Protein AF-0000000065986126 (afdb_homodimer)

Foldseek 3Di:
DAWFKWWAQFWAWDDDPDIDTLAGGETDTWHFLFAAEEAEDVSSCLVVVLCVSLLVDATPDTWMDGNRRTSVVDDPVSSVLLNLQAEFEAELPLPFDQVAFLQVSLLVSVVVNPDDPVVSSVLLLVLCVLLVNNVRNGPGLVVDDPLSSLSSSVSSRCSSPHQEYEYEASCVVDDPVSSLSSLVSVSCVSNVSRHTYYYYHNDVVSNVPGPWYWYRHPNYIDTD/DAWFKWWAQFWAWDDDPDIDTLAGGETDTWHFLFAAEEAEDVSSCLVVVLCVSLLVDATPDTWMDGNNRTSVVDDPVSSVLLNLQAEFEAELPLPFDQVAFLLVSLLVSVVVNPDDPVVSSVLLLVLCVLLVNNVRNGPGLVVDDPLSSLSSSVSSRCSSPHQEYEYEASCVVDDPVSSLVSLVSVSCVSNVSRHTYYYYHNDVVSNVPGPWYWYRHPNYIDTD

Secondary structure (DSSP, 8-state):
--EEEEEEEEEEEE-SSS-EEEEEEEEEEEETT-EEEEEE-TTSSHHHHHHHHTTSS--SEEEEEETTEEEES--HHHHHHHHHHHEEEEESS----TTSBHHHHHHHHHHHHT--HHHHHHHHHHHHHHTT-GGGTT-BGGGS-HHHHHHHHHHHHHTT--SEEEEESTTTTS-HHHHHHHHHHHHHHHHHHT-EEEEE-S-HHHHTTSSEEEEEETTEEEE-/--EEEEEEEEEEEE-SSS-EEEEEEEEEEEETT-EEEEEE-TTSSHHHHHHHHTTSS--SEEEEEETTEEEES--HHHHHHHHHHHEEEEESS----TTSBHHHHHHHHHHHHT--HHHHHHHHHHHHHHTT-GGGTTSBGGGS-HHHHHHHHHHHHHTT--SEEEEESTTTTS-HHHHHHHHHHHHHHHHHHT-EEEEE-S-HHHHTTSSEEEEEETTEEEE-

Nearest PDB structures (foldseek):
  2pcj-assembly1_B  TM=9.591E-01  e=3.093E-24  Aquifex aeolicus VF5
  5lj9-assembly3_C  TM=9.600E-01  e=4.110E-24  Escherichia coli K-12
  7v8i-assembly1_F  TM=8.962E-01  e=9.108E-24  Escherichia coli K-12
  5lil-assembly1_B  TM=8.749E-01  e=1.519E-23  Aggregatibacter actinomycetemcomitans
  7v8m-assembly1_F  TM=9.054E-01  e=1.960E-22  Escherichia coli K-12

Organism: Anaplasma marginale (strain St. Maries) (NCBI:txid234826)

InterPro domains:
  IPR003439 ABC transporter-like, ATP-binding domain [PF00005] (23-171)
  IPR003439 ABC transporter-like, ATP-binding domain [PS50893] (5-224)
  IPR003593 AAA+ ATPase domain [SM00382] (32-218)
  IPR015854 ABC transporter, lipoprotein release, LolD-like [PTHR24220] (3-222)
  IPR017871 ABC transporter-like, conserved site [PS00211] (144-158)
  IPR017911 MacB-like, ATP-binding domain [cd03255] (5-219)
  IPR027417 P-loop containing nucleoside triphosphate hydrolase [G3DSA:3.40.50.300] (1-224)
  IPR027417 P-loop containing nucleoside triphosphate hydrolase [SSF52540] (4-223)

Solvent-accessible surface area (backbone atoms only — not comparable to full-atom values): 22849 Å² total; per-residue (Å²): 133,58,64,37,39,36,36,43,49,26,23,32,60,44,68,85,90,70,66,46,68,45,33,50,59,31,70,48,75,41,34,54,41,34,39,34,20,39,31,51,58,90,88,28,36,64,68,60,51,49,31,38,74,59,57,73,37,81,63,69,38,51,34,33,28,48,70,84,38,69,45,34,78,53,54,68,66,56,30,50,52,48,32,65,56,34,43,16,54,30,40,44,71,52,57,69,56,69,86,33,29,45,39,54,51,24,20,43,61,35,40,72,76,61,46,53,64,68,59,19,49,54,52,26,48,52,42,29,42,75,68,73,36,57,91,40,35,80,35,50,54,85,75,47,54,71,62,52,44,42,49,47,28,45,36,30,19,46,55,66,61,29,54,30,39,43,27,48,30,56,44,72,83,47,56,70,70,47,24,52,51,52,51,47,51,51,51,49,49,24,53,74,67,49,14,17,34,43,34,36,40,80,50,62,76,63,32,67,72,40,79,37,40,31,36,35,52,91,21,33,72,43,77,107,133,58,63,37,40,36,36,42,50,26,22,32,60,44,67,84,90,70,66,47,67,46,33,49,57,31,70,48,75,42,32,53,42,33,39,33,21,38,32,51,58,89,87,29,35,64,68,59,50,51,30,36,75,60,56,73,38,82,61,71,39,52,34,33,29,48,69,83,38,69,44,35,78,54,54,68,67,54,30,49,51,49,32,66,55,34,42,16,54,29,41,45,69,53,56,70,56,69,86,34,31,43,40,52,51,23,19,44,62,35,39,74,76,60,46,53,65,69,58,20,47,53,51,26,49,52,42,28,42,77,69,72,36,59,91,42,35,78,36,49,53,86,77,47,52,71,59,52,45,43,48,48,28,45,36,30,20,44,55,67,63,29,55,32,38,41,26,48,30,56,43,70,84,46,57,70,70,47,25,53,51,52,50,47,50,52,52,50,49,24,54,74,68,48,14,18,33,43,34,36,40,77,50,62,75,64,34,66,71,38,78,38,41,32,37,36,52,93,19,33,73,43,77,106

Sequence (448 aa):
MTTVLEILDVSKCYGRRNRVCVLSNINLKIQRGEFAALIGSSGSGKSTLLHIASLLEVPTSGTVVLNGTVCAPASDKTRTMMRRKHMGFVYQFHHLLQEFSVLENVMLPQRILGHGASTAESVAAAILEEMGLQDKAECRISELSGGERQRVAVARGIVNSPTIILADEPTGSLDPQMSKAVFSVLHKHVKAKNLAGLVATHDRTLAKQTDRVLSLSGGMLTELMTTVLEILDVSKCYGRRNRVCVLSNINLKIQRGEFAALIGSSGSGKSTLLHIASLLEVPTSGTVVLNGTVCAPASDKTRTMMRRKHMGFVYQFHHLLQEFSVLENVMLPQRILGHGASTAESVAAAILEEMGLQDKAECRISELSGGERQRVAVARGIVNSPTIILADEPTGSLDPQMSKAVFSVLHKHVKAKNLAGLVATHDRTLAKQTDRVLSLSGGMLTEL

Structure (mmCIF, N/CA/C/O backbone):
data_AF-0000000065986126-model_v1
#
loop_
_entity.id
_entity.type
_entity.pdbx_description
1 polymer 'Lipoprotein-releasing system ATP-binding protein LolD'
#
loop_
_atom_site.group_PDB
_atom_site.id
_atom_site.type_symbol
_atom_site.label_atom_id
_atom_site.label_alt_id
_atom_site.label_comp_id
_atom_site.label_asym_id
_atom_site.label_entity_id
_atom_site.label_seq_id
_atom_site.pdbx_PDB_ins_code
_atom_site.Cartn_x
_atom_site.Cartn_y
_atom_site.Cartn_z
_atom_site.occupancy
_atom_site.B_iso_or_equiv
_atom_site.auth_seq_id
_atom_site.auth_comp_id
_atom_site.auth_asym_id
_atom_site.auth_atom_id
_atom_site.pdbx_PDB_model_num
ATOM 1 N N . MET A 1 1 ? 5.656 -34.844 -8.344 1 70.06 1 MET A N 1
ATOM 2 C CA . MET A 1 1 ? 5.613 -33.375 -8.266 1 70.06 1 MET A CA 1
ATOM 3 C C . MET A 1 1 ? 4.426 -32.906 -7.43 1 70.06 1 MET A C 1
ATOM 5 O O . MET A 1 1 ? 3.336 -33.469 -7.523 1 70.06 1 MET A O 1
ATOM 9 N N . THR A 1 2 ? 4.707 -32.156 -6.301 1 91.94 2 THR A N 1
ATOM 10 C CA . THR A 1 2 ? 3.654 -31.766 -5.367 1 91.94 2 THR A CA 1
ATOM 11 C C . THR A 1 2 ? 2.916 -30.531 -5.855 1 91.94 2 THR A C 1
ATOM 13 O O . THR A 1 2 ? 3.541 -29.516 -6.188 1 91.94 2 THR A O 1
ATOM 16 N N . THR A 1 3 ? 1.609 -30.703 -6.055 1 96.44 3 THR A N 1
ATOM 17 C CA . THR A 1 3 ? 0.771 -29.594 -6.504 1 96.44 3 THR A CA 1
ATOM 18 C C . THR A 1 3 ? 0.555 -28.594 -5.379 1 96.44 3 THR A C 1
ATOM 20 O O . THR A 1 3 ? 0.176 -28.969 -4.266 1 96.44 3 THR A O 1
ATOM 23 N N . VAL A 1 4 ? 0.832 -27.375 -5.691 1 97.94 4 VAL A N 1
ATOM 24 C CA . VAL A 1 4 ? 0.679 -26.328 -4.691 1 97.94 4 VAL A CA 1
ATOM 25 C C . VAL A 1 4 ? -0.671 -25.641 -4.867 1 97.94 4 VAL A C 1
ATOM 27 O O . VAL A 1 4 ? -1.416 -25.453 -3.902 1 97.94 4 VAL A O 1
ATOM 30 N N . LEU A 1 5 ? -1.005 -25.266 -6.086 1 98.19 5 LEU A N 1
ATOM 31 C CA . LEU A 1 5 ? -2.264 -24.609 -6.426 1 98.19 5 LEU A CA 1
ATOM 32 C C . LEU A 1 5 ? -3.037 -25.422 -7.457 1 98.19 5 LEU A C 1
ATOM 34 O O . LEU A 1 5 ? -2.473 -25.859 -8.461 1 98.19 5 LEU A O 1
ATOM 38 N N . GLU A 1 6 ? -4.27 -25.625 -7.141 1 98.19 6 GLU A N 1
ATOM 39 C CA . GLU A 1 6 ? -5.148 -26.344 -8.062 1 98.19 6 GLU A CA 1
ATOM 40 C C . GLU A 1 6 ? -6.469 -25.609 -8.258 1 98.19 6 GLU A C 1
ATOM 42 O O . GLU A 1 6 ? -7.164 -25.297 -7.285 1 98.19 6 GLU A O 1
ATOM 47 N N . ILE A 1 7 ? -6.73 -25.281 -9.461 1 97.94 7 ILE A N 1
ATOM 48 C CA . ILE A 1 7 ? -8 -24.703 -9.867 1 97.94 7 ILE A CA 1
ATOM 49 C C . ILE A 1 7 ? -8.812 -25.734 -10.656 1 97.94 7 ILE A C 1
ATOM 51 O O . ILE A 1 7 ? -8.359 -26.234 -11.68 1 97.94 7 ILE A O 1
ATOM 55 N N . LEU A 1 8 ? -9.961 -26 -10.109 1 97.94 8 LEU A N 1
ATOM 56 C CA . LEU A 1 8 ? -10.773 -27.078 -10.68 1 97.94 8 LEU A CA 1
ATOM 57 C C . LEU A 1 8 ? -12.117 -26.531 -11.156 1 97.94 8 LEU A C 1
ATOM 59 O O . LEU A 1 8 ? -12.969 -26.172 -10.344 1 97.94 8 LEU A O 1
ATOM 63 N N . ASP A 1 9 ? -12.305 -26.531 -12.461 1 97.81 9 ASP A N 1
ATOM 64 C CA . ASP A 1 9 ? -13.57 -26.203 -13.117 1 97.81 9 ASP A CA 1
ATOM 65 C C . ASP A 1 9 ? -14.086 -24.844 -12.641 1 97.81 9 ASP A C 1
ATOM 67 O O . ASP A 1 9 ? -15.266 -24.703 -12.305 1 97.81 9 ASP A O 1
ATOM 71 N N . VAL A 1 10 ? -13.25 -23.906 -12.656 1 97.56 10 VAL A N 1
ATOM 72 C CA . VAL A 1 10 ? -13.602 -22.609 -12.109 1 97.56 10 VAL A CA 1
ATOM 73 C C . VAL A 1 10 ? -14.234 -21.75 -13.203 1 97.56 10 VAL A C 1
ATOM 75 O O . VAL A 1 10 ? -13.719 -21.672 -14.32 1 97.56 10 VAL A O 1
ATOM 78 N N . SER A 1 11 ? -15.336 -21.188 -12.844 1 97.44 11 SER A N 1
ATOM 79 C CA . SER A 1 11 ? -16 -20.203 -13.68 1 97.44 11 SER A CA 1
ATOM 80 C C . SER A 1 11 ? -16.312 -18.938 -12.891 1 97.44 11 SER A C 1
ATOM 82 O O . SER A 1 11 ? -16.5 -18.984 -11.672 1 97.44 11 SER A O 1
ATOM 84 N N . LYS A 1 12 ? -16.219 -17.828 -13.57 1 96.38 12 LYS A N 1
ATOM 85 C CA . LYS A 1 12 ? -16.578 -16.547 -12.969 1 96.38 12 LYS A CA 1
ATOM 86 C C . LYS A 1 12 ? -17.484 -15.75 -13.898 1 96.38 12 LYS A C 1
ATOM 88 O O . LYS A 1 12 ? -17.109 -15.422 -15.023 1 96.38 12 LYS A O 1
ATOM 93 N N . CYS A 1 13 ? -18.625 -15.484 -13.406 1 94 13 CYS A N 1
ATOM 94 C CA . CYS A 1 13 ? -19.609 -14.703 -14.148 1 94 13 CYS A CA 1
ATOM 95 C C . CYS A 1 13 ? -20.094 -13.516 -13.328 1 94 13 CYS A C 1
ATOM 97 O O . CYS A 1 13 ? -20.109 -13.57 -12.094 1 94 13 CYS A O 1
ATOM 99 N N . TYR A 1 14 ? -20.312 -12.461 -14.062 1 89.12 14 TYR A N 1
ATOM 100 C CA . TYR A 1 14 ? -20.844 -11.266 -13.414 1 89.12 14 TYR A CA 1
ATOM 101 C C . TYR A 1 14 ? -22.234 -10.93 -13.938 1 89.12 14 TYR A C 1
ATOM 103 O O . TYR A 1 14 ? -22.531 -11.188 -15.102 1 89.12 14 TYR A O 1
ATOM 111 N N . GLY A 1 15 ? -23.016 -10.219 -13.078 1 82.5 15 GLY A N 1
ATOM 112 C CA . GLY A 1 15 ? -24.344 -9.766 -13.484 1 82.5 15 GLY A CA 1
ATOM 113 C C . GLY A 1 15 ? -25.453 -10.695 -13.039 1 82.5 15 GLY A C 1
ATOM 114 O O . GLY A 1 15 ? -25.219 -11.883 -12.828 1 82.5 15 GLY A O 1
ATOM 115 N N . ARG A 1 16 ? -26.656 -10.164 -12.719 1 76.31 16 ARG A N 1
ATOM 116 C CA . ARG A 1 16 ? -27.828 -10.93 -12.328 1 76.31 16 ARG A CA 1
ATOM 117 C C . ARG A 1 16 ? -28.672 -11.297 -13.547 1 76.31 16 ARG A C 1
ATOM 119 O O . ARG A 1 16 ? -28.828 -12.469 -13.875 1 76.31 16 ARG A O 1
ATOM 126 N N . ARG A 1 17 ? -29.219 -10.32 -14.344 1 73 17 ARG A N 1
ATOM 127 C CA . ARG A 1 17 ? -30.109 -10.547 -15.477 1 73 17 ARG A CA 1
ATOM 128 C C . ARG A 1 17 ? -29.328 -10.766 -16.766 1 73 17 ARG A C 1
ATOM 130 O O . ARG A 1 17 ? -29.609 -11.688 -17.516 1 73 17 ARG A O 1
ATOM 137 N N . ASN A 1 18 ? -28.281 -10.055 -17.016 1 80.31 18 ASN A N 1
ATOM 138 C CA . ASN A 1 18 ? -27.359 -10.211 -18.141 1 80.31 18 ASN A CA 1
ATOM 139 C C . ASN A 1 18 ? -25.984 -10.719 -17.672 1 80.31 18 ASN A C 1
ATOM 141 O O . ASN A 1 18 ? -25.062 -9.93 -17.5 1 80.31 18 ASN A O 1
ATOM 145 N N . ARG A 1 19 ? -25.984 -12.07 -17.672 1 87.31 19 ARG A N 1
ATOM 146 C CA . ARG A 1 19 ? -24.812 -12.719 -17.094 1 87.31 19 ARG A CA 1
ATOM 147 C C . ARG A 1 19 ? -23.672 -12.789 -18.109 1 87.31 19 ARG A C 1
ATOM 149 O O . ARG A 1 19 ? -23.859 -13.258 -19.234 1 87.31 19 ARG A O 1
ATOM 156 N N . VAL A 1 20 ? -22.531 -12.188 -17.844 1 89.69 20 VAL A N 1
ATOM 157 C CA . VAL A 1 20 ? -21.328 -12.242 -18.656 1 89.69 20 VAL A CA 1
ATOM 158 C C . VAL A 1 20 ? -20.266 -13.086 -17.953 1 89.69 20 VAL A C 1
ATOM 160 O O . VAL A 1 20 ? -19.844 -12.758 -16.844 1 89.69 20 VAL A O 1
ATOM 163 N N . CYS A 1 21 ? -19.891 -14.133 -18.625 1 92.25 21 CYS A N 1
ATOM 164 C CA . CYS A 1 21 ? -18.875 -15.016 -18.047 1 92.25 21 CYS A CA 1
ATOM 165 C C . CYS A 1 21 ? -17.484 -14.617 -18.5 1 92.25 21 CYS A C 1
ATOM 167 O O . CYS A 1 21 ? -17.172 -14.688 -19.703 1 92.25 21 CYS A O 1
ATOM 169 N N . VAL A 1 22 ? -16.656 -14.312 -17.547 1 94.31 22 VAL A N 1
ATOM 170 C CA . VAL A 1 22 ? -15.289 -13.867 -17.844 1 94.31 22 VAL A CA 1
ATOM 171 C C . VAL A 1 22 ? -14.359 -15.078 -17.891 1 94.31 22 VAL A C 1
ATOM 173 O O . VAL A 1 22 ? -13.398 -15.094 -18.656 1 94.31 22 VAL A O 1
ATOM 176 N N . LEU A 1 23 ? -14.617 -16.031 -17.062 1 96.94 23 LEU A N 1
ATOM 177 C CA . LEU A 1 23 ? -13.891 -17.297 -17.016 1 96.94 23 LEU A CA 1
ATOM 178 C C . LEU A 1 23 ? -14.852 -18.469 -17.125 1 96.94 23 LEU A C 1
ATOM 180 O O . LEU A 1 23 ? -15.93 -18.469 -16.516 1 96.94 23 LEU A O 1
ATOM 184 N N . SER A 1 24 ? -14.453 -19.453 -17.906 1 96.56 24 SER A N 1
ATOM 185 C CA . SER A 1 24 ? -15.32 -20.609 -18.125 1 96.56 24 SER A CA 1
ATOM 186 C C . SER A 1 24 ? -14.547 -21.906 -17.938 1 96.56 24 SER A C 1
ATOM 188 O O . SER A 1 24 ? -13.742 -22.281 -18.797 1 96.56 24 SER A O 1
ATOM 190 N N . ASN A 1 25 ? -14.875 -22.547 -16.891 1 96.75 25 ASN A N 1
ATOM 191 C CA . ASN A 1 25 ? -14.398 -23.906 -16.625 1 96.75 25 ASN A CA 1
ATOM 192 C C . ASN A 1 25 ? -12.875 -23.984 -16.703 1 96.75 25 ASN A C 1
ATOM 194 O O . ASN A 1 25 ? -12.336 -24.828 -17.422 1 96.75 25 ASN A O 1
ATOM 198 N N . ILE A 1 26 ? -12.266 -23.156 -15.992 1 97.69 26 ILE A N 1
ATOM 199 C CA . ILE A 1 26 ? -10.805 -23.062 -15.977 1 97.69 26 ILE A CA 1
ATOM 200 C C . ILE A 1 26 ? -10.227 -24.188 -15.125 1 97.69 26 ILE A C 1
ATOM 202 O O . ILE A 1 26 ? -10.688 -24.422 -14 1 97.69 26 ILE A O 1
ATOM 206 N N . ASN A 1 27 ? -9.281 -24.938 -15.688 1 98 27 ASN A N 1
ATOM 207 C CA . ASN A 1 27 ? -8.484 -25.938 -14.977 1 98 27 ASN A CA 1
ATOM 208 C C . ASN A 1 27 ? -7 -25.594 -15.023 1 98 27 ASN A C 1
ATOM 210 O O . ASN A 1 27 ? -6.445 -25.359 -16.094 1 98 27 ASN A O 1
ATOM 214 N N . LEU A 1 28 ? -6.418 -25.547 -13.852 1 97.62 28 LEU A N 1
ATOM 215 C CA . LEU A 1 28 ? -5.016 -25.156 -13.766 1 97.62 28 LEU A CA 1
ATOM 216 C C . LEU A 1 28 ? -4.348 -25.781 -12.555 1 97.62 28 LEU A C 1
ATOM 218 O O . LEU A 1 28 ? -4.934 -25.844 -11.469 1 97.62 28 LEU A O 1
ATOM 222 N N . LYS A 1 29 ? -3.154 -26.312 -12.758 1 97.81 29 LYS A N 1
ATOM 223 C CA . LYS A 1 29 ? -2.311 -26.812 -11.672 1 97.81 29 LYS A CA 1
ATOM 224 C C . LYS A 1 29 ? -0.925 -26.172 -11.719 1 97.81 29 LYS A C 1
ATOM 226 O O . LYS A 1 29 ? -0.318 -26.062 -12.781 1 97.81 29 LYS A O 1
ATOM 231 N N . ILE A 1 30 ? -0.519 -25.703 -10.633 1 97.94 30 ILE A N 1
ATOM 232 C CA . ILE A 1 30 ? 0.85 -25.219 -10.5 1 97.94 30 ILE A CA 1
ATOM 233 C C . ILE A 1 30 ? 1.604 -26.078 -9.492 1 97.94 30 ILE A C 1
ATOM 235 O O . ILE A 1 30 ? 1.151 -26.266 -8.359 1 97.94 30 ILE A O 1
ATOM 239 N N . GLN A 1 31 ? 2.768 -26.547 -9.891 1 97.44 31 GLN A N 1
ATOM 240 C CA . GLN A 1 31 ? 3.557 -27.453 -9.062 1 97.44 31 GLN A CA 1
ATOM 241 C C . GLN A 1 31 ? 4.605 -26.688 -8.258 1 97.44 31 GLN A C 1
ATOM 243 O O . GLN A 1 31 ? 4.953 -25.562 -8.586 1 97.44 31 GLN A O 1
ATOM 248 N N . ARG A 1 32 ? 4.992 -27.406 -7.188 1 96.88 32 ARG A N 1
ATOM 249 C CA . ARG A 1 32 ? 6.109 -26.875 -6.418 1 96.88 32 ARG A CA 1
ATOM 250 C C . ARG A 1 32 ? 7.352 -26.719 -7.293 1 96.88 32 ARG A C 1
ATOM 252 O O . ARG A 1 32 ? 7.68 -27.594 -8.078 1 96.88 32 ARG A O 1
ATOM 259 N N . GLY A 1 33 ? 7.953 -25.531 -7.184 1 95.88 33 GLY A N 1
ATOM 260 C CA . GLY A 1 33 ? 9.156 -25.266 -7.953 1 95.88 33 GLY A CA 1
ATOM 261 C C . GLY A 1 33 ? 8.867 -24.828 -9.375 1 95.88 33 GLY A C 1
ATOM 262 O O . GLY A 1 33 ? 9.781 -24.516 -10.133 1 95.88 33 GLY A O 1
ATOM 263 N N . GLU A 1 34 ? 7.617 -24.781 -9.719 1 97.12 34 GLU A N 1
ATOM 264 C CA . GLU A 1 34 ? 7.23 -24.375 -11.062 1 97.12 34 GLU A CA 1
ATOM 265 C C . GLU A 1 34 ? 6.941 -22.875 -11.133 1 97.12 34 GLU A C 1
ATOM 267 O O . GLU A 1 34 ? 6.246 -22.328 -10.273 1 97.12 34 GLU A O 1
ATOM 272 N N . PHE A 1 35 ? 7.543 -22.234 -12.086 1 97.5 35 PHE A N 1
ATOM 273 C CA . PHE A 1 35 ? 7.234 -20.844 -12.406 1 97.5 35 PHE A CA 1
ATOM 274 C C . PHE A 1 35 ? 6.484 -20.75 -13.727 1 97.5 35 PHE A C 1
ATOM 276 O O . PHE A 1 35 ? 7.059 -20.969 -14.797 1 97.5 35 PHE A O 1
ATOM 283 N N . ALA A 1 36 ? 5.168 -20.422 -13.672 1 97.94 36 ALA A N 1
ATOM 284 C CA . ALA A 1 36 ? 4.324 -20.375 -14.867 1 97.94 36 ALA A CA 1
ATOM 285 C C . ALA A 1 36 ? 3.934 -18.938 -15.203 1 97.94 36 ALA A C 1
ATOM 287 O O . ALA A 1 36 ? 3.803 -18.094 -14.305 1 97.94 36 ALA A O 1
ATOM 288 N N . ALA A 1 37 ? 3.736 -18.656 -16.453 1 97.5 37 ALA A N 1
ATOM 289 C CA . ALA A 1 37 ? 3.289 -17.344 -16.922 1 97.5 37 ALA A CA 1
ATOM 290 C C . ALA A 1 37 ? 1.883 -17.422 -17.516 1 97.5 37 ALA A C 1
ATOM 292 O O . ALA A 1 37 ? 1.546 -18.391 -18.203 1 97.5 37 ALA A O 1
ATOM 293 N N . LEU A 1 38 ? 1.122 -16.484 -17.203 1 97.31 38 LEU A N 1
ATOM 294 C CA . LEU A 1 38 ? -0.215 -16.297 -17.75 1 97.31 38 LEU A CA 1
ATOM 295 C C . LEU A 1 38 ? -0.251 -15.094 -18.688 1 97.31 38 LEU A C 1
ATOM 297 O O . LEU A 1 38 ? -0.025 -13.961 -18.266 1 97.31 38 LEU A O 1
ATOM 301 N N . ILE A 1 39 ? -0.532 -15.312 -19.953 1 96.06 39 ILE A N 1
ATOM 302 C CA . ILE A 1 39 ? -0.589 -14.227 -20.922 1 96.06 39 ILE A CA 1
ATOM 303 C C . ILE A 1 39 ? -1.993 -14.141 -21.516 1 96.06 39 ILE A C 1
ATOM 305 O O . ILE A 1 39 ? -2.777 -15.086 -21.422 1 96.06 39 ILE A O 1
ATOM 309 N N . GLY A 1 40 ? -2.281 -13 -22.078 1 91.81 40 GLY A N 1
ATOM 310 C CA . GLY A 1 40 ? -3.578 -12.719 -22.672 1 91.81 40 GLY A CA 1
ATOM 311 C C . GLY A 1 40 ? -3.785 -11.25 -22.984 1 91.81 40 GLY A C 1
ATOM 312 O O . GLY A 1 40 ? -3.053 -10.398 -22.469 1 91.81 40 GLY A O 1
ATOM 313 N N . SER A 1 41 ? -4.793 -11 -23.766 1 88.62 41 SER A N 1
ATOM 314 C CA . SER A 1 41 ? -5.102 -9.625 -24.125 1 88.62 41 SER A CA 1
ATOM 315 C C . SER A 1 41 ? -5.719 -8.867 -22.953 1 88.62 41 SER A C 1
ATOM 317 O O . SER A 1 41 ? -6.113 -9.477 -21.969 1 88.62 41 SER A O 1
ATOM 319 N N . SER A 1 42 ? -5.66 -7.547 -23.031 1 84.56 42 SER A N 1
ATOM 320 C CA . SER A 1 42 ? -6.359 -6.746 -22.031 1 84.56 42 SER A CA 1
ATOM 321 C C . SER A 1 42 ? -7.832 -7.125 -21.953 1 84.56 42 SER A C 1
ATOM 323 O O . SER A 1 42 ? -8.492 -7.285 -22.984 1 84.56 42 SER A O 1
ATOM 325 N N . GLY A 1 43 ? -8.305 -7.316 -20.812 1 83.81 43 GLY A N 1
ATOM 326 C CA . GLY A 1 43 ? -9.711 -7.648 -20.625 1 83.81 43 GLY A CA 1
ATOM 327 C C . GLY A 1 43 ? -10.008 -9.125 -20.812 1 83.81 43 GLY A C 1
ATOM 328 O O . GLY A 1 43 ? -11.164 -9.547 -20.75 1 83.81 43 GLY A O 1
ATOM 329 N N . SER A 1 44 ? -9 -9.914 -20.922 1 89.12 44 SER A N 1
ATOM 330 C CA . SER A 1 44 ? -9.219 -11.328 -21.219 1 89.12 44 SER A CA 1
ATOM 331 C C . SER A 1 44 ? -9.617 -12.094 -19.969 1 89.12 44 SER A C 1
ATOM 333 O O . SER A 1 44 ? -10.086 -13.234 -20.047 1 89.12 44 SER A O 1
ATOM 335 N N . GLY A 1 45 ? -9.383 -11.5 -18.797 1 90.69 45 GLY A N 1
ATOM 336 C CA . GLY A 1 45 ? -9.711 -12.164 -17.547 1 90.69 45 GLY A CA 1
ATOM 337 C C . GLY A 1 45 ? -8.492 -12.578 -16.75 1 90.69 45 GLY A C 1
ATOM 338 O O . GLY A 1 45 ? -8.617 -13.266 -15.727 1 90.69 45 GLY A O 1
ATOM 339 N N . LYS A 1 46 ? -7.309 -12.203 -17.141 1 92.12 46 LYS A N 1
ATOM 340 C CA . LYS A 1 46 ? -6.07 -12.562 -16.453 1 92.12 46 LYS A CA 1
ATOM 341 C C . LYS A 1 46 ? -6.117 -12.141 -14.984 1 92.12 46 LYS A C 1
ATOM 343 O O . LYS A 1 46 ? -5.828 -12.945 -14.094 1 92.12 46 LYS A O 1
ATOM 348 N N . SER A 1 47 ? -6.488 -10.852 -14.812 1 89.88 47 SER A N 1
ATOM 349 C CA . SER A 1 47 ? -6.543 -10.336 -13.445 1 89.88 47 SER A CA 1
ATOM 350 C C . SER A 1 47 ? -7.594 -11.062 -12.617 1 89.88 47 SER A C 1
ATOM 352 O O . SER A 1 47 ? -7.371 -11.359 -11.445 1 89.88 47 SER A O 1
ATOM 354 N N . THR A 1 48 ? -8.719 -11.359 -13.203 1 91.94 48 THR A N 1
ATOM 355 C CA . THR A 1 48 ? -9.766 -12.102 -12.516 1 91.94 48 THR A CA 1
ATOM 356 C C . THR A 1 48 ? -9.258 -13.484 -12.102 1 91.94 48 THR A C 1
ATOM 358 O O . THR A 1 48 ? -9.43 -13.898 -10.953 1 91.94 48 THR A O 1
ATOM 361 N N . LEU A 1 49 ? -8.641 -14.164 -13.07 1 95.62 49 LEU A N 1
ATOM 362 C CA . LEU A 1 49 ? -8.094 -15.477 -12.758 1 95.62 49 LEU A CA 1
ATOM 363 C C . LEU A 1 49 ? -7.035 -15.391 -11.664 1 95.62 49 LEU A C 1
ATOM 365 O O . LEU A 1 49 ? -7.031 -16.188 -10.727 1 95.62 49 LEU A O 1
ATOM 369 N N . LEU A 1 50 ? -6.168 -14.43 -11.766 1 94.56 50 LEU A N 1
ATOM 370 C CA . LEU A 1 50 ? -5.125 -14.25 -10.758 1 94.56 50 LEU A CA 1
ATOM 371 C C . LEU A 1 50 ? -5.734 -13.945 -9.391 1 94.56 50 LEU A C 1
ATOM 373 O O . LEU A 1 50 ? -5.25 -14.43 -8.367 1 94.56 50 LEU A O 1
ATOM 377 N N . HIS A 1 51 ? -6.758 -13.195 -9.375 1 93.12 51 HIS A N 1
ATOM 378 C CA . HIS A 1 51 ? -7.41 -12.859 -8.109 1 93.12 51 HIS A CA 1
ATOM 379 C C . HIS A 1 51 ? -8.078 -14.086 -7.496 1 93.12 51 HIS A C 1
ATOM 381 O O . HIS A 1 51 ? -8.07 -14.242 -6.273 1 93.12 51 HIS A O 1
ATOM 387 N N . ILE A 1 52 ? -8.641 -14.859 -8.312 1 95.44 52 ILE A N 1
ATOM 388 C CA . ILE A 1 52 ? -9.234 -16.094 -7.82 1 95.44 52 ILE A CA 1
ATOM 389 C C . ILE A 1 52 ? -8.141 -17.031 -7.312 1 95.44 52 ILE A C 1
ATOM 391 O O . ILE A 1 52 ? -8.25 -17.594 -6.219 1 95.44 52 ILE A O 1
ATOM 395 N N . ALA A 1 53 ? -7.098 -17.109 -8.109 1 96.44 53 ALA A N 1
ATOM 396 C CA . ALA A 1 53 ? -5.961 -17.938 -7.707 1 96.44 53 ALA A CA 1
ATOM 397 C C . ALA A 1 53 ? -5.359 -17.438 -6.395 1 96.44 53 ALA A C 1
ATOM 399 O O . ALA A 1 53 ? -4.852 -18.234 -5.598 1 96.44 53 ALA A O 1
ATOM 400 N N . SER A 1 54 ? -5.453 -16.203 -6.148 1 94.56 54 SER A N 1
ATOM 401 C CA . SER A 1 54 ? -4.871 -15.562 -4.973 1 94.56 54 SER A CA 1
ATOM 402 C C . SER A 1 54 ? -5.844 -15.57 -3.797 1 94.56 54 SER A C 1
ATOM 404 O O . SER A 1 54 ? -5.535 -15.039 -2.727 1 94.56 54 SER A O 1
ATOM 406 N N . LEU A 1 55 ? -6.996 -16.031 -4.039 1 93.94 55 LEU A N 1
ATOM 407 C CA . LEU A 1 55 ? -8.047 -16.141 -3.031 1 93.94 55 LEU A CA 1
ATOM 408 C C . LEU A 1 55 ? -8.57 -14.75 -2.652 1 93.94 55 LEU A C 1
ATOM 410 O O . LEU A 1 55 ? -9.094 -14.562 -1.554 1 93.94 55 LEU A O 1
ATOM 414 N N . LEU A 1 56 ? -8.352 -13.867 -3.514 1 89.81 56 LEU A N 1
ATOM 415 C CA . LEU A 1 56 ? -8.844 -12.508 -3.301 1 89.81 56 LEU A CA 1
ATOM 416 C C . LEU A 1 56 ? -10.25 -12.352 -3.883 1 89.81 56 LEU A C 1
ATOM 418 O O . LEU A 1 56 ? -10.945 -11.383 -3.57 1 89.81 56 LEU A O 1
ATOM 422 N N . GLU A 1 57 ? -10.594 -13.219 -4.742 1 90.38 57 GLU A N 1
ATOM 423 C CA . GLU A 1 57 ? -11.922 -13.25 -5.355 1 90.38 57 GLU A CA 1
ATOM 424 C C . GLU A 1 57 ? -12.5 -14.656 -5.34 1 90.38 57 GLU A C 1
ATOM 426 O O . GLU A 1 57 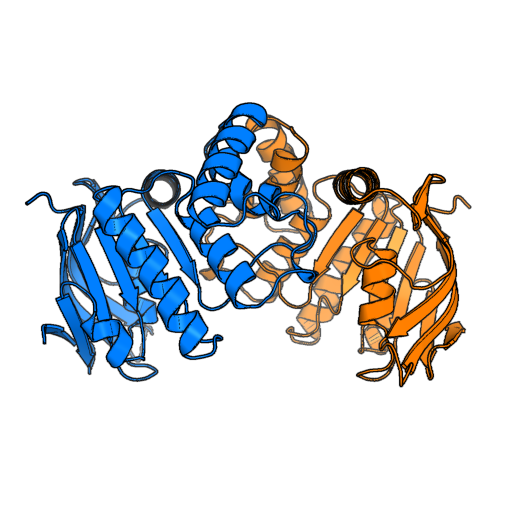? -11.789 -15.633 -5.582 1 90.38 57 GLU A O 1
ATOM 431 N N . VAL A 1 58 ? -13.773 -14.695 -5.059 1 92.38 58 VAL A N 1
ATOM 432 C CA . VAL A 1 58 ? -14.453 -15.984 -5.035 1 92.38 58 VAL A CA 1
ATOM 433 C C . VAL A 1 58 ? -15.031 -16.297 -6.418 1 92.38 58 VAL A C 1
ATOM 435 O O . VAL A 1 58 ? -15.68 -15.445 -7.027 1 92.38 58 VAL A O 1
ATOM 438 N N . PRO A 1 59 ? -14.758 -17.469 -6.883 1 95.94 59 PRO A N 1
ATOM 439 C CA . PRO A 1 59 ? -15.359 -17.844 -8.164 1 95.94 59 PRO A CA 1
ATOM 440 C C . PRO A 1 59 ? -16.859 -18.078 -8.062 1 95.94 59 PRO A C 1
ATOM 442 O O . PRO A 1 59 ? -17.391 -18.281 -6.961 1 95.94 59 PRO A O 1
ATOM 445 N N . THR A 1 60 ? -17.516 -17.953 -9.219 1 95 60 THR A N 1
ATOM 446 C CA . THR A 1 60 ? -18.953 -18.266 -9.266 1 95 60 THR A CA 1
ATOM 447 C C . THR A 1 60 ? -19.188 -19.75 -9.047 1 95 60 THR A C 1
ATOM 449 O O . THR A 1 60 ? -20.109 -20.141 -8.336 1 95 60 THR A O 1
ATOM 452 N N . SER A 1 61 ? -18.344 -20.5 -9.68 1 96.38 61 SER A N 1
ATOM 453 C CA . SER A 1 61 ? -18.375 -21.953 -9.492 1 96.38 61 SER A CA 1
ATOM 454 C C . SER A 1 61 ? -16.984 -22.547 -9.633 1 96.38 61 SER A C 1
ATOM 456 O O . SER A 1 61 ? -16.062 -21.906 -10.141 1 96.38 61 SER A O 1
ATOM 458 N N . GLY A 1 62 ? -16.859 -23.766 -9.047 1 97.31 62 GLY A N 1
ATOM 459 C CA . GLY A 1 62 ? -15.57 -24.453 -9.078 1 97.31 62 GLY A CA 1
ATOM 460 C C . GLY A 1 62 ? -14.852 -24.422 -7.742 1 97.31 62 GLY A C 1
ATOM 461 O O . GLY A 1 62 ? -15.414 -24 -6.734 1 97.31 62 GLY A O 1
ATOM 462 N N . THR A 1 63 ? -13.625 -25 -7.883 1 97.56 63 THR A N 1
ATOM 463 C CA . THR A 1 63 ? -12.891 -25.172 -6.637 1 97.56 63 THR A CA 1
ATOM 464 C C . THR A 1 63 ? -11.453 -24.688 -6.781 1 97.56 63 THR A C 1
ATOM 466 O O . THR A 1 63 ? -10.836 -24.875 -7.828 1 97.56 63 THR A O 1
ATOM 469 N N . VAL A 1 64 ? -11.016 -24.062 -5.73 1 97.88 64 VAL A N 1
ATOM 470 C CA . VAL A 1 64 ? -9.609 -23.688 -5.629 1 97.88 64 VAL A CA 1
ATOM 471 C C . VAL A 1 64 ? -8.969 -24.391 -4.43 1 97.88 64 VAL A C 1
ATOM 473 O O . VAL A 1 64 ? -9.484 -24.312 -3.311 1 97.88 64 VAL A O 1
ATOM 476 N N . VAL A 1 65 ? -7.898 -25.062 -4.719 1 97.69 65 VAL A N 1
ATOM 477 C CA . VAL A 1 65 ? -7.199 -25.812 -3.676 1 97.69 65 VAL A CA 1
ATOM 478 C C . VAL A 1 65 ? -5.762 -25.297 -3.553 1 97.69 65 VAL A C 1
ATOM 480 O O . VAL A 1 65 ? -5.055 -25.172 -4.555 1 97.69 65 VAL A O 1
ATOM 483 N N . LEU A 1 66 ? -5.371 -25 -2.32 1 97.44 66 LEU A N 1
ATOM 484 C CA . LEU A 1 66 ? -4.012 -24.562 -2.016 1 97.44 66 LEU A CA 1
ATOM 485 C C . LEU A 1 66 ? -3.363 -25.484 -0.986 1 97.44 66 LEU A C 1
ATOM 487 O O . LEU A 1 66 ? -3.885 -25.641 0.119 1 97.44 66 LEU A O 1
ATOM 491 N N . ASN A 1 67 ? -2.254 -26.047 -1.332 1 96 67 ASN A N 1
ATOM 492 C CA . ASN A 1 67 ? -1.557 -26.984 -0.454 1 96 67 ASN A CA 1
ATOM 493 C C . ASN A 1 67 ? -2.5 -28.047 0.085 1 96 67 ASN A C 1
ATOM 495 O O . ASN A 1 67 ? -2.49 -28.344 1.28 1 96 67 ASN A O 1
ATOM 499 N N . GLY A 1 68 ? -3.377 -28.453 -0.696 1 95 68 GLY A N 1
ATOM 500 C CA . GLY A 1 68 ? -4.273 -29.547 -0.322 1 95 68 GLY A CA 1
ATOM 501 C C . GLY A 1 68 ? -5.496 -29.062 0.443 1 95 68 GLY A C 1
ATOM 502 O O . GLY A 1 68 ? -6.375 -29.859 0.774 1 95 68 GLY A O 1
ATOM 503 N N . THR A 1 69 ? -5.594 -27.844 0.727 1 95.81 69 THR A N 1
ATOM 504 C CA . THR A 1 69 ? -6.727 -27.281 1.451 1 95.81 69 THR A CA 1
ATOM 505 C C . THR A 1 69 ? -7.691 -26.594 0.49 1 95.81 69 THR A C 1
ATOM 507 O O . THR A 1 69 ? -7.285 -25.75 -0.32 1 95.81 69 THR A O 1
ATOM 510 N N . VAL A 1 70 ? -8.953 -26.938 0.631 1 96.25 70 VAL A N 1
ATOM 511 C CA . VAL A 1 70 ? -9.969 -26.281 -0.192 1 96.25 70 VAL A CA 1
ATOM 512 C C . VAL A 1 70 ? -10.188 -24.859 0.286 1 96.25 70 VAL A C 1
ATOM 514 O O . VAL A 1 70 ? -10.594 -24.625 1.429 1 96.25 70 VAL A O 1
ATOM 517 N N . CYS A 1 71 ? -9.938 -23.906 -0.62 1 95.69 71 CYS A N 1
ATOM 518 C CA . CYS A 1 71 ? -10 -22.5 -0.243 1 95.69 71 CYS A CA 1
ATOM 519 C C . CYS A 1 71 ? -11.18 -21.812 -0.913 1 95.69 71 CYS A C 1
ATOM 521 O O . CYS A 1 71 ? -11.57 -20.719 -0.51 1 95.69 71 CYS A O 1
ATOM 523 N N . ALA A 1 72 ? -11.664 -22.328 -1.948 1 89.06 72 ALA A N 1
ATOM 524 C CA . ALA A 1 72 ? -12.938 -21.891 -2.529 1 89.06 72 ALA A CA 1
ATOM 525 C C . ALA A 1 72 ? -13.797 -23.094 -2.904 1 89.06 72 ALA A C 1
ATOM 527 O O . ALA A 1 72 ? -13.367 -23.969 -3.67 1 89.06 72 ALA A O 1
ATOM 528 N N . PRO A 1 73 ? -14.93 -23.281 -2.473 1 87.5 73 PRO A N 1
ATOM 529 C CA . PRO A 1 73 ? -15.562 -22.438 -1.454 1 87.5 73 PRO A CA 1
ATOM 530 C C . PRO A 1 73 ? -14.906 -22.578 -0.082 1 87.5 73 PRO A C 1
ATOM 532 O O . PRO A 1 73 ? -14.469 -23.672 0.286 1 87.5 73 PRO A O 1
ATOM 535 N N . ALA A 1 74 ? -14.703 -21.484 0.609 1 88.31 74 ALA A N 1
ATOM 536 C CA . ALA A 1 74 ? -14.258 -21.469 2 1 88.31 74 ALA A CA 1
ATOM 537 C C . ALA A 1 74 ? -14.688 -20.172 2.689 1 88.31 74 ALA A C 1
ATOM 539 O O . ALA A 1 74 ? -15.117 -19.219 2.029 1 88.31 74 ALA A O 1
ATOM 540 N N . SER A 1 75 ? -14.641 -20.234 4 1 85.75 75 SER A N 1
ATOM 541 C CA . SER A 1 75 ? -14.945 -19.031 4.758 1 85.75 75 SER A CA 1
ATOM 542 C C . SER A 1 75 ? -13.891 -17.953 4.52 1 85.75 75 SER A C 1
ATOM 544 O O . SER A 1 75 ? -12.766 -18.25 4.129 1 85.75 75 SER A O 1
ATOM 546 N N . ASP A 1 76 ? -14.25 -16.734 4.723 1 83 76 ASP A N 1
ATOM 547 C CA . ASP A 1 76 ? -13.328 -15.609 4.598 1 83 76 ASP A CA 1
ATOM 548 C C . ASP A 1 76 ? -12.148 -15.758 5.555 1 83 76 ASP A C 1
ATOM 550 O O . ASP A 1 76 ? -11.016 -15.414 5.207 1 83 76 ASP A O 1
ATOM 554 N N . LYS A 1 77 ? -12.469 -16.266 6.664 1 82.62 77 LYS A N 1
ATOM 555 C CA . LYS A 1 77 ? -11.422 -16.469 7.66 1 82.62 77 LYS A CA 1
ATOM 556 C C . LYS A 1 77 ? -10.383 -17.469 7.16 1 82.62 77 LYS A C 1
ATOM 558 O O . LYS A 1 77 ? -9.172 -17.234 7.285 1 82.62 77 LYS A O 1
ATOM 563 N N . THR A 1 78 ? -10.891 -18.516 6.578 1 87.81 78 THR A N 1
ATOM 564 C CA . THR A 1 78 ? -9.984 -19.516 6.031 1 87.81 78 THR A CA 1
ATOM 565 C C . THR A 1 78 ? -9.148 -18.938 4.895 1 87.81 78 THR A C 1
ATOM 567 O O . THR A 1 78 ? -7.934 -19.109 4.859 1 87.81 78 THR A O 1
ATOM 570 N N . ARG A 1 79 ? -9.742 -18.25 4.008 1 90.62 79 ARG A N 1
ATOM 571 C CA . ARG A 1 79 ? -9.047 -17.672 2.869 1 90.62 79 ARG A CA 1
ATOM 572 C C . ARG A 1 79 ? -7.996 -16.656 3.334 1 90.62 79 ARG A C 1
ATOM 574 O O . ARG A 1 79 ? -6.879 -16.641 2.816 1 90.62 79 ARG A O 1
ATOM 581 N N . THR A 1 80 ? -8.375 -15.938 4.324 1 85.38 80 THR A N 1
ATOM 582 C CA . THR A 1 80 ? -7.453 -14.945 4.867 1 85.38 80 THR A CA 1
ATOM 583 C C . THR A 1 80 ? -6.223 -15.609 5.469 1 85.38 80 THR A C 1
ATOM 585 O O . THR A 1 80 ? -5.094 -15.203 5.199 1 85.38 80 THR A O 1
ATOM 588 N N . MET A 1 81 ? -6.484 -16.562 6.207 1 87.38 81 MET A N 1
ATOM 589 C CA . MET A 1 81 ? -5.379 -17.281 6.848 1 87.38 81 MET A CA 1
ATOM 590 C C . MET A 1 81 ? -4.473 -17.922 5.809 1 87.38 81 MET A C 1
ATOM 592 O O . MET A 1 81 ? -3.246 -17.844 5.914 1 87.38 81 MET A O 1
ATOM 596 N N . MET A 1 82 ? -5.094 -18.516 4.82 1 92 82 MET A N 1
ATOM 597 C CA . MET A 1 82 ? -4.324 -19.172 3.77 1 92 82 MET A CA 1
ATOM 598 C C . MET A 1 82 ? -3.5 -18.172 2.979 1 92 82 MET A C 1
ATOM 600 O O . MET A 1 82 ? -2.346 -18.438 2.643 1 92 82 MET A O 1
ATOM 604 N N . ARG A 1 83 ? -4.051 -17.047 2.732 1 91.5 83 ARG A N 1
ATOM 605 C CA . ARG A 1 83 ? -3.342 -15.992 2.023 1 91.5 83 ARG A CA 1
ATOM 606 C C . ARG A 1 83 ? -2.141 -15.508 2.826 1 91.5 83 ARG A C 1
ATOM 608 O O . ARG A 1 83 ? -1.03 -15.406 2.297 1 91.5 83 ARG A O 1
ATOM 615 N N . ARG A 1 84 ? -2.314 -15.297 4.023 1 87.12 84 ARG A N 1
ATOM 616 C CA . ARG A 1 84 ? -1.294 -14.734 4.902 1 87.12 84 ARG A CA 1
ATOM 617 C C . ARG A 1 84 ? -0.11 -15.688 5.047 1 87.12 84 ARG A C 1
ATOM 619 O O . ARG A 1 84 ? 1.045 -15.25 5.035 1 87.12 84 ARG A O 1
ATOM 626 N N . LYS A 1 85 ? -0.467 -16.844 5.082 1 90.25 85 LYS A N 1
ATOM 627 C CA . LYS A 1 85 ? 0.549 -17.828 5.457 1 90.25 85 LYS A CA 1
ATOM 628 C C . LYS A 1 85 ? 1.261 -18.375 4.23 1 90.25 85 LYS A C 1
ATOM 630 O O . LYS A 1 85 ? 2.461 -18.656 4.27 1 90.25 85 LYS A O 1
ATOM 635 N N . HIS A 1 86 ? 0.532 -18.516 3.139 1 94.81 86 HIS A N 1
ATOM 636 C CA . HIS A 1 86 ? 1.072 -19.375 2.09 1 94.81 86 HIS A CA 1
ATOM 637 C C . HIS A 1 86 ? 1.273 -18.594 0.793 1 94.81 86 HIS A C 1
ATOM 639 O O . HIS A 1 86 ? 1.862 -19.109 -0.16 1 94.81 86 HIS A O 1
ATOM 645 N N . MET A 1 87 ? 0.856 -17.375 0.782 1 95.88 87 MET A N 1
ATOM 646 C CA . MET A 1 87 ? 0.893 -16.688 -0.502 1 95.88 87 MET A CA 1
ATOM 647 C C . MET A 1 87 ? 1.691 -15.391 -0.4 1 95.88 87 MET A C 1
ATOM 649 O O . MET A 1 87 ? 1.63 -14.695 0.617 1 95.88 87 MET A O 1
ATOM 653 N N . GLY A 1 88 ? 2.416 -15.172 -1.393 1 95.19 88 GLY A N 1
ATOM 654 C CA . GLY A 1 88 ? 3.039 -13.883 -1.629 1 95.19 88 GLY A CA 1
ATOM 655 C C . GLY A 1 88 ? 2.496 -13.172 -2.855 1 95.19 88 GLY A C 1
ATOM 656 O O . GLY A 1 88 ? 2.139 -13.82 -3.844 1 95.19 88 GLY A O 1
ATOM 657 N N . PHE A 1 89 ? 2.516 -11.852 -2.766 1 94.12 89 PHE A N 1
ATOM 658 C CA . PHE A 1 89 ? 1.902 -11.086 -3.844 1 94.12 89 PHE A CA 1
ATOM 659 C C . PHE A 1 89 ? 2.828 -9.961 -4.305 1 94.12 89 PHE A C 1
ATOM 661 O O . PHE A 1 89 ? 3.475 -9.305 -3.486 1 94.12 89 PHE A O 1
ATOM 668 N N . VAL A 1 90 ? 2.859 -9.836 -5.617 1 93 90 VAL A N 1
ATOM 669 C CA . VAL A 1 90 ? 3.588 -8.734 -6.238 1 93 90 VAL A CA 1
ATOM 670 C C . VAL A 1 90 ? 2.721 -8.078 -7.309 1 93 90 VAL A C 1
ATOM 672 O O . VAL A 1 90 ? 2.174 -8.766 -8.18 1 93 90 VAL A O 1
ATOM 675 N N . TYR A 1 91 ? 2.609 -6.727 -7.234 1 89.5 91 TYR A N 1
ATOM 676 C CA . TYR A 1 91 ? 1.748 -5.992 -8.156 1 89.5 91 TYR A CA 1
ATOM 677 C C . TYR A 1 91 ? 2.564 -5.043 -9.023 1 89.5 91 TYR A C 1
ATOM 679 O O . TYR A 1 91 ? 3.723 -4.75 -8.719 1 89.5 91 TYR A O 1
ATOM 687 N N . GLN A 1 92 ? 1.838 -4.742 -10.086 1 83 92 GLN A N 1
ATOM 688 C CA . GLN A 1 92 ? 2.436 -3.738 -10.953 1 83 92 GLN A CA 1
ATOM 689 C C . GLN A 1 92 ? 2.725 -2.449 -10.195 1 83 92 GLN A C 1
ATOM 691 O O . GLN A 1 92 ? 3.842 -1.93 -10.242 1 83 92 GLN A O 1
ATOM 696 N N . PHE A 1 93 ? 1.609 -2.037 -9.477 1 81.81 93 PHE A N 1
ATOM 697 C CA . PHE A 1 93 ? 1.835 -0.947 -8.539 1 81.81 93 PHE A CA 1
ATOM 698 C C . PHE A 1 93 ? 2.336 -1.483 -7.203 1 81.81 93 PHE A C 1
ATOM 700 O O . PHE A 1 93 ? 1.663 -2.291 -6.559 1 81.81 93 PHE A O 1
ATOM 707 N N . HIS A 1 94 ? 3.527 -1.024 -6.793 1 85.69 94 HIS A N 1
ATOM 708 C CA . HIS A 1 94 ? 4.23 -1.667 -5.688 1 85.69 94 HIS A CA 1
ATOM 709 C C . HIS A 1 94 ? 3.48 -1.474 -4.371 1 85.69 94 HIS A C 1
ATOM 711 O O . HIS A 1 94 ? 3.627 -2.275 -3.447 1 85.69 94 HIS A O 1
ATOM 717 N N . HIS A 1 95 ? 2.664 -0.484 -4.262 1 87.44 95 HIS A N 1
ATOM 718 C CA . HIS A 1 95 ? 1.857 -0.217 -3.076 1 87.44 95 HIS A CA 1
ATOM 719 C C . HIS A 1 95 ? 2.729 -0.11 -1.829 1 87.44 95 HIS A C 1
ATOM 721 O O . HIS A 1 95 ? 2.355 -0.601 -0.762 1 87.44 95 HIS A O 1
ATOM 727 N N . LEU A 1 96 ? 3.861 0.353 -2.031 1 92.69 96 LEU A N 1
ATOM 728 C CA . LEU A 1 96 ? 4.715 0.598 -0.873 1 92.69 96 LEU A CA 1
ATOM 729 C C . LEU A 1 96 ? 4.207 1.789 -0.066 1 92.69 96 LEU A C 1
ATOM 731 O O . LEU A 1 96 ? 3.775 2.793 -0.638 1 92.69 96 LEU A O 1
ATOM 735 N N . LEU A 1 97 ? 4.254 1.622 1.175 1 90.69 97 LEU A N 1
ATOM 736 C CA . LEU A 1 97 ? 3.807 2.691 2.062 1 90.69 97 LEU A CA 1
ATOM 737 C C . LEU A 1 97 ? 4.906 3.73 2.258 1 90.69 97 LEU A C 1
ATOM 739 O O . LEU A 1 97 ? 5.945 3.436 2.852 1 90.69 97 LEU A O 1
ATOM 743 N N . GLN A 1 98 ? 4.656 4.914 1.957 1 87.69 98 GLN A N 1
ATOM 744 C CA . GLN A 1 98 ? 5.66 5.969 1.855 1 87.69 98 GLN A CA 1
ATOM 745 C C . GLN A 1 98 ? 6.109 6.434 3.236 1 87.69 98 GLN A C 1
ATOM 747 O O . GLN A 1 98 ? 7.199 6.992 3.387 1 87.69 98 GLN A O 1
ATOM 752 N N . GLU A 1 99 ? 5.312 6.285 4.184 1 87 99 GLU A N 1
ATOM 753 C CA . GLU A 1 99 ? 5.621 6.742 5.535 1 87 99 GLU A CA 1
ATOM 754 C C . GLU A 1 99 ? 6.555 5.77 6.25 1 87 99 GLU A C 1
ATOM 756 O O . GLU A 1 99 ? 7.09 6.082 7.316 1 87 99 GLU A O 1
ATOM 761 N N . PHE A 1 100 ? 6.758 4.625 5.629 1 90.44 100 PHE A N 1
ATOM 762 C CA . PHE A 1 100 ? 7.625 3.609 6.211 1 90.44 100 PHE A CA 1
ATOM 763 C C . PHE A 1 100 ? 8.914 3.469 5.406 1 90.44 100 PHE A C 1
ATOM 765 O O . PHE A 1 100 ? 8.938 3.762 4.207 1 90.44 100 PHE A O 1
ATOM 772 N N . SER A 1 101 ? 9.93 2.988 6.121 1 92.56 101 SER A N 1
ATOM 773 C CA . SER A 1 101 ? 11.188 2.695 5.438 1 92.56 101 SER A CA 1
ATOM 774 C C . SER A 1 101 ? 11.07 1.438 4.582 1 92.56 101 SER A C 1
ATOM 776 O O . SER A 1 101 ? 10.078 0.718 4.66 1 92.56 101 SER A O 1
ATOM 778 N N . VAL A 1 102 ? 12.109 1.281 3.836 1 95.81 102 VAL A N 1
ATOM 779 C CA . VAL A 1 102 ? 12.203 0.066 3.031 1 95.81 102 VAL A CA 1
ATOM 780 C C . VAL A 1 102 ? 12.07 -1.16 3.932 1 95.81 102 VAL A C 1
ATOM 782 O O . VAL A 1 102 ? 11.242 -2.037 3.682 1 95.81 102 VAL A O 1
ATOM 785 N N . LEU A 1 103 ? 12.844 -1.163 4.957 1 96.25 103 LEU A N 1
ATOM 786 C CA . LEU A 1 103 ? 12.844 -2.287 5.887 1 96.25 103 LEU A CA 1
ATOM 787 C C . LEU A 1 103 ? 11.469 -2.484 6.512 1 96.25 103 LEU A C 1
ATOM 789 O O . LEU A 1 103 ? 10.961 -3.605 6.562 1 96.25 103 LEU A O 1
ATOM 793 N N . GLU A 1 104 ? 10.867 -1.464 6.906 1 94.44 104 GLU A N 1
ATOM 794 C CA . GLU A 1 104 ? 9.555 -1.536 7.551 1 94.44 104 GLU A CA 1
ATOM 795 C C . GLU A 1 104 ? 8.492 -2.049 6.582 1 94.44 104 GLU A C 1
ATOM 797 O O . GLU A 1 104 ? 7.598 -2.799 6.977 1 94.44 104 GLU A O 1
ATOM 802 N N . ASN A 1 105 ? 8.531 -1.621 5.402 1 96.19 105 ASN A N 1
ATOM 803 C CA . ASN A 1 105 ? 7.609 -2.131 4.398 1 96.19 105 ASN A CA 1
ATOM 804 C C . ASN A 1 105 ? 7.703 -3.648 4.266 1 96.19 105 ASN A C 1
ATOM 806 O O . ASN A 1 105 ? 6.684 -4.332 4.188 1 96.19 105 ASN A O 1
ATOM 810 N N . VAL A 1 106 ? 8.883 -4.137 4.297 1 97.31 106 VAL A N 1
ATOM 811 C CA . VAL A 1 106 ? 9.117 -5.562 4.094 1 97.31 106 VAL A CA 1
ATOM 812 C C . VAL A 1 106 ? 8.742 -6.336 5.355 1 97.31 106 VAL A C 1
ATOM 814 O O . VAL A 1 106 ? 8.344 -7.5 5.285 1 97.31 106 VAL A O 1
ATOM 817 N N . MET A 1 107 ? 8.742 -5.676 6.461 1 96.81 107 MET A N 1
ATOM 818 C CA . MET A 1 107 ? 8.43 -6.309 7.738 1 96.81 107 MET A CA 1
ATOM 819 C C . MET A 1 107 ? 6.926 -6.531 7.879 1 96.81 107 MET A C 1
ATOM 821 O O . MET A 1 107 ? 6.488 -7.316 8.719 1 96.81 107 MET A O 1
ATOM 825 N N . LEU A 1 108 ? 6.168 -5.906 7.125 1 95.75 108 LEU A N 1
ATOM 826 C CA . LEU A 1 108 ? 4.734 -5.801 7.371 1 95.75 108 LEU A CA 1
ATOM 827 C C . LEU A 1 108 ? 4.082 -7.176 7.379 1 95.75 108 LEU A C 1
ATOM 829 O O . LEU A 1 108 ? 3.365 -7.523 8.32 1 95.75 108 LEU A O 1
ATOM 833 N N . PRO A 1 109 ? 4.324 -8 6.371 1 94.88 109 PRO A N 1
ATOM 834 C CA . PRO A 1 109 ? 3.674 -9.312 6.387 1 94.88 109 PRO A CA 1
ATOM 835 C C . PRO A 1 109 ? 4.07 -10.148 7.598 1 94.88 109 PRO A C 1
ATOM 837 O O . PRO A 1 109 ? 3.24 -10.875 8.148 1 94.88 109 PRO A O 1
ATOM 840 N N . GLN A 1 110 ? 5.336 -10.031 8.047 1 94.81 110 GLN A N 1
ATOM 841 C CA . GLN A 1 110 ? 5.797 -10.742 9.234 1 94.81 110 GLN A CA 1
ATOM 842 C C . GLN A 1 110 ? 5.043 -10.281 10.477 1 94.81 110 GLN A C 1
ATOM 844 O O . GLN A 1 110 ? 4.609 -11.102 11.289 1 94.81 110 GLN A O 1
ATOM 849 N N . ARG A 1 111 ? 4.852 -9.016 10.531 1 93.75 111 ARG A N 1
ATOM 850 C CA . ARG A 1 111 ? 4.199 -8.438 11.703 1 93.75 111 ARG A CA 1
ATOM 851 C C . ARG A 1 111 ? 2.725 -8.828 11.758 1 93.75 111 ARG A C 1
ATOM 853 O O . ARG A 1 111 ? 2.195 -9.133 12.828 1 93.75 111 ARG A O 1
ATOM 860 N N . ILE A 1 112 ? 2.121 -8.852 10.656 1 90.94 112 ILE A N 1
ATOM 861 C CA . ILE A 1 112 ? 0.7 -9.18 10.586 1 90.94 112 ILE A CA 1
ATOM 862 C C . ILE A 1 112 ? 0.494 -10.656 10.891 1 90.94 112 ILE A C 1
ATOM 864 O O . ILE A 1 112 ? -0.521 -11.039 11.477 1 90.94 112 ILE A O 1
ATOM 868 N N . LEU A 1 113 ? 1.431 -11.461 10.516 1 89.12 113 LEU A N 1
ATOM 869 C CA . LEU A 1 113 ? 1.359 -12.891 10.797 1 89.12 113 LEU A CA 1
ATOM 870 C C . LEU A 1 113 ? 1.549 -13.164 12.289 1 89.12 113 LEU A C 1
ATOM 872 O O . LEU A 1 113 ? 1.243 -14.258 12.766 1 89.12 113 LEU A O 1
ATOM 876 N N . GLY A 1 114 ? 2.158 -12.172 13.039 1 89.69 114 GLY A N 1
ATOM 877 C CA . GLY A 1 114 ? 2.217 -12.297 14.484 1 89.69 114 GLY A CA 1
ATOM 878 C C . GLY A 1 114 ? 3.635 -12.328 15.023 1 89.69 114 GLY A C 1
ATOM 879 O O . GLY A 1 114 ? 3.842 -12.406 16.234 1 89.69 114 GLY A O 1
ATOM 880 N N . HIS A 1 115 ? 4.598 -12.227 14.188 1 92.31 115 HIS A N 1
ATOM 881 C CA . HIS A 1 115 ? 5.984 -12.25 14.633 1 92.31 115 HIS A CA 1
ATOM 882 C C . HIS A 1 115 ? 6.359 -10.953 15.336 1 92.31 115 HIS A C 1
ATOM 884 O O . HIS A 1 115 ? 5.84 -9.883 15 1 92.31 115 HIS A O 1
ATOM 890 N N . GLY A 1 116 ? 7.215 -11.055 16.312 1 92.38 116 GLY A N 1
ATOM 891 C CA . GLY A 1 116 ? 7.715 -9.875 17 1 92.38 116 GLY A CA 1
ATOM 892 C C . GLY A 1 116 ? 8.578 -8.992 16.125 1 92.38 116 GLY A C 1
ATOM 893 O O . GLY A 1 116 ? 9.008 -9.406 15.047 1 92.38 116 GLY A O 1
ATOM 894 N N . ALA A 1 117 ? 8.805 -7.797 16.578 1 92.38 117 ALA A N 1
ATOM 895 C CA . ALA A 1 117 ? 9.531 -6.793 15.797 1 92.38 117 ALA A CA 1
ATOM 896 C C . ALA A 1 117 ? 10.953 -7.262 15.492 1 92.38 117 ALA A C 1
ATOM 898 O O . ALA A 1 117 ? 11.43 -7.117 14.359 1 92.38 117 ALA A O 1
ATOM 899 N N . SER A 1 118 ? 11.594 -7.785 16.469 1 95.31 118 SER A N 1
ATOM 900 C CA . SER A 1 118 ? 12.977 -8.219 16.297 1 95.31 118 SER A CA 1
ATOM 901 C C . SER A 1 118 ? 13.078 -9.32 15.242 1 95.31 118 SER A C 1
ATOM 903 O O . SER A 1 118 ? 13.938 -9.266 14.367 1 95.31 118 SER A O 1
ATOM 905 N N . THR A 1 119 ? 12.227 -10.32 15.344 1 96.19 119 THR A N 1
ATOM 906 C CA . THR A 1 119 ? 12.195 -11.398 14.359 1 96.19 119 THR A CA 1
ATOM 907 C C . THR A 1 119 ? 11.875 -10.859 12.969 1 96.19 119 THR A C 1
ATOM 909 O O . THR A 1 119 ? 12.562 -11.188 12 1 96.19 119 THR A O 1
ATOM 912 N N . ALA A 1 120 ? 10.867 -10.031 12.891 1 96.56 120 ALA A N 1
ATOM 913 C CA . ALA A 1 120 ? 10.461 -9.453 11.617 1 96.56 120 ALA A CA 1
ATOM 914 C C . ALA A 1 120 ? 11.602 -8.656 10.984 1 96.56 120 ALA A C 1
ATOM 916 O O . ALA A 1 120 ? 11.82 -8.734 9.773 1 96.56 120 ALA A O 1
ATOM 917 N N . GLU A 1 121 ? 12.297 -7.941 11.82 1 96.38 121 GLU A N 1
ATOM 918 C CA . GLU A 1 121 ? 13.422 -7.141 11.344 1 96.38 121 GLU A CA 1
ATOM 919 C C . GLU A 1 121 ? 14.523 -8.031 10.781 1 96.38 121 GLU A C 1
ATOM 921 O O . GLU A 1 121 ? 15.055 -7.758 9.695 1 96.38 121 GLU A O 1
ATOM 926 N N . SER A 1 122 ? 14.844 -9.039 11.5 1 97.69 122 SER A N 1
ATOM 927 C CA . SER A 1 122 ? 15.906 -9.938 11.078 1 97.69 122 SER A CA 1
ATOM 928 C C . SER A 1 122 ? 15.562 -10.625 9.766 1 97.69 122 SER A C 1
ATOM 930 O O . SER A 1 122 ? 16.391 -10.656 8.844 1 97.69 122 SER A O 1
ATOM 932 N N . VAL A 1 123 ? 14.398 -11.125 9.656 1 96.88 123 VAL A N 1
ATOM 933 C CA . VAL A 1 123 ? 13.969 -11.836 8.461 1 96.88 123 VAL A CA 1
ATOM 934 C C . VAL A 1 123 ? 13.898 -10.875 7.281 1 96.88 123 VAL A C 1
ATOM 936 O O . VAL A 1 123 ? 14.375 -11.188 6.188 1 96.88 123 VAL A O 1
ATOM 939 N N . ALA A 1 124 ? 13.328 -9.711 7.508 1 97.69 124 ALA A N 1
ATOM 940 C CA . ALA A 1 124 ? 13.211 -8.703 6.457 1 97.69 124 ALA A CA 1
ATOM 941 C C . ALA A 1 124 ? 14.586 -8.258 5.961 1 97.69 124 ALA A C 1
ATOM 943 O O . ALA A 1 124 ? 14.797 -8.102 4.758 1 97.69 124 ALA A O 1
ATOM 944 N N . ALA A 1 125 ? 15.453 -8.078 6.906 1 97.69 125 ALA A N 1
ATOM 945 C CA . ALA A 1 125 ? 16.812 -7.676 6.543 1 97.69 125 ALA A CA 1
ATOM 946 C C . ALA A 1 125 ? 17.484 -8.734 5.68 1 97.69 125 ALA A C 1
ATOM 948 O O . ALA A 1 125 ? 18.172 -8.406 4.703 1 97.69 125 ALA A O 1
ATOM 949 N N . ALA A 1 126 ? 17.312 -9.961 6 1 96.44 126 ALA A N 1
ATOM 950 C CA . ALA A 1 126 ? 17.906 -11.055 5.238 1 96.44 126 ALA A CA 1
ATOM 951 C C . ALA A 1 126 ? 17.344 -11.094 3.814 1 96.44 126 ALA A C 1
ATOM 953 O O . ALA A 1 126 ? 18.109 -11.281 2.855 1 96.44 126 ALA A O 1
ATOM 954 N N . ILE A 1 127 ? 16.094 -10.898 3.682 1 94.94 127 ILE A N 1
ATOM 955 C CA . ILE A 1 127 ? 15.461 -10.93 2.365 1 94.94 127 ILE A CA 1
ATOM 956 C C . ILE A 1 127 ? 15.938 -9.742 1.532 1 94.94 127 ILE A C 1
ATOM 958 O O . ILE A 1 127 ? 16.188 -9.875 0.331 1 94.94 127 ILE A O 1
ATOM 962 N N . LEU A 1 128 ? 16.047 -8.602 2.15 1 96.94 128 LEU A N 1
ATOM 963 C CA . LEU A 1 128 ? 16.547 -7.43 1.446 1 96.94 128 LEU A CA 1
ATOM 964 C C . LEU A 1 128 ? 17.969 -7.668 0.945 1 96.94 128 LEU A C 1
ATOM 966 O O . LEU A 1 128 ? 18.328 -7.23 -0.152 1 96.94 128 LEU A O 1
ATOM 970 N N . GLU A 1 129 ? 18.734 -8.328 1.753 1 95.88 129 GLU A N 1
ATOM 971 C CA . GLU A 1 129 ? 20.094 -8.68 1.331 1 95.88 129 GLU A CA 1
ATOM 972 C C . GLU A 1 129 ? 20.062 -9.578 0.101 1 95.88 129 GLU A C 1
ATOM 974 O O . GLU A 1 129 ? 20.828 -9.375 -0.843 1 95.88 129 GLU A O 1
ATOM 979 N N . GLU A 1 130 ? 19.219 -10.508 0.06 1 91.88 130 GLU A N 1
ATOM 980 C CA . GLU A 1 130 ? 19.062 -11.391 -1.092 1 91.88 130 GLU A CA 1
ATOM 981 C C . GLU A 1 130 ? 18.688 -10.609 -2.342 1 91.88 130 GLU A C 1
ATOM 983 O O . GLU A 1 130 ? 19.031 -10.992 -3.459 1 91.88 130 GLU A O 1
ATOM 988 N N . MET A 1 131 ? 17.969 -9.531 -2.146 1 92.56 131 MET A N 1
ATOM 989 C CA . MET A 1 131 ? 17.5 -8.711 -3.266 1 92.56 131 MET A CA 1
ATOM 990 C C . MET A 1 131 ? 18.562 -7.676 -3.65 1 92.56 131 MET A C 1
ATOM 992 O O . MET A 1 131 ? 18.328 -6.859 -4.547 1 92.56 131 MET A O 1
ATOM 996 N N . GLY A 1 132 ? 19.656 -7.648 -2.98 1 92.94 132 GLY A N 1
ATOM 997 C CA . GLY A 1 132 ? 20.703 -6.668 -3.238 1 92.94 132 GLY A CA 1
ATOM 998 C C . GLY A 1 132 ? 20.344 -5.281 -2.732 1 92.94 132 GLY A C 1
ATOM 999 O O . GLY A 1 132 ? 20.719 -4.277 -3.34 1 92.94 132 GLY A O 1
ATOM 1000 N N . LEU A 1 133 ? 19.547 -5.242 -1.641 1 95.56 133 LEU A N 1
ATOM 1001 C CA . LEU A 1 133 ? 19.062 -3.963 -1.137 1 95.56 133 LEU A CA 1
ATOM 1002 C C . LEU A 1 133 ? 19.484 -3.752 0.313 1 95.56 133 LEU A C 1
ATOM 1004 O O . LEU A 1 133 ? 18.812 -3.035 1.062 1 95.56 133 LEU A O 1
ATOM 1008 N N . GLN A 1 134 ? 20.484 -4.434 0.779 1 94.56 134 GLN A N 1
ATOM 1009 C CA . GLN A 1 134 ? 20.922 -4.355 2.168 1 94.56 134 GLN A CA 1
ATOM 1010 C C . GLN A 1 134 ? 21.266 -2.92 2.557 1 94.56 134 GLN A C 1
ATOM 1012 O O . GLN A 1 134 ? 21.016 -2.504 3.689 1 94.56 134 GLN A O 1
ATOM 1017 N N . ASP A 1 135 ? 21.781 -2.16 1.637 1 94.44 135 ASP A N 1
ATOM 1018 C CA . ASP A 1 135 ? 22.203 -0.795 1.925 1 94.44 135 ASP A CA 1
ATOM 1019 C C . ASP A 1 135 ? 21.031 0.176 1.864 1 94.44 135 ASP A C 1
ATOM 1021 O O . ASP A 1 135 ? 21.188 1.37 2.127 1 94.44 135 ASP A O 1
ATOM 1025 N N . LYS A 1 136 ? 19.859 -0.311 1.565 1 94.38 136 LYS A N 1
ATOM 1026 C CA . LYS 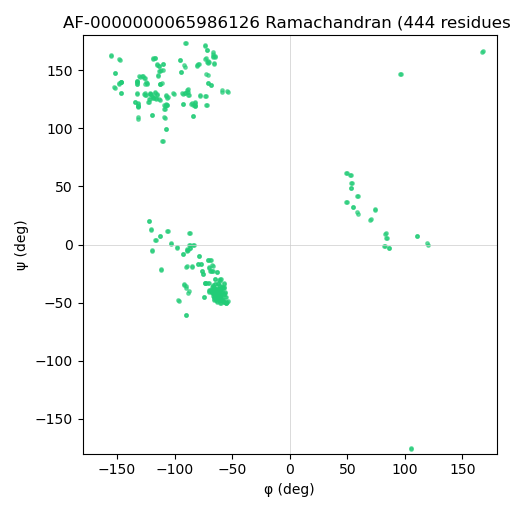A 1 136 ? 18.703 0.555 1.383 1 94.38 136 LYS A CA 1
ATOM 1027 C C . LYS A 1 136 ? 17.672 0.338 2.492 1 94.38 136 LYS A C 1
ATOM 1029 O O . LYS A 1 136 ? 16.594 0.947 2.48 1 94.38 136 LYS A O 1
ATOM 1034 N N . ALA A 1 137 ? 17.969 -0.399 3.455 1 94.12 137 ALA A N 1
ATOM 1035 C CA . ALA A 1 137 ? 17.016 -0.831 4.465 1 94.12 137 ALA A CA 1
ATOM 1036 C C . ALA A 1 137 ? 16.375 0.367 5.164 1 94.12 137 ALA A C 1
ATOM 1038 O O . ALA A 1 137 ? 15.164 0.388 5.395 1 94.12 137 ALA A O 1
ATOM 1039 N N . GLU A 1 138 ? 17.094 1.353 5.391 1 90.12 138 GLU A N 1
ATOM 1040 C CA . GLU A 1 138 ? 16.609 2.484 6.168 1 90.12 138 GLU A CA 1
ATOM 1041 C C . GLU A 1 138 ? 16.141 3.615 5.262 1 90.12 138 GLU A C 1
ATOM 1043 O O . GLU A 1 138 ? 15.586 4.613 5.734 1 90.12 138 GLU A O 1
ATOM 1048 N N . CYS A 1 139 ? 16.281 3.443 4 1 90.81 139 CYS A N 1
ATOM 1049 C CA . CYS A 1 139 ? 15.93 4.484 3.043 1 90.81 139 CYS A CA 1
ATOM 1050 C C . CYS A 1 139 ? 14.414 4.656 2.965 1 90.81 139 CYS A C 1
ATOM 1052 O O . CYS A 1 139 ? 13.664 3.74 3.299 1 90.81 139 CYS A O 1
ATOM 1054 N N . ARG A 1 140 ? 14.086 5.832 2.541 1 89.75 140 ARG A N 1
ATOM 1055 C CA . ARG A 1 140 ? 12.695 6.105 2.184 1 89.75 140 ARG A CA 1
ATOM 1056 C C . ARG A 1 140 ? 12.375 5.59 0.784 1 89.75 140 ARG A C 1
ATOM 1058 O O . ARG A 1 140 ? 13.266 5.492 -0.064 1 89.75 140 ARG A O 1
ATOM 1065 N N . ILE A 1 141 ? 11.094 5.305 0.599 1 91.62 141 ILE A N 1
ATOM 1066 C CA . ILE A 1 141 ? 10.664 4.762 -0.685 1 91.62 141 ILE A CA 1
ATOM 1067 C C . ILE A 1 141 ? 10.938 5.773 -1.793 1 91.62 141 ILE A C 1
ATOM 1069 O O . ILE A 1 141 ? 11.32 5.402 -2.904 1 91.62 141 ILE A O 1
ATOM 1073 N N . SER A 1 142 ? 10.828 7.023 -1.504 1 86.19 142 SER A N 1
ATOM 1074 C CA . SER A 1 142 ? 11 8.094 -2.484 1 86.19 142 SER A CA 1
ATOM 1075 C C . SER A 1 142 ? 12.438 8.172 -2.973 1 86.19 142 SER A C 1
ATOM 1077 O O . SER A 1 142 ? 12.719 8.773 -4.012 1 86.19 142 SER A O 1
ATOM 1079 N N . GLU A 1 143 ? 13.312 7.625 -2.291 1 89.25 143 GLU A N 1
ATOM 1080 C CA . GLU A 1 143 ? 14.734 7.688 -2.631 1 89.25 143 GLU A CA 1
ATOM 1081 C C . GLU A 1 143 ? 15.125 6.551 -3.57 1 89.25 143 GLU A C 1
ATOM 1083 O O . GLU A 1 143 ? 16.25 6.512 -4.062 1 89.25 143 GLU A O 1
ATOM 1088 N N . LEU A 1 144 ? 14.258 5.691 -3.846 1 91.88 144 LEU A N 1
ATOM 1089 C CA . LEU A 1 144 ? 14.555 4.488 -4.613 1 91.88 144 LEU A CA 1
ATOM 1090 C C . LEU A 1 144 ? 14.25 4.699 -6.094 1 91.88 144 LEU A C 1
ATOM 1092 O O . LEU A 1 144 ? 13.336 5.461 -6.441 1 91.88 144 LEU A O 1
ATOM 1096 N N . SER A 1 145 ? 15.07 3.996 -6.891 1 88.12 145 SER A N 1
ATOM 1097 C CA . SER A 1 145 ? 14.711 3.912 -8.305 1 88.12 145 SER A CA 1
ATOM 1098 C C . SER A 1 145 ? 13.508 3.004 -8.516 1 88.12 145 SER A C 1
ATOM 1100 O O . SER A 1 145 ? 13.07 2.314 -7.594 1 88.12 145 SER A O 1
ATOM 1102 N N . GLY A 1 146 ? 12.93 3.051 -9.688 1 85.69 146 GLY A N 1
ATOM 1103 C CA . GLY A 1 146 ? 11.812 2.182 -10.016 1 85.69 146 GLY A CA 1
ATOM 1104 C C . GLY A 1 146 ? 12.109 0.712 -9.789 1 85.69 146 GLY A C 1
ATOM 1105 O O . GLY A 1 146 ? 11.312 -0.002 -9.18 1 85.69 146 GLY A O 1
ATOM 1106 N N . GLY A 1 147 ? 13.242 0.314 -10.305 1 87.31 147 GLY A N 1
ATOM 1107 C CA . GLY A 1 147 ? 13.656 -1.069 -10.133 1 87.31 147 GLY A CA 1
ATOM 1108 C C . GLY A 1 147 ? 13.852 -1.458 -8.68 1 87.31 147 GLY A C 1
ATOM 1109 O O . GLY A 1 147 ? 13.516 -2.574 -8.281 1 87.31 147 GLY A O 1
ATOM 1110 N N . GLU A 1 148 ? 14.391 -0.508 -7.926 1 92.5 148 GLU A N 1
ATOM 1111 C CA . GLU A 1 148 ? 14.586 -0.753 -6.496 1 92.5 148 GLU A CA 1
ATOM 1112 C C . GLU A 1 148 ? 13.242 -0.887 -5.777 1 92.5 148 GLU A C 1
ATOM 1114 O O . GLU A 1 148 ? 13.07 -1.776 -4.941 1 92.5 148 GLU A O 1
ATOM 1119 N N . ARG A 1 149 ? 12.32 -0.054 -6.145 1 93.75 149 ARG A N 1
ATOM 1120 C CA . ARG A 1 149 ? 10.992 -0.128 -5.539 1 93.75 149 ARG A CA 1
ATOM 1121 C C . ARG A 1 149 ? 10.336 -1.474 -5.824 1 93.75 149 ARG A C 1
ATOM 1123 O O . ARG A 1 149 ? 9.742 -2.08 -4.934 1 93.75 149 ARG A O 1
ATOM 1130 N N . GLN A 1 150 ? 10.477 -1.883 -6.98 1 92.25 150 GLN A N 1
ATOM 1131 C CA . GLN A 1 150 ? 9.875 -3.16 -7.352 1 92.25 150 GLN A CA 1
ATOM 1132 C C . GLN A 1 150 ? 10.539 -4.316 -6.605 1 92.25 150 GLN A C 1
ATOM 1134 O O . GLN A 1 150 ? 9.859 -5.254 -6.18 1 92.25 150 GLN A O 1
ATOM 1139 N N . ARG A 1 151 ? 11.812 -4.254 -6.48 1 93.25 151 ARG A N 1
ATOM 1140 C CA . ARG A 1 151 ? 12.5 -5.309 -5.742 1 93.25 151 ARG A CA 1
ATOM 1141 C C . ARG A 1 151 ? 12.086 -5.309 -4.273 1 93.25 151 ARG A C 1
ATOM 1143 O O . ARG A 1 151 ? 12 -6.367 -3.648 1 93.25 151 ARG A O 1
ATOM 1150 N N . VAL A 1 152 ? 11.82 -4.121 -3.74 1 96.38 152 VAL A N 1
ATOM 1151 C CA . VAL A 1 152 ? 11.297 -4.035 -2.381 1 96.38 152 VAL A CA 1
ATOM 1152 C C . VAL A 1 152 ? 9.922 -4.699 -2.312 1 96.38 152 VAL A C 1
ATOM 1154 O O . VAL A 1 152 ? 9.625 -5.438 -1.369 1 96.38 152 VAL A O 1
ATOM 1157 N N . ALA A 1 153 ? 9.141 -4.445 -3.307 1 95 153 ALA A N 1
ATOM 1158 C CA . ALA A 1 153 ? 7.816 -5.055 -3.363 1 95 153 ALA A CA 1
ATOM 1159 C C . ALA A 1 153 ? 7.918 -6.578 -3.445 1 95 153 ALA A C 1
ATOM 1161 O O . ALA A 1 153 ? 7.141 -7.293 -2.811 1 95 153 ALA A O 1
ATOM 1162 N N . VAL A 1 154 ? 8.828 -7.047 -4.207 1 93.56 154 VAL A N 1
ATOM 1163 C CA . VAL A 1 154 ? 9.062 -8.484 -4.305 1 93.56 154 VAL A CA 1
ATOM 1164 C C . VAL A 1 154 ? 9.5 -9.031 -2.949 1 93.56 154 VAL A C 1
ATOM 1166 O O . VAL A 1 154 ? 8.984 -10.055 -2.49 1 93.56 154 VAL A O 1
ATOM 1169 N N . ALA A 1 155 ? 10.438 -8.32 -2.322 1 95.75 155 ALA A N 1
ATOM 1170 C CA . ALA A 1 155 ? 10.906 -8.727 -0.998 1 95.75 155 ALA A CA 1
ATOM 1171 C C . ALA A 1 155 ? 9.742 -8.844 -0.018 1 95.75 155 ALA A C 1
ATOM 1173 O O . ALA A 1 155 ? 9.633 -9.828 0.717 1 95.75 155 ALA A O 1
ATOM 1174 N N . ARG A 1 156 ? 8.898 -7.879 -0.057 1 96.31 156 ARG A N 1
ATOM 1175 C CA . ARG A 1 156 ? 7.73 -7.891 0.821 1 96.31 156 ARG A CA 1
ATOM 1176 C C . ARG A 1 156 ? 6.832 -9.086 0.521 1 96.31 156 ARG A C 1
ATOM 1178 O O . ARG A 1 156 ? 6.289 -9.703 1.438 1 96.31 156 ARG A O 1
ATOM 1185 N N . GLY A 1 157 ? 6.715 -9.383 -0.662 1 94.69 157 GLY A N 1
ATOM 1186 C CA . GLY A 1 157 ? 5.852 -10.477 -1.081 1 94.69 157 GLY A CA 1
ATOM 1187 C C . GLY A 1 157 ? 6.379 -11.836 -0.679 1 94.69 157 GLY A C 1
ATOM 1188 O O . GLY A 1 157 ? 5.602 -12.781 -0.503 1 94.69 157 GLY A O 1
ATOM 1189 N N . ILE A 1 158 ? 7.684 -11.961 -0.447 1 93.94 158 ILE A N 1
ATOM 1190 C CA . ILE A 1 158 ? 8.227 -13.305 -0.249 1 93.94 158 ILE A CA 1
ATOM 1191 C C . ILE A 1 158 ? 8.773 -13.43 1.169 1 93.94 158 ILE A C 1
ATOM 1193 O O . ILE A 1 158 ? 9.32 -14.477 1.54 1 93.94 158 ILE A O 1
ATOM 1197 N N . VAL A 1 159 ? 8.625 -12.438 1.958 1 95.06 159 VAL A N 1
ATOM 1198 C CA . VAL A 1 159 ? 9.297 -12.344 3.254 1 95.06 159 VAL A CA 1
ATOM 1199 C C . VAL A 1 159 ? 8.797 -13.453 4.172 1 95.06 159 VAL A C 1
ATOM 1201 O O . VAL A 1 159 ? 9.539 -13.945 5.023 1 95.06 159 VAL A O 1
ATOM 1204 N N . ASN A 1 160 ? 7.562 -13.898 4.02 1 93.56 160 ASN A N 1
ATOM 1205 C CA . ASN A 1 160 ? 6.992 -14.953 4.855 1 93.56 160 ASN A CA 1
ATOM 1206 C C . ASN A 1 160 ? 7.301 -16.344 4.297 1 93.56 160 ASN A C 1
ATOM 1208 O O . ASN A 1 160 ? 6.715 -17.328 4.734 1 93.56 160 ASN A O 1
ATOM 1212 N N . SER A 1 161 ? 8.133 -16.391 3.35 1 92.12 161 SER A N 1
ATOM 1213 C CA . SER A 1 161 ? 8.469 -17.656 2.703 1 92.12 161 SER A CA 1
ATOM 1214 C C . SER A 1 161 ? 7.223 -18.391 2.223 1 92.12 161 SER A C 1
ATOM 1216 O O . SER A 1 161 ? 6.977 -19.531 2.615 1 92.12 161 SER A O 1
ATOM 1218 N N . PRO A 1 162 ? 6.484 -17.797 1.382 1 95.81 162 PRO A N 1
ATOM 1219 C CA . PRO A 1 162 ? 5.242 -18.391 0.888 1 95.81 162 PRO A CA 1
ATOM 1220 C C . PRO A 1 162 ? 5.484 -19.656 0.074 1 95.81 162 PRO A C 1
ATOM 1222 O O . PRO A 1 162 ? 6.621 -19.938 -0.317 1 95.81 162 PRO A O 1
ATOM 1225 N N . THR A 1 163 ? 4.379 -20.453 -0.069 1 96.81 163 THR A N 1
ATOM 1226 C CA . THR A 1 163 ? 4.492 -21.656 -0.903 1 96.81 163 THR A CA 1
ATOM 1227 C C . THR A 1 163 ? 4.262 -21.312 -2.371 1 96.81 163 THR A C 1
ATOM 1229 O O . THR A 1 163 ? 4.633 -22.078 -3.26 1 96.81 163 THR A O 1
ATOM 1232 N N . ILE A 1 164 ? 3.629 -20.141 -2.588 1 97.56 164 ILE A N 1
ATOM 1233 C CA . ILE A 1 164 ? 3.396 -19.719 -3.963 1 97.56 164 ILE A CA 1
ATOM 1234 C C . ILE A 1 164 ? 3.465 -18.188 -4.047 1 97.56 164 ILE A C 1
ATOM 1236 O O . ILE A 1 164 ? 2.986 -17.484 -3.152 1 97.56 164 ILE A O 1
ATOM 1240 N N . ILE A 1 165 ? 4.062 -17.719 -5.105 1 96.75 165 ILE A N 1
ATOM 1241 C CA . ILE A 1 165 ? 4.086 -16.297 -5.406 1 96.75 165 ILE A CA 1
ATOM 1242 C C . ILE A 1 165 ? 3.166 -16 -6.59 1 96.75 165 ILE A C 1
ATOM 1244 O O . ILE A 1 165 ? 3.217 -16.688 -7.609 1 96.75 165 ILE A O 1
ATOM 1248 N N . LEU A 1 166 ? 2.291 -15.031 -6.398 1 96.69 166 LEU A N 1
ATOM 1249 C CA . LEU A 1 166 ? 1.417 -14.555 -7.461 1 96.69 166 LEU A CA 1
ATOM 1250 C C . LEU A 1 166 ? 1.763 -13.117 -7.836 1 96.69 166 LEU A C 1
ATOM 1252 O O . LEU A 1 166 ? 1.781 -12.227 -6.977 1 96.69 166 LEU A O 1
ATOM 1256 N N . ALA A 1 167 ? 2.021 -12.914 -9.062 1 95.12 167 ALA A N 1
ATOM 1257 C CA . ALA A 1 167 ? 2.434 -11.586 -9.516 1 95.12 167 ALA A CA 1
ATOM 1258 C C . ALA A 1 167 ? 1.539 -11.086 -10.648 1 95.12 167 ALA A C 1
ATOM 1260 O O . ALA A 1 167 ? 1.291 -11.812 -11.617 1 95.12 167 ALA A O 1
ATOM 1261 N N . ASP A 1 168 ? 1.024 -9.891 -10.508 1 93.19 168 ASP A N 1
ATOM 1262 C CA . ASP A 1 168 ? 0.202 -9.25 -11.523 1 93.19 168 ASP A CA 1
ATOM 1263 C C . ASP A 1 168 ? 0.961 -8.117 -12.211 1 93.19 168 ASP A C 1
ATOM 1265 O O . ASP A 1 168 ? 1.033 -7.004 -11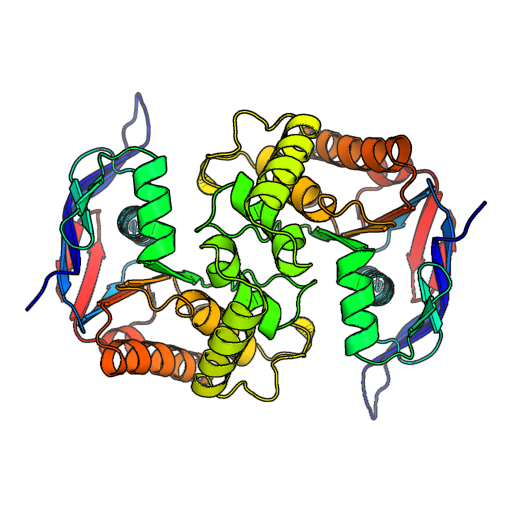.688 1 93.19 168 ASP A O 1
ATOM 1269 N N . GLU A 1 169 ? 1.453 -8.406 -13.312 1 91.56 169 GLU A N 1
ATOM 1270 C CA . GLU A 1 169 ? 2.238 -7.469 -14.109 1 91.56 169 GLU A CA 1
ATOM 1271 C C . GLU A 1 169 ? 3.318 -6.801 -13.266 1 91.56 169 GLU A C 1
ATOM 1273 O O . GLU A 1 169 ? 3.424 -5.57 -13.242 1 91.56 169 GLU A O 1
ATOM 1278 N N . PRO A 1 170 ? 4.23 -7.582 -12.734 1 91.5 170 PRO A N 1
ATOM 1279 C CA . PRO A 1 170 ? 5.184 -7.023 -11.773 1 91.5 170 PRO A CA 1
ATOM 1280 C C . PRO A 1 170 ? 6.207 -6.098 -12.43 1 91.5 170 PRO A C 1
ATOM 1282 O O . PRO A 1 170 ? 6.902 -5.352 -11.742 1 91.5 170 PRO A O 1
ATOM 1285 N N . THR A 1 171 ? 6.277 -6.129 -13.695 1 88.5 171 THR A N 1
ATOM 1286 C CA . THR A 1 171 ? 7.293 -5.324 -14.367 1 88.5 171 THR A CA 1
ATOM 1287 C C . THR A 1 171 ? 6.645 -4.328 -15.328 1 88.5 171 THR A C 1
ATOM 1289 O O . THR A 1 171 ? 7.316 -3.764 -16.188 1 88.5 171 THR A O 1
ATOM 1292 N N . GLY A 1 172 ? 5.398 -4.117 -15.25 1 81.75 172 GLY A N 1
ATOM 1293 C CA . GLY A 1 172 ? 4.645 -3.32 -16.203 1 81.75 172 GLY A CA 1
ATOM 1294 C C . GLY A 1 172 ? 5.07 -1.863 -16.234 1 81.75 172 GLY A C 1
ATOM 1295 O O . GLY A 1 172 ? 4.895 -1.177 -17.234 1 81.75 172 GLY A O 1
ATOM 1296 N N . SER A 1 173 ? 5.617 -1.373 -15.25 1 80.25 173 SER A N 1
ATOM 1297 C CA . SER A 1 173 ? 5.949 0.045 -15.156 1 80.25 173 SER A CA 1
ATOM 1298 C C . SER A 1 173 ? 7.449 0.273 -15.312 1 80.25 173 SER A C 1
ATOM 1300 O O . SER A 1 173 ? 7.941 1.381 -15.094 1 80.25 173 SER A O 1
ATOM 1302 N N . LEU A 1 174 ? 8.156 -0.762 -15.727 1 84.62 174 LEU A N 1
ATOM 1303 C CA . LEU A 1 174 ? 9.609 -0.684 -15.742 1 84.62 174 LEU A CA 1
ATOM 1304 C C . LEU A 1 174 ? 10.148 -0.729 -17.172 1 84.62 174 LEU A C 1
ATOM 1306 O O . LEU A 1 174 ? 9.469 -1.213 -18.078 1 84.62 174 LEU A O 1
ATOM 1310 N N . ASP A 1 175 ? 11.305 -0.136 -17.297 1 85.25 175 ASP A N 1
ATOM 1311 C CA . ASP A 1 175 ? 11.984 -0.303 -18.578 1 85.25 175 ASP A CA 1
ATOM 1312 C C . ASP A 1 175 ? 12.406 -1.754 -18.781 1 85.25 175 ASP A C 1
ATOM 1314 O O . ASP A 1 175 ? 12.445 -2.541 -17.844 1 85.25 175 ASP A O 1
ATOM 1318 N N . PRO A 1 176 ? 12.688 -2.105 -20.031 1 85.62 176 PRO A N 1
ATOM 1319 C CA . PRO A 1 176 ? 12.953 -3.504 -20.375 1 85.62 176 PRO A CA 1
ATOM 1320 C C . PRO A 1 176 ? 14.109 -4.098 -19.562 1 85.62 176 PRO A C 1
ATOM 1322 O O . PRO A 1 176 ? 14.039 -5.25 -19.125 1 85.62 176 PRO A O 1
ATOM 1325 N N . GLN A 1 177 ? 15.133 -3.334 -19.422 1 86.56 177 GLN A N 1
ATOM 1326 C CA . GLN A 1 177 ? 16.281 -3.85 -18.688 1 86.56 177 GLN A CA 1
ATOM 1327 C C . GLN A 1 177 ? 15.93 -4.137 -17.234 1 86.56 177 GLN A C 1
ATOM 1329 O O . GLN A 1 177 ? 16.25 -5.211 -16.719 1 86.56 177 GLN A O 1
ATOM 1334 N N . MET A 1 178 ? 15.281 -3.248 -16.625 1 86.81 178 MET A N 1
ATOM 1335 C CA . MET A 1 178 ? 14.852 -3.426 -15.234 1 86.81 178 MET A CA 1
ATOM 1336 C C . MET A 1 178 ? 13.812 -4.531 -15.125 1 86.81 178 MET A C 1
ATOM 1338 O O . MET A 1 178 ? 13.797 -5.285 -14.148 1 86.81 178 MET A O 1
ATOM 1342 N N . SER A 1 179 ? 13.016 -4.555 -16.109 1 90 179 SER A N 1
ATOM 1343 C CA . SER A 1 179 ? 12.008 -5.609 -16.125 1 90 179 SER A CA 1
ATOM 1344 C C . SER A 1 179 ? 12.648 -6.992 -16.109 1 90 179 SER A C 1
ATOM 1346 O O . SER A 1 179 ? 12.25 -7.855 -15.32 1 90 179 SER A O 1
ATOM 1348 N N . LYS A 1 180 ? 13.586 -7.148 -16.922 1 90.44 180 LYS A N 1
ATOM 1349 C CA . LYS A 1 180 ? 14.289 -8.43 -16.984 1 90.44 180 LYS A CA 1
ATOM 1350 C C . LYS A 1 180 ? 14.961 -8.75 -15.648 1 90.44 180 LYS A C 1
ATOM 1352 O O . LYS A 1 180 ? 14.93 -9.898 -15.195 1 90.44 180 LYS A O 1
ATOM 1357 N N . ALA A 1 181 ? 15.484 -7.746 -15.047 1 88.94 181 ALA A N 1
ATOM 1358 C CA . ALA A 1 181 ? 16.172 -7.938 -13.781 1 88.94 181 ALA A CA 1
ATOM 1359 C C . ALA A 1 181 ? 15.203 -8.383 -12.688 1 88.94 181 ALA A C 1
ATOM 1361 O O . ALA A 1 181 ? 15.469 -9.344 -11.961 1 88.94 181 ALA A O 1
ATOM 1362 N N . VAL A 1 182 ? 14.141 -7.719 -12.625 1 88.69 182 VAL A N 1
ATOM 1363 C CA . VAL A 1 182 ? 13.148 -8.031 -11.602 1 88.69 182 VAL A CA 1
ATOM 1364 C C . VAL A 1 182 ? 12.562 -9.414 -11.852 1 88.69 182 VAL A C 1
ATOM 1366 O O . VAL A 1 182 ? 12.398 -10.211 -10.922 1 88.69 182 VAL A O 1
ATOM 1369 N N . PHE A 1 183 ? 12.281 -9.703 -13.062 1 90.62 183 PHE A N 1
ATOM 1370 C CA . PHE A 1 183 ? 11.742 -11.016 -13.43 1 90.62 183 PHE A CA 1
ATOM 1371 C C . PHE A 1 183 ? 12.727 -12.117 -13.062 1 90.62 183 PHE A C 1
ATOM 1373 O O . PHE A 1 183 ? 12.328 -13.164 -12.547 1 90.62 183 PHE A O 1
ATOM 1380 N N . SER A 1 184 ? 13.906 -11.844 -13.297 1 91.31 184 SER A N 1
ATOM 1381 C CA . SER A 1 184 ? 14.961 -12.812 -12.984 1 91.31 184 SER A CA 1
ATOM 1382 C C . SER A 1 184 ? 15.039 -13.062 -11.477 1 91.31 184 SER A C 1
ATOM 1384 O O . SER A 1 184 ? 15.258 -14.195 -11.047 1 91.31 184 SER A O 1
ATOM 1386 N N . VAL A 1 185 ? 14.867 -12.047 -10.758 1 89.06 185 VAL A N 1
ATOM 1387 C CA . VAL A 1 185 ? 14.891 -12.172 -9.305 1 89.06 185 VAL A CA 1
ATOM 1388 C C . VAL A 1 185 ? 13.742 -13.07 -8.852 1 89.06 185 VAL A C 1
ATOM 1390 O O . VAL A 1 185 ? 13.93 -13.961 -8.023 1 89.06 185 VAL A O 1
ATOM 1393 N N . LEU A 1 186 ? 12.641 -12.883 -9.406 1 91.38 186 LEU A N 1
ATOM 1394 C CA . LEU A 1 186 ? 11.477 -13.703 -9.078 1 91.38 186 LEU A CA 1
ATOM 1395 C C . LEU A 1 186 ? 11.719 -15.156 -9.453 1 91.38 186 LEU A C 1
ATOM 1397 O O . LEU A 1 186 ? 11.484 -16.062 -8.648 1 91.38 186 LEU A O 1
ATOM 1401 N N . HIS A 1 187 ? 12.156 -15.297 -10.633 1 92.88 187 HIS A N 1
ATOM 1402 C CA . HIS A 1 187 ? 12.422 -16.641 -11.133 1 92.88 187 HIS A CA 1
ATOM 1403 C C . HIS A 1 187 ? 13.438 -17.359 -10.258 1 92.88 187 HIS A C 1
ATOM 1405 O O . HIS A 1 187 ? 13.203 -18.5 -9.836 1 92.88 187 HIS A O 1
ATOM 1411 N N . LYS A 1 188 ? 14.508 -16.719 -9.953 1 91.06 188 LYS A N 1
ATOM 1412 C CA . LYS A 1 188 ? 15.57 -17.312 -9.141 1 91.06 188 LYS A CA 1
ATOM 1413 C C . LYS A 1 188 ? 15.055 -17.672 -7.75 1 91.06 188 LYS A C 1
ATOM 1415 O O . LYS A 1 188 ? 15.406 -18.719 -7.211 1 91.06 188 LYS A O 1
ATOM 1420 N N . HIS A 1 189 ? 14.266 -16.797 -7.27 1 89.88 189 HIS A N 1
ATOM 1421 C CA . HIS A 1 189 ? 13.734 -17.047 -5.934 1 89.88 189 HIS A CA 1
ATOM 1422 C C . HIS A 1 189 ? 12.812 -18.25 -5.93 1 89.88 189 HIS A C 1
ATOM 1424 O O . HIS A 1 189 ? 12.852 -19.078 -5.008 1 89.88 189 HIS A O 1
ATOM 1430 N N . VAL A 1 190 ? 12.023 -18.406 -6.914 1 92.69 190 VAL A N 1
ATOM 1431 C CA . VAL A 1 190 ? 11.109 -19.547 -7.051 1 92.69 190 VAL A CA 1
ATOM 1432 C C . VAL A 1 190 ? 11.906 -20.844 -7.125 1 92.69 190 VAL A C 1
ATOM 1434 O O . VAL A 1 190 ? 11.602 -21.797 -6.418 1 92.69 190 VAL A O 1
ATOM 1437 N N . LYS A 1 191 ? 12.914 -20.797 -7.863 1 93.81 191 LYS A N 1
ATOM 1438 C CA . LYS A 1 191 ? 13.719 -22 -8.07 1 93.81 191 LYS A CA 1
ATOM 1439 C C . LYS A 1 191 ? 14.562 -22.312 -6.844 1 93.81 191 LYS A C 1
ATOM 1441 O O . LYS A 1 191 ? 14.594 -23.469 -6.387 1 93.81 191 LYS A O 1
ATOM 1446 N N . ALA A 1 192 ? 15.172 -21.359 -6.297 1 91.75 192 ALA A N 1
ATOM 1447 C CA . ALA A 1 192 ? 16.094 -21.547 -5.184 1 91.75 192 ALA A CA 1
ATOM 1448 C C . ALA A 1 192 ? 15.359 -22.016 -3.93 1 91.75 192 ALA A C 1
ATOM 1450 O O . ALA A 1 192 ? 15.867 -22.828 -3.168 1 91.75 192 ALA A O 1
ATOM 1451 N N . LYS A 1 193 ? 14.18 -21.531 -3.752 1 92 193 LYS A N 1
ATOM 1452 C CA . LYS A 1 193 ? 13.438 -21.844 -2.533 1 92 193 LYS A CA 1
ATOM 1453 C C . LYS A 1 193 ? 12.367 -22.891 -2.797 1 92 193 LYS A C 1
ATOM 1455 O O . LYS A 1 193 ? 11.586 -23.234 -1.904 1 92 193 LYS A O 1
ATOM 1460 N N . ASN A 1 194 ? 12.258 -23.375 -3.971 1 94.06 194 ASN A N 1
ATOM 1461 C CA . ASN A 1 194 ? 11.32 -24.406 -4.395 1 94.06 194 ASN A CA 1
ATOM 1462 C C . ASN A 1 194 ? 9.875 -24 -4.148 1 94.06 194 ASN A C 1
ATOM 1464 O O . ASN A 1 194 ? 9.078 -24.781 -3.639 1 94.06 194 ASN A O 1
ATOM 1468 N N . LEU A 1 195 ? 9.586 -22.734 -4.449 1 95.06 195 LEU A N 1
ATOM 1469 C CA . LEU A 1 195 ? 8.227 -22.203 -4.379 1 95.06 195 LEU A CA 1
ATOM 1470 C C . LEU A 1 195 ? 7.516 -22.344 -5.719 1 95.06 195 LEU A C 1
ATOM 1472 O O . LEU A 1 195 ? 8.164 -22.469 -6.758 1 95.06 195 LEU A O 1
ATOM 1476 N N . ALA A 1 196 ? 6.23 -22.406 -5.664 1 97.62 196 ALA A N 1
ATOM 1477 C CA . ALA A 1 196 ? 5.461 -22.234 -6.895 1 97.62 196 ALA A CA 1
ATOM 1478 C C . ALA A 1 196 ? 5.336 -20.75 -7.258 1 97.62 196 ALA A C 1
ATOM 1480 O O . ALA A 1 196 ? 5.496 -19.891 -6.402 1 97.62 196 ALA A O 1
ATOM 1481 N N . GLY A 1 197 ? 5.129 -20.5 -8.531 1 97.5 197 GLY A N 1
ATOM 1482 C CA . GLY A 1 197 ? 4.953 -19.125 -8.984 1 97.5 197 GLY A CA 1
ATOM 1483 C C . GLY A 1 197 ? 4.016 -19.016 -10.172 1 97.5 197 GLY A C 1
ATOM 1484 O O . GLY A 1 197 ? 4.035 -19.859 -11.07 1 97.5 197 GLY A O 1
ATOM 1485 N N . LEU A 1 198 ? 3.18 -18.047 -10.172 1 97.69 198 LEU A N 1
ATOM 1486 C CA . LEU A 1 198 ? 2.307 -17.688 -11.281 1 97.69 198 LEU A CA 1
ATOM 1487 C C . LEU A 1 198 ? 2.371 -16.188 -11.562 1 97.69 198 LEU A C 1
ATOM 1489 O O . LEU A 1 198 ? 2.059 -15.375 -10.688 1 97.69 198 LEU A O 1
ATOM 1493 N N . VAL A 1 199 ? 2.801 -15.836 -12.758 1 96.38 199 VAL A N 1
ATOM 1494 C CA . VAL A 1 199 ? 2.939 -14.43 -13.094 1 96.38 199 VAL A CA 1
ATOM 1495 C C . VAL A 1 199 ? 2.08 -14.102 -14.32 1 96.38 199 VAL A C 1
ATOM 1497 O O . VAL A 1 199 ? 2.109 -14.828 -15.312 1 96.38 199 VAL A O 1
ATOM 1500 N N . ALA A 1 200 ? 1.227 -13.109 -14.133 1 95.19 200 ALA A N 1
ATOM 1501 C CA . ALA A 1 200 ? 0.524 -12.555 -15.289 1 95.19 200 ALA A CA 1
ATOM 1502 C C . ALA A 1 200 ? 1.341 -11.453 -15.953 1 95.19 200 ALA A C 1
ATOM 1504 O O . ALA A 1 200 ? 1.823 -10.539 -15.281 1 95.19 200 ALA A O 1
ATOM 1505 N N . THR A 1 201 ? 1.534 -11.555 -17.266 1 92.81 201 THR A N 1
ATOM 1506 C CA . THR A 1 201 ? 2.301 -10.531 -17.984 1 92.81 201 THR A CA 1
ATOM 1507 C C . THR A 1 201 ? 1.848 -10.43 -19.438 1 92.81 201 THR A C 1
ATOM 1509 O O . THR A 1 201 ? 1.402 -11.422 -20.016 1 92.81 201 THR A O 1
ATOM 1512 N N . HIS A 1 202 ? 1.961 -9.273 -19.859 1 87.94 202 HIS A N 1
ATOM 1513 C CA . HIS A 1 202 ? 1.711 -9.078 -21.281 1 87.94 202 HIS A CA 1
ATOM 1514 C C . HIS A 1 202 ? 3.002 -9.18 -22.094 1 87.94 202 HIS A C 1
ATOM 1516 O O . HIS A 1 202 ? 2.971 -9.172 -23.328 1 87.94 202 HIS A O 1
ATOM 1522 N N . ASP A 1 203 ? 4.07 -9.25 -21.469 1 89.38 203 ASP A N 1
ATOM 1523 C CA . ASP A 1 203 ? 5.375 -9.359 -22.125 1 89.38 203 ASP A CA 1
ATOM 1524 C C . ASP A 1 203 ? 5.688 -10.805 -22.484 1 89.38 203 ASP A C 1
ATOM 1526 O O . ASP A 1 203 ? 6.117 -11.586 -21.641 1 89.38 203 ASP A O 1
ATOM 1530 N N . ARG A 1 204 ? 5.688 -11.078 -23.719 1 91.38 204 ARG A N 1
ATOM 1531 C CA . ARG A 1 204 ? 5.871 -12.445 -24.188 1 91.38 204 ARG A CA 1
ATOM 1532 C C . ARG A 1 204 ? 7.32 -12.891 -24.031 1 91.38 204 ARG A C 1
ATOM 1534 O O . ARG A 1 204 ? 7.598 -14.07 -23.828 1 91.38 204 ARG A O 1
ATOM 1541 N N . THR A 1 205 ? 8.164 -11.953 -24.188 1 92.56 205 THR A N 1
ATOM 1542 C CA . THR A 1 205 ? 9.586 -12.273 -24.047 1 92.56 205 THR A CA 1
ATOM 1543 C C . THR A 1 205 ? 9.898 -12.727 -22.625 1 92.56 205 THR A C 1
ATOM 1545 O O . THR A 1 205 ? 10.617 -13.711 -22.422 1 92.56 205 THR A O 1
ATOM 1548 N N . LEU A 1 206 ? 9.336 -12.07 -21.719 1 93.75 206 LEU A N 1
ATOM 1549 C CA . LEU A 1 206 ? 9.523 -12.461 -20.328 1 93.75 206 LEU A CA 1
ATOM 1550 C C . LEU A 1 206 ? 8.797 -13.773 -20.031 1 93.75 206 LEU A C 1
ATOM 1552 O O . LEU A 1 206 ? 9.328 -14.625 -19.312 1 93.75 206 LEU A O 1
ATOM 1556 N N . ALA A 1 207 ? 7.648 -13.93 -20.562 1 94.88 207 ALA A N 1
ATOM 1557 C CA . ALA A 1 207 ? 6.852 -15.141 -20.359 1 94.88 207 ALA A CA 1
ATOM 1558 C C . ALA A 1 207 ? 7.621 -16.375 -20.797 1 94.88 207 ALA A C 1
ATOM 1560 O O . ALA A 1 207 ? 7.57 -17.422 -20.141 1 94.88 207 ALA A O 1
ATOM 1561 N N . LYS A 1 208 ? 8.328 -16.25 -21.812 1 94.19 208 LYS A N 1
ATOM 1562 C CA . LYS A 1 208 ? 9.039 -17.375 -22.406 1 94.19 208 LYS A CA 1
ATOM 1563 C C . LYS A 1 208 ? 10.172 -17.859 -21.5 1 94.19 208 LYS A C 1
ATOM 1565 O O . LYS A 1 208 ? 10.719 -18.938 -21.688 1 94.19 208 LYS A O 1
ATOM 1570 N N . GLN A 1 209 ? 10.477 -17.078 -20.562 1 92.56 209 GLN A N 1
ATOM 1571 C CA . GLN A 1 209 ? 11.547 -17.438 -19.641 1 92.56 209 GLN A CA 1
ATOM 1572 C C . GLN A 1 209 ? 11.023 -18.281 -18.484 1 92.56 209 GLN A C 1
ATOM 1574 O O . GLN A 1 209 ? 11.797 -18.75 -17.641 1 92.56 209 GLN A O 1
ATOM 1579 N N . THR A 1 210 ? 9.797 -18.516 -18.422 1 96.25 210 THR A N 1
ATOM 1580 C CA . THR A 1 210 ? 9.203 -19.328 -17.375 1 96.25 210 THR A CA 1
ATOM 1581 C C . THR A 1 210 ? 9.148 -20.797 -17.781 1 96.25 210 THR A C 1
ATOM 1583 O O . THR A 1 210 ? 9.508 -21.141 -18.906 1 96.25 210 THR A O 1
ATOM 1586 N N . ASP A 1 211 ? 8.734 -21.625 -16.812 1 96.5 211 ASP A N 1
ATOM 1587 C CA . ASP A 1 211 ? 8.688 -23.062 -17.078 1 96.5 211 ASP A CA 1
ATOM 1588 C C . ASP A 1 211 ? 7.527 -23.422 -18 1 96.5 211 ASP A C 1
ATOM 1590 O O . ASP A 1 211 ? 7.59 -24.422 -18.719 1 96.5 211 ASP A O 1
ATOM 1594 N N . ARG A 1 212 ? 6.516 -22.719 -17.875 1 96.12 212 ARG A N 1
ATOM 1595 C CA . ARG A 1 212 ? 5.281 -22.969 -18.609 1 96.12 212 ARG A CA 1
ATOM 1596 C C . ARG A 1 212 ? 4.559 -21.672 -18.938 1 96.12 212 ARG A C 1
ATOM 1598 O O . ARG A 1 212 ? 4.508 -20.75 -18.109 1 96.12 212 ARG A O 1
ATOM 1605 N N . VAL A 1 213 ? 4.008 -21.625 -20.172 1 97.44 213 VAL A N 1
ATOM 1606 C CA . VAL A 1 213 ? 3.25 -20.438 -20.578 1 97.44 213 VAL A CA 1
ATOM 1607 C C . VAL A 1 213 ? 1.793 -20.828 -20.828 1 97.44 213 VAL A C 1
ATOM 1609 O O . VAL A 1 213 ? 1.509 -21.75 -21.594 1 97.44 213 VAL A O 1
ATOM 1612 N N . LEU A 1 214 ? 0.929 -20.109 -20.141 1 97.69 214 LEU A N 1
ATOM 1613 C CA . LEU A 1 214 ? -0.514 -20.281 -20.25 1 97.69 214 LEU A CA 1
ATOM 1614 C C . LEU A 1 214 ? -1.162 -19.078 -20.922 1 97.69 214 LEU A C 1
ATOM 1616 O O . LEU A 1 214 ? -0.781 -17.938 -20.641 1 97.69 214 LEU A O 1
ATOM 1620 N N . SER A 1 215 ? -2.117 -19.344 -21.797 1 96.94 215 SER A N 1
ATOM 1621 C CA . SER A 1 215 ? -2.822 -18.266 -22.484 1 96.94 215 SER A CA 1
ATOM 1622 C C . SER A 1 215 ? -4.309 -18.266 -22.125 1 96.94 215 SER A C 1
ATOM 1624 O O . SER A 1 215 ? -4.949 -19.312 -22.141 1 96.94 215 SER A O 1
ATOM 1626 N N . LEU A 1 216 ? -4.723 -17.109 -21.797 1 96.12 216 LEU A N 1
ATOM 1627 C CA . LEU A 1 216 ? -6.145 -16.922 -21.531 1 96.12 216 LEU A CA 1
ATOM 1628 C C . LEU A 1 216 ? -6.812 -16.156 -22.656 1 96.12 216 LEU A C 1
ATOM 1630 O O . LEU A 1 216 ? -6.441 -15.008 -22.938 1 96.12 216 LEU A O 1
ATOM 1634 N N . SER A 1 217 ? -7.816 -16.781 -23.297 1 93.56 217 SER A N 1
ATOM 1635 C CA . SER A 1 217 ? -8.57 -16.188 -24.391 1 93.56 217 SER A CA 1
ATOM 1636 C C . SER A 1 217 ? -10.023 -16.656 -24.391 1 93.56 217 SER A C 1
ATOM 1638 O O . SER A 1 217 ? -10.289 -17.859 -24.312 1 93.56 217 SER A O 1
ATOM 1640 N N . GLY A 1 218 ? -10.93 -15.664 -24.484 1 90.81 218 GLY A N 1
ATOM 1641 C CA . GLY A 1 218 ? -12.344 -16 -24.484 1 90.81 218 GLY A CA 1
ATOM 1642 C C . GLY A 1 218 ? -12.789 -16.766 -23.25 1 90.81 218 GLY A C 1
ATOM 1643 O O . GLY A 1 218 ? -13.641 -17.641 -23.328 1 90.81 218 GLY A O 1
ATOM 1644 N N . GLY A 1 219 ? -12.117 -16.547 -22.188 1 93.56 219 GLY A N 1
ATOM 1645 C CA . GLY A 1 219 ? -12.484 -17.172 -20.922 1 93.56 219 GLY A CA 1
ATOM 1646 C C . GLY A 1 219 ? -11.945 -18.578 -20.766 1 93.56 219 GLY A C 1
ATOM 1647 O O . GLY A 1 219 ? -12.266 -19.281 -19.797 1 93.56 219 GLY A O 1
ATOM 1648 N N . MET A 1 220 ? -11.148 -18.953 -21.719 1 94.5 220 MET A N 1
ATOM 1649 C CA . MET A 1 220 ? -10.578 -20.297 -21.703 1 94.5 220 MET A CA 1
ATOM 1650 C C . MET A 1 220 ? -9.062 -20.25 -21.531 1 94.5 220 MET A C 1
ATOM 1652 O O . MET A 1 220 ? -8.406 -19.344 -22.047 1 94.5 220 MET A O 1
ATOM 1656 N N . LEU A 1 221 ? -8.57 -21.25 -20.812 1 96.38 221 LEU A N 1
ATOM 1657 C CA . LEU A 1 221 ? -7.141 -21.344 -20.531 1 96.38 221 LEU A CA 1
ATOM 1658 C C . LEU A 1 221 ? -6.492 -22.438 -21.359 1 96.38 221 LEU A C 1
ATOM 1660 O O . LEU A 1 221 ? -6.973 -23.578 -21.391 1 96.38 221 LEU A O 1
ATOM 1664 N N . THR A 1 222 ? -5.441 -22.062 -22.062 1 95.5 222 THR A N 1
ATOM 1665 C CA . THR A 1 222 ? -4.723 -23.031 -22.891 1 95.5 222 THR A CA 1
ATOM 1666 C C . THR A 1 222 ? -3.221 -22.953 -22.625 1 95.5 222 THR A C 1
ATOM 1668 O O . THR A 1 222 ? -2.68 -21.859 -22.406 1 95.5 222 THR A O 1
ATOM 1671 N N . GLU A 1 223 ? -2.602 -24.047 -22.688 1 94.19 223 GLU A N 1
ATOM 1672 C CA . GLU A 1 223 ? -1.146 -24.078 -22.562 1 94.19 223 GLU A CA 1
ATOM 1673 C C . GLU A 1 223 ? -0.481 -23.922 -23.922 1 94.19 223 GLU A C 1
ATOM 1675 O O . GLU A 1 223 ? -0.902 -24.547 -24.906 1 94.19 223 GLU A O 1
ATOM 1680 N N . LEU A 1 224 ? 0.452 -23.078 -23.906 1 89.75 224 LEU A N 1
ATOM 1681 C CA . LEU A 1 224 ? 1.164 -22.875 -25.156 1 89.75 224 LEU A CA 1
ATOM 1682 C C . LEU A 1 224 ? 2.412 -23.75 -25.219 1 89.75 224 LEU A C 1
ATOM 1684 O O . LEU A 1 224 ? 3.031 -24.031 -24.203 1 89.75 224 LEU A O 1
ATOM 1688 N N . MET B 1 1 ? -1.812 28.75 22.25 1 70.25 1 MET B N 1
ATOM 1689 C CA . MET B 1 1 ? -1.98 27.734 21.219 1 70.25 1 MET B CA 1
ATOM 1690 C C . MET B 1 1 ? -0.667 27 20.953 1 70.25 1 MET B C 1
ATOM 1692 O O . MET B 1 1 ? 0.398 27.625 20.922 1 70.25 1 MET B O 1
ATOM 1696 N N . THR B 1 2 ? -0.664 25.625 21.156 1 91.94 2 THR B N 1
ATOM 1697 C CA . THR B 1 2 ? 0.573 24.859 21.047 1 91.94 2 THR B CA 1
ATOM 1698 C C . THR B 1 2 ? 0.868 24.5 19.594 1 91.94 2 THR B C 1
ATOM 1700 O O . THR B 1 2 ? 0.005 23.969 18.891 1 91.94 2 THR B O 1
ATOM 1703 N N . THR B 1 3 ? 2.023 24.969 19.141 1 96.38 3 THR B N 1
ATOM 1704 C CA . THR B 1 3 ? 2.447 24.688 17.766 1 96.38 3 THR B CA 1
ATOM 1705 C C . THR B 1 3 ? 2.885 23.234 17.625 1 96.38 3 THR B C 1
ATOM 1707 O O . THR B 1 3 ? 3.703 22.75 18.406 1 96.38 3 THR B O 1
ATOM 1710 N N . VAL B 1 4 ? 2.311 22.609 16.672 1 97.94 4 VAL B N 1
ATOM 1711 C CA . VAL B 1 4 ? 2.639 21.203 16.438 1 97.94 4 VAL B CA 1
ATOM 1712 C C . VAL B 1 4 ? 3.695 21.094 15.344 1 97.94 4 VAL B C 1
ATOM 1714 O O . VAL B 1 4 ? 4.699 20.391 15.516 1 97.94 4 VAL B O 1
ATOM 1717 N N . LEU B 1 5 ? 3.496 21.781 14.234 1 98.19 5 LEU B N 1
ATOM 1718 C CA . LEU B 1 5 ? 4.414 21.797 13.102 1 98.19 5 LEU B CA 1
ATOM 1719 C C . LEU B 1 5 ? 4.887 23.203 12.797 1 98.19 5 LEU B C 1
ATOM 1721 O O . LEU B 1 5 ? 4.074 24.141 12.734 1 98.19 5 LEU B O 1
ATOM 1725 N N . GLU B 1 6 ? 6.164 23.312 12.688 1 98.19 6 GLU B N 1
ATOM 1726 C CA . GLU B 1 6 ? 6.75 24.609 12.344 1 98.19 6 GLU B CA 1
ATOM 1727 C C . GLU B 1 6 ? 7.77 24.469 11.219 1 98.19 6 GLU B C 1
ATOM 1729 O O . GLU B 1 6 ? 8.711 23.688 11.312 1 98.19 6 GLU B O 1
ATOM 1734 N N . ILE B 1 7 ? 7.52 25.172 10.18 1 97.94 7 ILE B N 1
ATOM 1735 C CA . ILE B 1 7 ? 8.438 25.281 9.047 1 97.94 7 ILE B CA 1
ATOM 1736 C C . ILE B 1 7 ? 9.07 26.672 9.039 1 97.94 7 ILE B C 1
ATOM 1738 O O . ILE B 1 7 ? 8.359 27.688 8.969 1 97.94 7 ILE B O 1
ATOM 1742 N N . LEU B 1 8 ? 10.367 26.656 9.133 1 97.94 8 LEU B N 1
ATOM 1743 C CA . LEU B 1 8 ? 11.086 27.906 9.273 1 97.94 8 LEU B CA 1
ATOM 1744 C C . LEU B 1 8 ? 12.055 28.109 8.109 1 97.94 8 LEU B C 1
ATOM 1746 O O . LEU B 1 8 ? 13.07 27.422 8.016 1 97.94 8 LEU B O 1
ATOM 1750 N N . ASP B 1 9 ? 11.75 29.094 7.27 1 97.81 9 ASP B N 1
ATOM 1751 C CA . ASP B 1 9 ? 12.617 29.547 6.18 1 97.81 9 ASP B CA 1
ATOM 1752 C C . ASP B 1 9 ? 13.039 28.391 5.293 1 97.81 9 ASP B C 1
ATOM 1754 O O . ASP B 1 9 ? 14.219 28.234 4.965 1 97.81 9 ASP B O 1
ATOM 1758 N N . VAL B 1 10 ? 12.102 27.625 4.918 1 97.56 10 VAL B N 1
ATOM 1759 C CA . VAL B 1 10 ? 12.414 26.406 4.172 1 97.56 10 VAL B CA 1
ATOM 1760 C C . VAL B 1 10 ? 12.453 26.719 2.676 1 97.56 10 VAL B C 1
ATOM 1762 O O . VAL B 1 10 ? 11.562 27.391 2.15 1 97.56 10 VAL B O 1
ATOM 1765 N N . SER B 1 11 ? 13.508 26.266 2.104 1 97.44 11 SER B N 1
ATOM 1766 C CA . SER B 1 11 ? 13.648 26.312 0.651 1 97.44 11 SER B CA 1
ATOM 1767 C C . SER B 1 11 ? 14.008 24.938 0.086 1 97.44 11 SER B C 1
ATOM 1769 O O . SER B 1 11 ? 14.625 24.125 0.77 1 97.44 11 SER B O 1
ATOM 1771 N N . LYS B 1 12 ? 13.492 24.672 -1.076 1 96.31 12 LYS B N 1
ATOM 1772 C CA . LYS B 1 12 ? 13.828 23.438 -1.783 1 96.31 12 LYS B CA 1
ATOM 1773 C C . LYS B 1 12 ? 14.188 23.719 -3.238 1 96.31 12 LYS B C 1
ATOM 1775 O O . LYS B 1 12 ? 13.375 24.25 -3.996 1 96.31 12 LYS B O 1
ATOM 1780 N N . CYS B 1 13 ? 15.367 23.375 -3.547 1 94 13 CYS B N 1
ATOM 1781 C CA . CYS B 1 13 ? 15.883 23.547 -4.902 1 94 13 CYS B CA 1
ATOM 1782 C C . CYS B 1 13 ? 16.422 22.234 -5.453 1 94 13 CYS B C 1
ATOM 1784 O O . CYS B 1 13 ? 16.891 21.375 -4.695 1 94 13 CYS B O 1
ATOM 1786 N N . TYR B 1 14 ? 16.172 22.094 -6.727 1 89.06 14 TYR B N 1
ATOM 1787 C CA . TYR B 1 14 ? 16.703 20.906 -7.402 1 89.06 14 TYR B CA 1
ATOM 1788 C C . TYR B 1 14 ? 17.734 21.297 -8.453 1 89.06 14 TYR B C 1
ATOM 1790 O O . TYR B 1 14 ? 17.641 22.359 -9.07 1 89.06 14 TYR B O 1
ATOM 1798 N N . GLY B 1 15 ? 18.656 20.312 -8.766 1 82.56 15 GLY B N 1
ATOM 1799 C CA . GLY B 1 15 ? 19.641 20.516 -9.805 1 82.56 15 GLY B CA 1
ATOM 1800 C C . GLY B 1 15 ? 20.984 21 -9.273 1 82.56 15 GLY B C 1
ATOM 1801 O O . GLY B 1 15 ? 21.047 21.625 -8.211 1 82.56 15 GLY B O 1
ATOM 1802 N N . ARG B 1 16 ? 22.109 20.625 -9.875 1 75.94 16 ARG B N 1
ATOM 1803 C CA . ARG B 1 16 ? 23.469 21.047 -9.516 1 75.94 16 ARG B CA 1
ATOM 1804 C C . ARG B 1 16 ? 23.859 22.297 -10.281 1 75.94 16 ARG B C 1
ATOM 1806 O O . ARG B 1 16 ? 24.094 23.359 -9.672 1 75.94 16 ARG B O 1
ATOM 1813 N N . ARG B 1 17 ? 23.906 22.312 -11.648 1 72.38 17 ARG B N 1
ATOM 1814 C CA . ARG B 1 17 ? 24.359 23.438 -12.477 1 72.38 17 ARG B CA 1
ATOM 1815 C C . ARG B 1 17 ? 23.203 24.375 -12.789 1 72.38 17 ARG B C 1
ATOM 1817 O O . ARG B 1 17 ? 23.344 25.594 -12.68 1 72.38 17 ARG B O 1
ATOM 1824 N N . ASN B 1 18 ? 22.031 23.906 -13.094 1 79.88 18 ASN B N 1
ATOM 1825 C CA . ASN B 1 18 ? 20.812 24.672 -13.305 1 79.88 18 ASN B CA 1
ATOM 1826 C C . ASN B 1 18 ? 19.812 24.453 -12.18 1 79.88 18 ASN B C 1
ATOM 1828 O O . ASN B 1 18 ? 18.875 23.672 -12.32 1 79.88 18 ASN B O 1
ATOM 1832 N N . ARG B 1 19 ? 20.031 25.359 -11.195 1 87.06 19 ARG B N 1
ATOM 1833 C CA . ARG B 1 19 ? 19.266 25.188 -9.961 1 87.06 19 ARG B CA 1
ATOM 1834 C C . ARG B 1 19 ? 17.875 25.781 -10.094 1 87.06 19 ARG B C 1
ATOM 1836 O O . ARG B 1 19 ? 17.719 26.938 -10.484 1 87.06 19 ARG B O 1
ATOM 1843 N N . VAL B 1 20 ? 16.812 25 -9.953 1 89.56 20 VAL B N 1
ATOM 1844 C CA . VAL B 1 20 ? 15.414 25.438 -9.961 1 89.56 20 VAL B CA 1
ATOM 1845 C C . VAL B 1 20 ? 14.836 25.312 -8.547 1 89.56 20 VAL B C 1
ATOM 1847 O O . VAL B 1 20 ? 14.797 24.219 -7.977 1 89.56 20 VAL B O 1
ATOM 1850 N N . CYS B 1 21 ? 14.422 26.422 -8.047 1 92.19 21 CYS B N 1
ATOM 1851 C CA . CYS B 1 21 ? 13.844 26.438 -6.707 1 92.19 21 CYS B CA 1
ATOM 1852 C C . CYS B 1 21 ? 12.336 26.281 -6.762 1 92.19 21 CYS B C 1
ATOM 1854 O O . CYS B 1 21 ? 11.633 27.125 -7.316 1 92.19 21 CYS B O 1
ATOM 1856 N N . VAL B 1 22 ? 11.875 25.25 -6.121 1 94.25 22 VAL B N 1
ATOM 1857 C CA . VAL B 1 22 ? 10.445 24.938 -6.113 1 94.25 22 VAL B CA 1
ATOM 1858 C C . VAL B 1 22 ? 9.773 25.641 -4.93 1 94.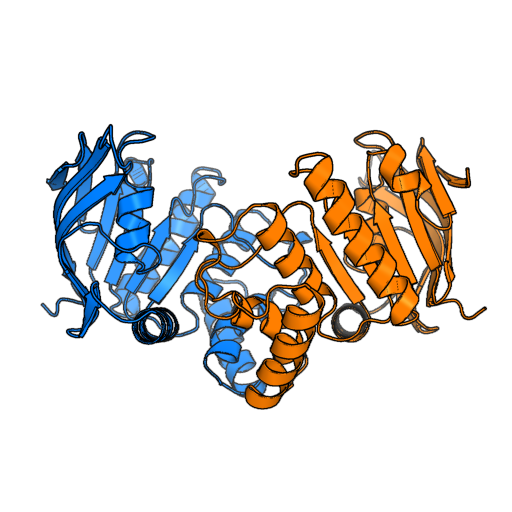25 22 VAL B C 1
ATOM 1860 O O . VAL B 1 22 ? 8.617 26.047 -5.027 1 94.25 22 VAL B O 1
ATOM 1863 N N . LEU B 1 23 ? 10.453 25.703 -3.85 1 96.88 23 LEU B N 1
ATOM 1864 C CA . LEU B 1 23 ? 10.016 26.406 -2.65 1 96.88 23 LEU B CA 1
ATOM 1865 C C . LEU B 1 23 ? 11.055 27.438 -2.213 1 96.88 23 LEU B C 1
ATOM 1867 O O . LEU B 1 23 ? 12.258 27.172 -2.256 1 96.88 23 LEU B O 1
ATOM 1871 N N . SER B 1 24 ? 10.57 28.594 -1.817 1 96.5 24 SER B N 1
ATOM 1872 C CA . SER B 1 24 ? 11.469 29.688 -1.43 1 96.5 24 SER B CA 1
ATOM 1873 C C . SER B 1 24 ? 11.055 30.297 -0.101 1 96.5 24 SER B C 1
ATOM 1875 O O . SER B 1 24 ? 10.062 31.031 -0.039 1 96.5 24 SER B O 1
ATOM 1877 N N . ASN B 1 25 ? 11.836 30.016 0.866 1 96.69 25 ASN B N 1
ATOM 1878 C CA . ASN B 1 25 ? 11.719 30.656 2.176 1 96.69 25 ASN B CA 1
ATOM 1879 C C . ASN B 1 25 ? 10.312 30.516 2.742 1 96.69 25 ASN B C 1
ATOM 1881 O O . ASN B 1 25 ? 9.695 31.516 3.123 1 96.69 25 ASN B O 1
ATOM 1885 N N . ILE B 1 26 ? 9.875 29.344 2.779 1 97.69 26 ILE B N 1
ATOM 1886 C CA . ILE B 1 26 ? 8.523 29.047 3.254 1 97.69 26 ILE B CA 1
ATOM 1887 C C . ILE B 1 26 ? 8.492 29.094 4.781 1 97.69 26 ILE B C 1
ATOM 1889 O O . ILE B 1 26 ? 9.359 28.516 5.441 1 97.69 26 ILE B O 1
ATOM 1893 N N . ASN B 1 27 ? 7.539 29.844 5.328 1 97.94 27 ASN B N 1
ATOM 1894 C CA . ASN B 1 27 ? 7.234 29.859 6.754 1 97.94 27 ASN B CA 1
ATOM 1895 C C . ASN B 1 27 ? 5.797 29.422 7.023 1 97.94 27 ASN B C 1
ATOM 1897 O O . ASN B 1 27 ? 4.859 29.953 6.418 1 97.94 27 ASN B O 1
ATOM 1901 N N . LEU B 1 28 ? 5.684 28.469 7.891 1 97.62 28 LEU B N 1
ATOM 1902 C CA . LEU B 1 28 ? 4.363 27.906 8.172 1 97.62 28 LEU B CA 1
ATOM 1903 C C . LEU B 1 28 ? 4.297 27.344 9.586 1 97.62 28 LEU B C 1
ATOM 1905 O O . LEU B 1 28 ? 5.238 26.703 10.047 1 97.62 28 LEU B O 1
ATOM 1909 N N . LYS B 1 29 ? 3.217 27.641 10.281 1 97.81 29 LYS B N 1
ATOM 1910 C CA . LYS B 1 29 ? 2.92 27.062 11.586 1 97.81 29 LYS B CA 1
ATOM 1911 C C . LYS B 1 29 ? 1.527 26.438 11.609 1 97.81 29 LYS B C 1
ATOM 1913 O O . LYS B 1 29 ? 0.565 27.031 11.125 1 97.81 29 LYS B O 1
ATOM 1918 N N . ILE B 1 30 ? 1.469 25.266 12.047 1 97.94 30 ILE B N 1
ATOM 1919 C CA . ILE B 1 30 ? 0.184 24.625 12.281 1 97.94 30 ILE B CA 1
ATOM 1920 C C . ILE B 1 30 ? 0.004 24.344 13.773 1 97.94 30 ILE B C 1
ATOM 1922 O O . ILE B 1 30 ? 0.863 23.734 14.406 1 97.94 30 ILE B O 1
ATOM 1926 N N . GLN B 1 31 ? -1.118 24.766 14.297 1 97.5 31 GLN B N 1
ATOM 1927 C CA . GLN B 1 31 ? -1.39 24.656 15.727 1 97.5 31 GLN B CA 1
ATOM 1928 C C . GLN B 1 31 ? -2.186 23.391 16.031 1 97.5 31 GLN B C 1
ATOM 1930 O O . GLN B 1 31 ? -2.816 22.812 15.148 1 97.5 31 GLN B O 1
ATOM 1935 N N . ARG B 1 32 ? -2.047 23.031 17.328 1 96.88 32 ARG B N 1
ATOM 1936 C CA . ARG B 1 32 ? -2.883 21.938 17.797 1 96.88 32 ARG B CA 1
ATOM 1937 C C . ARG B 1 32 ? -4.363 22.266 17.625 1 96.88 32 ARG B C 1
ATOM 1939 O O . ARG B 1 32 ? -4.801 23.375 17.906 1 96.88 32 ARG B O 1
ATOM 1946 N N . GLY B 1 33 ? -5.078 21.281 17.062 1 95.88 33 GLY B N 1
ATOM 1947 C CA . GLY B 1 33 ? -6.504 21.469 16.844 1 95.88 33 GLY B CA 1
ATOM 1948 C C . GLY B 1 33 ? -6.828 22.25 15.586 1 95.88 33 GLY B C 1
ATOM 1949 O O . GLY B 1 33 ? -8 22.438 15.25 1 95.88 33 GLY B O 1
ATOM 1950 N N . GLU B 1 34 ? -5.82 22.656 14.891 1 97.12 34 GLU B N 1
ATOM 1951 C CA . GLU B 1 34 ? -6.02 23.422 13.672 1 97.12 34 GLU B CA 1
ATOM 1952 C C . GLU B 1 34 ? -6.031 22.516 12.445 1 97.12 34 GLU B C 1
ATOM 1954 O O . GLU B 1 34 ? -5.18 21.641 12.312 1 97.12 34 GLU B O 1
ATOM 1959 N N . PHE B 1 35 ? -7.02 22.688 11.633 1 97.5 35 PHE B N 1
ATOM 1960 C CA . PHE B 1 35 ? -7.086 22.031 10.336 1 97.5 35 PHE B CA 1
ATOM 1961 C C . PHE B 1 35 ? -6.887 23.047 9.211 1 97.5 35 PHE B C 1
ATOM 1963 O O . PHE B 1 35 ? -7.762 23.875 8.953 1 97.5 35 PHE B O 1
ATOM 1970 N N . ALA B 1 36 ? -5.734 22.984 8.516 1 97.94 36 ALA B N 1
ATOM 1971 C CA . ALA B 1 36 ? -5.402 23.953 7.473 1 97.94 36 ALA B CA 1
ATOM 1972 C C . ALA B 1 36 ? -5.406 23.297 6.098 1 97.94 36 ALA B C 1
ATOM 1974 O O . ALA B 1 36 ? -5.102 22.109 5.973 1 97.94 36 ALA B O 1
ATOM 1975 N N . ALA B 1 37 ? -5.723 24.047 5.078 1 97.5 37 ALA B N 1
ATOM 1976 C CA . ALA B 1 37 ? -5.699 23.578 3.695 1 97.5 37 ALA B CA 1
ATOM 1977 C C . ALA B 1 37 ? -4.609 24.281 2.895 1 97.5 37 ALA B C 1
ATOM 1979 O O . ALA B 1 37 ? -4.387 25.484 3.061 1 97.5 37 ALA B O 1
ATOM 1980 N N . LEU B 1 38 ? -3.953 23.547 2.121 1 97.31 38 LEU B N 1
ATOM 1981 C CA . LEU B 1 38 ? -2.959 24.031 1.172 1 97.31 38 LEU B CA 1
ATOM 1982 C C . LEU B 1 38 ? -3.469 23.922 -0.26 1 97.31 38 LEU B C 1
ATOM 1984 O O . LEU B 1 38 ? -3.717 22.812 -0.746 1 97.31 38 LEU B O 1
ATOM 1988 N N . ILE B 1 39 ? -3.627 25.016 -0.94 1 96.06 39 ILE B N 1
ATOM 1989 C CA . ILE B 1 39 ? -4.109 25 -2.316 1 96.06 39 ILE B CA 1
ATOM 1990 C C . ILE B 1 39 ? -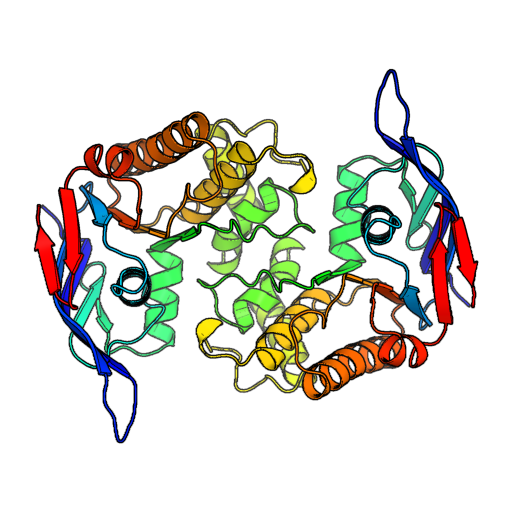3.053 25.609 -3.24 1 96.06 39 ILE B C 1
ATOM 1992 O O . ILE B 1 39 ? -2.135 26.281 -2.781 1 96.06 39 ILE B O 1
ATOM 1996 N N . GLY B 1 40 ? -3.186 25.281 -4.496 1 91.75 40 GLY B N 1
ATOM 1997 C CA . GLY B 1 40 ? -2.262 25.75 -5.523 1 91.75 40 GLY B CA 1
ATOM 1998 C C . GLY B 1 40 ? -2.426 25.016 -6.844 1 91.75 40 GLY B C 1
ATOM 1999 O O . GLY B 1 40 ? -3.055 23.953 -6.895 1 91.75 40 GLY B O 1
ATOM 2000 N N . SER B 1 41 ? -1.83 25.578 -7.855 1 88.56 41 SER B N 1
ATOM 2001 C CA . SER B 1 41 ? -1.906 24.969 -9.18 1 88.56 41 SER B CA 1
ATOM 2002 C C . SER B 1 41 ? -1.037 23.719 -9.258 1 88.56 41 SER B C 1
ATOM 2004 O O . SER B 1 41 ? -0.213 23.469 -8.375 1 88.56 41 SER B O 1
ATOM 2006 N N . SER B 1 42 ? -1.347 22.859 -10.234 1 84.5 42 SER B N 1
ATOM 2007 C CA . SER B 1 42 ? -0.474 21.719 -10.477 1 84.5 42 SER B CA 1
ATOM 2008 C C . SER B 1 42 ? 0.969 22.156 -10.695 1 84.5 42 SER B C 1
ATOM 2010 O O . SER B 1 42 ? 1.225 23.125 -11.422 1 84.5 42 SER B O 1
ATOM 2012 N N . GLY B 1 43 ? 1.857 21.547 -10.047 1 83.81 43 GLY B N 1
ATOM 2013 C CA . GLY B 1 43 ? 3.266 21.859 -10.211 1 83.81 43 GLY B CA 1
ATOM 2014 C C . GLY B 1 43 ? 3.715 23.047 -9.359 1 83.81 43 GLY B C 1
ATOM 2015 O O . GLY B 1 43 ? 4.867 23.469 -9.438 1 83.81 43 GLY B O 1
ATOM 2016 N N . SER B 1 44 ? 2.887 23.484 -8.492 1 89.12 44 SER B N 1
ATOM 2017 C CA . SER B 1 44 ? 3.213 24.672 -7.723 1 89.12 44 SER B CA 1
ATOM 2018 C C . SER B 1 44 ? 4.156 24.359 -6.574 1 89.12 44 SER B C 1
ATOM 2020 O O . SER B 1 44 ? 4.746 25.25 -5.973 1 89.12 44 SER B O 1
ATOM 2022 N N . GLY B 1 45 ? 4.266 23.078 -6.227 1 90.69 45 GLY B N 1
ATOM 2023 C CA . GLY B 1 45 ? 5.133 22.672 -5.137 1 90.69 45 GLY B CA 1
ATOM 2024 C C . GLY B 1 45 ? 4.375 22.172 -3.922 1 90.69 45 GLY B C 1
ATOM 2025 O O . GLY B 1 45 ? 4.969 21.922 -2.869 1 90.69 45 GLY B O 1
ATOM 2026 N N . LYS B 1 46 ? 3.08 22.016 -3.992 1 92.06 46 LYS B N 1
ATOM 2027 C CA . LYS B 1 46 ? 2.254 21.562 -2.877 1 92.06 46 LYS B CA 1
ATOM 2028 C C . LYS B 1 46 ? 2.758 20.219 -2.334 1 92.06 46 LYS B C 1
ATOM 2030 O O . LYS B 1 46 ? 2.947 20.062 -1.125 1 92.06 46 LYS B O 1
ATOM 2035 N N . SER B 1 47 ? 2.949 19.297 -3.303 1 89.88 47 SER B N 1
ATOM 2036 C CA . SER B 1 47 ? 3.404 17.969 -2.891 1 89.88 47 SER B CA 1
ATOM 2037 C C . SER B 1 47 ? 4.789 18.031 -2.26 1 89.88 47 SER B C 1
ATOM 2039 O O . SER B 1 47 ? 5.062 17.344 -1.274 1 89.88 47 SER B O 1
ATOM 2041 N N . THR B 1 48 ? 5.656 18.828 -2.805 1 91.88 48 THR B N 1
ATOM 2042 C CA . THR B 1 48 ? 6.992 19 -2.238 1 91.88 48 THR B CA 1
ATOM 2043 C C . THR B 1 48 ? 6.906 19.547 -0.816 1 91.88 48 THR B C 1
ATOM 2045 O O . THR B 1 48 ? 7.551 19.031 0.095 1 91.88 48 THR B O 1
ATOM 2048 N N . LEU B 1 49 ? 6.098 20.594 -0.667 1 95.56 49 LEU B N 1
ATOM 2049 C CA . LEU B 1 49 ? 5.934 21.172 0.666 1 95.56 49 LEU B CA 1
ATOM 2050 C C . LEU B 1 49 ? 5.344 20.141 1.629 1 95.56 49 LEU B C 1
ATOM 2052 O O . LEU B 1 49 ? 5.816 20.016 2.76 1 95.56 49 LEU B O 1
ATOM 2056 N N . LEU B 1 50 ? 4.359 19.453 1.198 1 94.56 50 LEU B N 1
ATOM 2057 C CA . LEU B 1 50 ? 3.736 18.422 2.039 1 94.56 50 LEU B CA 1
ATOM 2058 C C . LEU B 1 50 ? 4.734 17.344 2.4 1 94.56 50 LEU B C 1
ATOM 2060 O O . LEU B 1 50 ? 4.742 16.844 3.533 1 94.56 50 LEU B O 1
ATOM 2064 N N . HIS B 1 51 ? 5.555 16.969 1.492 1 93.12 51 HIS B N 1
ATOM 2065 C CA . HIS B 1 51 ? 6.555 15.945 1.755 1 93.12 51 HIS B CA 1
ATOM 2066 C C . HIS B 1 51 ? 7.594 16.438 2.762 1 93.12 51 HIS B C 1
ATOM 2068 O O . HIS B 1 51 ? 8.062 15.656 3.598 1 93.12 51 HIS B O 1
ATOM 2074 N N . ILE B 1 52 ? 7.945 17.625 2.625 1 95.44 52 ILE B N 1
ATOM 2075 C CA . ILE B 1 52 ? 8.875 18.203 3.59 1 95.44 52 ILE B CA 1
ATOM 2076 C C . ILE B 1 52 ? 8.219 18.281 4.961 1 95.44 52 ILE B C 1
ATOM 2078 O O . ILE B 1 52 ? 8.805 17.891 5.969 1 95.44 52 ILE B O 1
ATOM 2082 N N . ALA B 1 53 ? 6.984 18.75 4.941 1 96.38 53 ALA B N 1
ATOM 2083 C CA . ALA B 1 53 ? 6.227 18.828 6.191 1 96.38 53 ALA B CA 1
ATOM 2084 C C . ALA B 1 53 ? 6.07 17.453 6.824 1 96.38 53 ALA B C 1
ATOM 2086 O O . ALA B 1 53 ? 6.027 17.328 8.055 1 96.38 53 ALA B O 1
ATOM 2087 N N . SER B 1 54 ? 6.039 16.453 6.039 1 94.56 54 SER B N 1
ATOM 2088 C CA . SER B 1 54 ? 5.824 15.086 6.488 1 94.56 54 SER B CA 1
ATOM 2089 C C . SER B 1 54 ? 7.145 14.398 6.828 1 94.56 54 SER B C 1
ATOM 2091 O O . SER B 1 54 ? 7.16 13.219 7.188 1 94.56 54 SER B O 1
ATOM 2093 N N . LEU B 1 55 ? 8.188 15.07 6.605 1 93.88 55 LEU B N 1
ATOM 2094 C CA . LEU B 1 55 ? 9.539 14.578 6.883 1 93.88 55 LEU B CA 1
ATOM 2095 C C . LEU B 1 55 ? 9.922 13.461 5.918 1 93.88 55 LEU B C 1
ATOM 2097 O O . LEU B 1 55 ? 10.773 12.633 6.238 1 93.88 55 LEU B O 1
ATOM 2101 N N . LEU B 1 56 ? 9.25 13.453 4.852 1 89.81 56 LEU B N 1
ATOM 2102 C CA . LEU B 1 56 ? 9.562 12.477 3.818 1 89.81 56 LEU B CA 1
ATOM 2103 C C . LEU B 1 56 ? 10.609 13.016 2.848 1 89.81 56 LEU B C 1
ATOM 2105 O O . LEU B 1 56 ? 11.195 12.25 2.08 1 89.81 56 LEU B O 1
ATOM 2109 N N . GLU B 1 57 ? 10.758 14.273 2.844 1 90.5 57 GLU B N 1
ATOM 2110 C CA . GLU B 1 57 ? 11.758 14.953 2.02 1 90.5 57 GLU B CA 1
ATOM 2111 C C . GLU B 1 57 ? 12.539 15.984 2.832 1 90.5 57 GLU B C 1
ATOM 2113 O O . GLU B 1 57 ? 11.961 16.703 3.656 1 90.5 57 GLU B O 1
ATOM 2118 N N . VAL B 1 58 ? 13.812 16.016 2.562 1 92.44 58 VAL B N 1
ATOM 2119 C CA . VAL B 1 58 ? 14.656 16.969 3.26 1 92.44 58 VAL B CA 1
ATOM 2120 C C . VAL B 1 58 ? 14.734 18.266 2.461 1 92.44 58 VAL B C 1
ATOM 2122 O O . VAL B 1 58 ? 14.969 18.25 1.251 1 92.44 58 VAL B O 1
ATOM 2125 N N . PRO B 1 59 ? 14.508 19.359 3.137 1 95.94 59 PRO B N 1
ATOM 2126 C CA . PRO B 1 59 ? 14.656 20.625 2.426 1 95.94 59 PRO B CA 1
ATOM 2127 C C . PRO B 1 59 ? 16.109 20.969 2.121 1 95.94 59 PRO B C 1
ATOM 2129 O O . PRO B 1 59 ? 17.031 20.391 2.723 1 95.94 59 PRO B O 1
ATOM 2132 N N . THR B 1 60 ? 16.281 21.812 1.095 1 94.94 60 THR B N 1
ATOM 2133 C CA . THR B 1 60 ? 17.625 22.297 0.771 1 94.94 60 THR B CA 1
ATOM 2134 C C . THR B 1 60 ? 18.172 23.172 1.894 1 94.94 60 THR B C 1
ATOM 2136 O O . THR B 1 60 ? 19.344 23.078 2.25 1 94.94 60 THR B O 1
ATOM 2139 N N . SER B 1 61 ? 17.297 24 2.371 1 96.25 61 SER B N 1
ATOM 2140 C CA . SER B 1 61 ? 17.625 24.844 3.514 1 96.25 61 SER B CA 1
ATOM 2141 C C . SER B 1 61 ? 16.406 25.109 4.375 1 96.25 61 SER B C 1
ATOM 2143 O O . SER B 1 61 ? 15.266 24.891 3.939 1 96.25 61 SER B O 1
ATOM 2145 N N . GLY B 1 62 ? 16.688 25.484 5.637 1 97.25 62 GLY B N 1
ATOM 2146 C CA . GLY B 1 62 ? 15.625 25.766 6.578 1 97.25 62 GLY B CA 1
ATOM 2147 C C . GLY B 1 62 ? 15.438 24.672 7.609 1 97.25 62 GLY B C 1
ATOM 2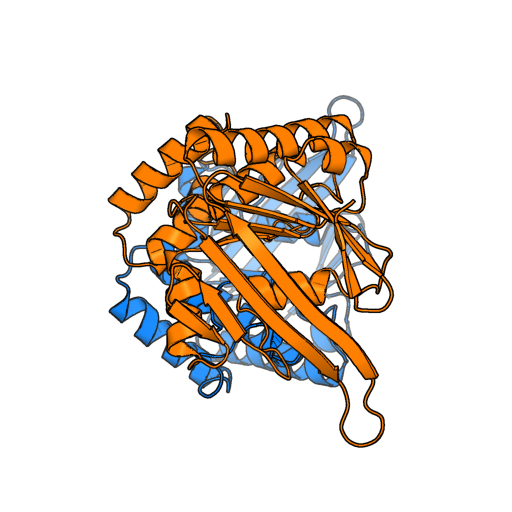148 O O . GLY B 1 62 ? 16.25 23.734 7.684 1 97.25 62 GLY B O 1
ATOM 2149 N N . THR B 1 63 ? 14.367 24.953 8.383 1 97.56 63 THR B N 1
ATOM 2150 C CA . THR B 1 63 ? 14.18 24.062 9.516 1 97.56 63 THR B CA 1
ATOM 2151 C C . THR B 1 63 ? 12.727 23.594 9.602 1 97.56 63 THR B C 1
ATOM 2153 O O . THR B 1 63 ? 11.805 24.375 9.336 1 97.56 63 THR B O 1
ATOM 2156 N N . VAL B 1 64 ? 12.602 22.344 9.938 1 97.88 64 VAL B N 1
ATOM 2157 C CA . VAL B 1 64 ? 11.281 21.797 10.234 1 97.88 64 VAL B CA 1
ATOM 2158 C C . VAL B 1 64 ? 11.25 21.297 11.68 1 97.88 64 VAL B C 1
ATOM 2160 O O . VAL B 1 64 ? 12.109 20.516 12.094 1 97.88 64 VAL B O 1
ATOM 2163 N N . VAL B 1 65 ? 10.273 21.781 12.383 1 97.62 65 VAL B N 1
ATOM 2164 C CA . VAL B 1 65 ? 10.133 21.406 13.789 1 97.62 65 VAL B CA 1
ATOM 2165 C C . VAL B 1 65 ? 8.781 20.75 14.016 1 97.62 65 VAL B C 1
ATOM 2167 O O . VAL B 1 65 ? 7.746 21.266 13.594 1 97.62 65 VAL B O 1
ATOM 2170 N N . LEU B 1 66 ? 8.82 19.594 14.664 1 97.38 66 LEU B N 1
ATOM 2171 C CA . LEU B 1 66 ? 7.617 18.844 15.023 1 97.38 66 LEU B CA 1
ATOM 2172 C C . LEU B 1 66 ? 7.551 18.625 16.531 1 97.38 66 LEU B C 1
ATOM 2174 O O . LEU B 1 66 ? 8.461 18.031 17.109 1 97.38 66 LEU B O 1
ATOM 2178 N N . ASN B 1 67 ? 6.5 19.078 17.125 1 95.94 67 ASN B N 1
ATOM 2179 C CA . ASN B 1 67 ? 6.34 18.953 18.578 1 95.94 67 ASN B CA 1
ATOM 2180 C C . ASN B 1 67 ? 7.574 19.438 19.328 1 95.94 67 ASN B C 1
ATOM 2182 O O . ASN B 1 67 ? 8.055 18.781 20.25 1 95.94 67 ASN B O 1
ATOM 2186 N N . GLY B 1 68 ? 8.164 20.422 18.844 1 95 68 GLY B N 1
ATOM 2187 C CA . GLY B 1 68 ? 9.305 21.031 19.516 1 95 68 GLY B CA 1
ATOM 2188 C C . GLY B 1 68 ? 10.625 20.359 19.172 1 95 68 GLY B C 1
ATOM 2189 O O . GLY B 1 68 ? 11.68 20.812 19.625 1 95 68 GLY B O 1
ATOM 2190 N N . THR B 1 69 ? 10.609 19.344 18.422 1 95.69 69 THR B N 1
ATOM 2191 C CA . THR B 1 69 ? 11.812 18.625 18.031 1 95.69 69 THR B CA 1
ATOM 2192 C C . THR B 1 69 ? 12.242 19.016 16.625 1 95.69 69 THR B C 1
ATOM 2194 O O . THR B 1 69 ? 11.43 18.969 15.695 1 95.69 69 THR B O 1
ATOM 2197 N N . VAL B 1 70 ? 13.5 19.359 16.5 1 96.12 70 VAL B N 1
ATOM 2198 C CA . VAL B 1 70 ? 14.023 19.672 15.18 1 96.12 70 VAL B CA 1
ATOM 2199 C C . VAL B 1 70 ? 14.156 18.406 14.344 1 96.12 70 VAL B C 1
ATOM 2201 O O . VAL B 1 70 ? 14.906 17.5 14.711 1 96.12 70 VAL B O 1
ATOM 2204 N N . CYS B 1 71 ? 13.445 18.391 13.219 1 95.56 71 CYS B N 1
ATOM 2205 C CA . CYS B 1 71 ? 13.398 17.172 12.406 1 95.56 71 CYS B CA 1
ATOM 2206 C C . CYS B 1 71 ? 14.125 17.391 11.078 1 95.56 71 CYS B C 1
ATOM 2208 O O . CYS B 1 71 ? 14.445 16.422 10.383 1 95.56 71 CYS B O 1
ATOM 2210 N N . ALA B 1 72 ? 14.289 18.547 10.656 1 88.94 72 ALA B N 1
ATOM 2211 C CA . ALA B 1 72 ? 15.172 18.891 9.547 1 88.94 72 ALA B CA 1
ATOM 2212 C C . ALA B 1 72 ? 16.031 20.109 9.875 1 88.94 72 ALA B C 1
ATOM 2214 O O . ALA B 1 72 ? 15.5 21.172 10.188 1 88.94 72 ALA B O 1
ATOM 2215 N N . PRO B 1 73 ? 17.25 20.109 9.852 1 87.12 73 PRO B N 1
ATOM 2216 C CA . PRO B 1 73 ? 18.062 18.906 9.625 1 87.12 73 PRO B CA 1
ATOM 2217 C C . PRO B 1 73 ? 17.984 17.906 10.773 1 87.12 73 PRO B C 1
ATOM 2219 O O . PRO B 1 73 ? 17.891 18.297 11.938 1 87.12 73 PRO B O 1
ATOM 2222 N N . ALA B 1 74 ? 17.875 16.625 10.469 1 88 74 ALA B N 1
ATOM 2223 C CA . ALA B 1 74 ? 17.953 15.539 11.43 1 88 74 ALA B CA 1
ATOM 2224 C C . ALA B 1 74 ? 18.391 14.242 10.758 1 88 74 ALA B C 1
ATOM 2226 O O . ALA B 1 74 ? 18.391 14.148 9.523 1 88 74 ALA B O 1
ATOM 2227 N N . SER B 1 75 ? 18.828 13.336 11.602 1 85.44 75 SER B N 1
ATOM 2228 C CA . SER B 1 75 ? 19.172 12.023 11.07 1 85.44 75 SER B CA 1
ATOM 2229 C C . SER B 1 75 ? 17.938 11.297 10.531 1 85.44 75 SER B C 1
ATOM 2231 O O . SER B 1 75 ? 16.812 11.594 10.93 1 85.44 75 SER B O 1
ATOM 2233 N N . ASP B 1 76 ? 18.141 10.391 9.625 1 82.88 76 ASP B N 1
ATOM 2234 C CA . ASP B 1 76 ? 17.062 9.578 9.078 1 82.88 76 ASP B CA 1
ATOM 2235 C C . ASP B 1 76 ? 16.359 8.797 10.18 1 82.88 76 ASP B C 1
ATOM 2237 O O . ASP B 1 76 ? 15.133 8.633 10.141 1 82.88 76 ASP B O 1
ATOM 2241 N N . LYS B 1 77 ? 17.141 8.391 11.078 1 82.62 77 LYS B N 1
ATOM 2242 C CA . LYS B 1 77 ? 16.578 7.637 12.195 1 82.62 77 LYS B CA 1
ATOM 2243 C C . LYS B 1 77 ? 15.602 8.5 13 1 82.62 77 LYS B C 1
ATOM 2245 O O . LYS B 1 77 ? 14.5 8.055 13.336 1 82.62 77 LYS B O 1
ATOM 2250 N N . THR B 1 78 ? 16.031 9.703 13.227 1 87.69 78 THR B N 1
ATOM 2251 C CA . THR B 1 78 ? 15.172 10.633 13.961 1 87.69 78 THR B CA 1
ATOM 2252 C C . THR B 1 78 ? 13.898 10.93 13.172 1 87.69 78 THR B C 1
ATOM 2254 O O . THR B 1 78 ? 12.797 10.875 13.719 1 87.69 78 THR B O 1
ATOM 2257 N N . ARG B 1 79 ? 14.008 11.211 11.945 1 90.56 79 ARG B N 1
ATOM 2258 C CA . ARG B 1 79 ? 12.859 11.523 11.102 1 90.56 79 ARG B CA 1
ATOM 2259 C C . ARG B 1 79 ? 11.898 10.344 11.031 1 90.56 79 ARG B C 1
ATOM 2261 O O . ARG B 1 79 ? 10.68 10.516 11.109 1 90.56 79 ARG B O 1
ATOM 2268 N N . THR B 1 80 ? 12.477 9.203 10.961 1 85.38 80 THR B N 1
ATOM 2269 C CA . THR B 1 80 ? 11.672 7.988 10.898 1 85.38 80 THR B CA 1
ATOM 2270 C C . THR B 1 80 ? 10.867 7.801 12.18 1 85.38 80 THR B C 1
ATOM 2272 O O . THR B 1 80 ? 9.664 7.535 12.141 1 85.38 80 THR B O 1
ATOM 2275 N N . MET B 1 81 ? 11.531 7.953 13.211 1 87.38 81 MET B N 1
ATOM 2276 C CA . MET B 1 81 ? 10.875 7.789 14.5 1 87.38 81 MET B CA 1
ATOM 2277 C C . MET B 1 81 ? 9.766 8.828 14.68 1 87.38 81 MET B C 1
ATOM 2279 O O . MET B 1 81 ? 8.664 8.492 15.125 1 87.38 81 MET B O 1
ATOM 2283 N N . MET B 1 82 ? 10.078 10.039 14.297 1 91.88 82 MET B N 1
ATOM 2284 C CA . MET B 1 82 ? 9.102 11.117 14.438 1 91.88 82 MET B CA 1
ATOM 2285 C C . MET B 1 82 ? 7.891 10.875 13.539 1 91.88 82 MET B C 1
ATOM 2287 O O . MET B 1 82 ? 6.75 11.102 13.953 1 91.88 82 MET B O 1
ATOM 2291 N N . ARG B 1 83 ? 8.125 10.375 12.391 1 91.44 83 ARG B N 1
ATOM 2292 C CA . ARG B 1 83 ? 7.039 10.062 11.469 1 91.44 83 ARG B CA 1
ATOM 2293 C C . ARG B 1 83 ? 6.148 8.953 12.031 1 91.44 83 ARG B C 1
ATOM 2295 O O . ARG B 1 83 ? 4.922 9.094 12.055 1 91.44 83 ARG B O 1
ATOM 2302 N N . ARG B 1 84 ? 6.715 7.984 12.523 1 87.12 84 ARG B N 1
ATOM 2303 C CA . ARG B 1 84 ? 6.004 6.805 13.008 1 87.12 84 ARG B CA 1
ATOM 2304 C C . ARG B 1 84 ? 5.129 7.148 14.203 1 87.12 84 ARG B C 1
ATOM 2306 O O . ARG B 1 84 ? 3.994 6.676 14.312 1 87.12 84 ARG B O 1
ATOM 2313 N N . LYS B 1 85 ? 5.66 7.957 14.938 1 90.12 85 LYS B N 1
ATOM 2314 C CA . LYS B 1 85 ? 5.023 8.18 16.234 1 90.12 85 LYS B CA 1
ATOM 2315 C C . LYS B 1 85 ? 4.016 9.32 16.172 1 90.12 85 LYS B C 1
ATOM 2317 O O . LYS B 1 85 ? 2.977 9.281 16.828 1 90.12 85 LYS B O 1
ATOM 2322 N N . HIS B 1 86 ? 4.312 10.32 15.359 1 94.75 86 HIS B N 1
ATOM 2323 C CA . HIS B 1 86 ? 3.576 11.562 15.555 1 94.75 86 HIS B CA 1
ATOM 2324 C C . HIS B 1 86 ? 2.793 11.945 14.305 1 94.75 86 HIS B C 1
ATOM 2326 O O . HIS B 1 86 ? 1.992 12.883 14.32 1 94.75 86 HIS B O 1
ATOM 2332 N N . MET B 1 87 ? 2.965 11.203 13.258 1 95.88 87 MET B N 1
ATOM 2333 C CA . MET B 1 87 ? 2.346 11.656 12.016 1 95.88 87 MET B CA 1
ATOM 2334 C C . MET B 1 87 ? 1.435 10.578 11.438 1 95.88 87 MET B C 1
ATOM 2336 O O . MET B 1 87 ? 1.745 9.391 11.508 1 95.88 87 MET B O 1
ATOM 2340 N N . GLY B 1 88 ? 0.373 11.039 10.977 1 95.19 88 GLY B N 1
ATOM 2341 C CA . GLY B 1 88 ? -0.499 10.234 10.133 1 95.19 88 GLY B CA 1
ATOM 2342 C C . GLY B 1 88 ? -0.563 10.734 8.695 1 95.19 88 GLY B C 1
ATOM 2343 O O . GLY B 1 88 ? -0.488 11.938 8.453 1 95.19 88 GLY B O 1
ATOM 2344 N N . PHE B 1 89 ? -0.774 9.781 7.793 1 94.12 89 PHE B N 1
ATOM 2345 C CA . PHE B 1 89 ? -0.732 10.141 6.383 1 94.12 89 PHE B CA 1
ATOM 2346 C C . PHE B 1 89 ? -1.936 9.57 5.641 1 94.12 89 PHE B C 1
ATOM 2348 O O . PHE B 1 89 ? -2.338 8.43 5.883 1 94.12 89 PHE B O 1
ATOM 2355 N N . VAL B 1 90 ? -2.451 10.43 4.797 1 92.94 90 VAL B N 1
ATOM 2356 C CA . VAL B 1 90 ? -3.525 10.016 3.9 1 92.94 90 VAL B CA 1
ATOM 2357 C C . VAL B 1 90 ? -3.227 10.484 2.479 1 92.94 90 VAL B C 1
ATOM 2359 O O . VAL B 1 90 ? -2.928 11.664 2.262 1 92.94 90 VAL B O 1
ATOM 2362 N N . TYR B 1 91 ? -3.338 9.539 1.502 1 89.5 91 TYR B N 1
ATOM 2363 C CA . TYR B 1 91 ? -3.004 9.852 0.116 1 89.5 91 TYR B CA 1
ATOM 2364 C C . TYR B 1 91 ? -4.227 9.711 -0.784 1 89.5 91 TYR B C 1
ATOM 2366 O O . TYR B 1 91 ? -5.223 9.102 -0.395 1 89.5 91 TYR B O 1
ATOM 2374 N N . GLN B 1 92 ? -3.996 10.391 -1.885 1 83.12 92 GLN B N 1
ATOM 2375 C CA . GLN B 1 92 ? -5.027 10.242 -2.906 1 83.12 92 GLN B CA 1
ATOM 2376 C C . GLN B 1 92 ? -5.227 8.781 -3.281 1 83.12 92 GLN B C 1
ATOM 2378 O O . GLN B 1 92 ? -6.352 8.281 -3.271 1 83.12 92 GLN B O 1
ATOM 2383 N N . PHE B 1 93 ? -4.008 8.172 -3.559 1 82 93 PHE B N 1
ATOM 2384 C CA . PHE B 1 93 ? -4.051 6.723 -3.699 1 82 93 PHE B CA 1
ATOM 2385 C C . PHE B 1 93 ? -3.939 6.047 -2.34 1 82 93 PHE B C 1
ATOM 2387 O O . PHE B 1 93 ? -2.961 6.246 -1.619 1 82 93 PHE B O 1
ATOM 2394 N N . HIS B 1 94 ? -4.957 5.23 -2.01 1 85.88 94 HIS B N 1
ATOM 2395 C CA . HIS B 1 94 ? -5.094 4.75 -0.64 1 85.88 94 HIS B CA 1
ATOM 2396 C C . HIS B 1 94 ? -3.961 3.795 -0.274 1 85.88 94 HIS B C 1
ATOM 2398 O O . HIS B 1 94 ? -3.627 3.645 0.903 1 85.88 94 HIS B O 1
ATOM 2404 N N . HIS B 1 95 ? -3.328 3.188 -1.221 1 87.62 95 HIS B N 1
ATOM 2405 C CA . HIS B 1 95 ? -2.201 2.285 -1.008 1 87.62 95 HIS B CA 1
ATOM 2406 C C . HIS B 1 95 ? -2.566 1.169 -0.036 1 87.62 95 HIS B C 1
ATOM 2408 O O . HIS B 1 95 ? -1.757 0.789 0.812 1 87.62 95 HIS B O 1
ATOM 2414 N N . LEU B 1 96 ? -3.758 0.816 -0.079 1 92.75 96 LEU B N 1
ATOM 2415 C CA . LEU B 1 96 ? -4.16 -0.322 0.739 1 92.75 96 LEU B CA 1
ATOM 2416 C C . LEU B 1 96 ? -3.6 -1.623 0.176 1 92.75 96 LEU B C 1
ATOM 2418 O O . LEU B 1 96 ? -3.574 -1.817 -1.042 1 92.75 96 LEU B O 1
ATOM 2422 N N . LEU B 1 97 ? -3.166 -2.416 1.047 1 90.69 97 LEU B N 1
ATOM 2423 C CA . LEU B 1 97 ? -2.605 -3.701 0.643 1 90.69 97 LEU B CA 1
ATOM 2424 C C . LEU B 1 97 ? -3.709 -4.727 0.407 1 90.69 97 LEU B C 1
ATOM 2426 O O . LEU B 1 97 ? -4.395 -5.137 1.348 1 90.69 97 LEU B O 1
ATOM 2430 N N . GLN B 1 98 ? -3.783 -5.266 -0.718 1 87.75 98 GLN B N 1
ATOM 2431 C CA . GLN B 1 98 ? -4.91 -6.07 -1.174 1 87.75 98 GLN B CA 1
ATOM 2432 C C . GLN B 1 98 ? -4.895 -7.453 -0.53 1 87.75 98 GLN B C 1
ATOM 2434 O O . GLN B 1 98 ? -5.934 -8.117 -0.444 1 87.75 98 GLN B O 1
ATOM 2439 N N . GLU B 1 99 ? -3.797 -7.898 -0.154 1 86.94 99 GLU B N 1
ATOM 2440 C CA . GLU B 1 99 ? -3.662 -9.227 0.425 1 86.94 99 GLU B CA 1
ATOM 2441 C C . GLU B 1 99 ? -4.098 -9.242 1.887 1 86.94 99 GLU B C 1
ATOM 2443 O O . GLU B 1 99 ? -4.254 -10.312 2.484 1 86.94 99 GLU B O 1
ATOM 2448 N N . PHE B 1 100 ? -4.324 -8.062 2.42 1 90.56 100 PHE B N 1
ATOM 2449 C CA . PHE B 1 100 ? -4.742 -7.945 3.812 1 90.56 100 PHE B CA 1
ATOM 2450 C C . PHE B 1 100 ? -6.191 -7.48 3.906 1 90.56 100 PHE B C 1
ATOM 2452 O O . PHE B 1 100 ? -6.695 -6.812 3 1 90.56 100 PHE B O 1
ATOM 2459 N N . SER B 1 101 ? -6.789 -7.84 5.043 1 92.56 101 SER B N 1
ATOM 2460 C CA . SER B 1 101 ? -8.141 -7.359 5.305 1 92.56 101 SER B CA 1
ATOM 2461 C C . SER B 1 101 ? -8.133 -5.875 5.668 1 92.56 101 SER B C 1
ATOM 2463 O O . SER B 1 101 ? -7.074 -5.285 5.867 1 92.56 101 SER B O 1
ATOM 2465 N N . VAL B 1 102 ? -9.336 -5.406 5.723 1 95.88 102 VAL B N 1
ATOM 2466 C CA . VAL B 1 102 ? -9.508 -4.023 6.156 1 95.88 102 VAL B CA 1
ATOM 2467 C C . VAL B 1 102 ? -8.859 -3.824 7.527 1 95.88 102 VAL B C 1
ATOM 2469 O O . VAL B 1 102 ? -8.047 -2.918 7.711 1 95.88 102 VAL B O 1
ATOM 2472 N N . LEU B 1 103 ? -9.203 -4.688 8.414 1 96.25 103 LEU B N 1
ATOM 2473 C CA . LEU B 1 103 ? -8.688 -4.602 9.773 1 96.25 103 LEU B CA 1
ATOM 2474 C C . LEU B 1 103 ? -7.16 -4.691 9.789 1 96.25 103 LEU B C 1
ATOM 2476 O O . LEU B 1 103 ? -6.492 -3.889 10.445 1 96.25 103 LEU B O 1
ATOM 2480 N N . GLU B 1 104 ? -6.629 -5.562 9.062 1 94.44 104 GLU B N 1
ATOM 2481 C CA . GLU B 1 104 ? -5.184 -5.762 9.023 1 94.44 104 GLU B CA 1
ATOM 2482 C C . GLU B 1 104 ? -4.477 -4.547 8.43 1 94.44 104 GLU B C 1
ATOM 2484 O O . GLU B 1 104 ? -3.387 -4.18 8.883 1 94.44 104 GLU B O 1
ATOM 2489 N N . ASN B 1 105 ? -5.016 -3.994 7.438 1 96.25 105 ASN B N 1
ATOM 2490 C CA . ASN B 1 105 ? -4.449 -2.771 6.875 1 96.25 105 ASN B CA 1
ATOM 2491 C C . ASN B 1 105 ? -4.332 -1.672 7.926 1 96.25 105 ASN B C 1
ATOM 2493 O O . ASN B 1 105 ? -3.311 -0.986 8 1 96.25 105 ASN B O 1
ATOM 2497 N N . VAL B 1 106 ? -5.316 -1.557 8.734 1 97.25 106 VAL B N 1
ATOM 2498 C CA . VAL B 1 106 ? -5.371 -0.488 9.727 1 97.25 106 VAL B CA 1
ATOM 2499 C C . VAL B 1 106 ? -4.438 -0.816 10.891 1 97.25 106 VAL B C 1
ATOM 2501 O O . VAL B 1 106 ? -3.908 0.085 11.547 1 97.25 106 VAL B O 1
ATOM 2504 N N . MET B 1 107 ? -4.145 -2.047 11.062 1 96.75 107 MET B N 1
ATOM 2505 C CA . MET B 1 107 ? -3.289 -2.49 12.156 1 96.75 107 MET B CA 1
ATOM 2506 C C . MET B 1 107 ? -1.823 -2.195 11.859 1 96.75 107 MET B C 1
ATOM 2508 O O . MET B 1 107 ? -0.985 -2.203 12.758 1 96.75 107 MET B O 1
ATOM 2512 N N . LEU B 1 108 ? -1.506 -1.954 10.688 1 95.69 108 LEU B N 1
ATOM 2513 C CA . LEU B 1 108 ? -0.12 -1.968 10.227 1 95.69 108 LEU B CA 1
ATOM 2514 C C . LEU B 1 108 ? 0.712 -0.94 10.992 1 95.69 108 LEU B C 1
ATOM 2516 O O . LEU B 1 108 ? 1.767 -1.271 11.539 1 95.69 108 LEU B O 1
ATOM 2520 N N . PRO B 1 109 ? 0.253 0.306 11.078 1 94.88 109 PRO B N 1
ATOM 2521 C CA . PRO B 1 109 ? 1.072 1.286 11.797 1 94.88 109 PRO B CA 1
ATOM 2522 C C . PRO B 1 109 ? 1.286 0.917 13.258 1 94.88 109 PRO B C 1
ATOM 2524 O O . PRO B 1 109 ? 2.369 1.145 13.805 1 94.88 109 PRO B O 1
ATOM 2527 N N . GLN B 1 110 ? 0.272 0.299 13.891 1 94.75 110 GLN B N 1
ATOM 2528 C CA . GLN B 1 110 ? 0.398 -0.149 15.273 1 94.75 110 GLN B CA 1
ATOM 2529 C C . GLN B 1 110 ? 1.463 -1.234 15.406 1 94.75 110 GLN B C 1
ATOM 2531 O O . GLN B 1 110 ? 2.289 -1.192 16.312 1 94.75 110 GLN B O 1
ATOM 2536 N N . ARG B 1 111 ? 1.456 -2.098 14.461 1 93.81 111 ARG B N 1
ATOM 2537 C CA . ARG B 1 111 ? 2.385 -3.223 14.5 1 93.81 111 ARG B CA 1
ATOM 2538 C C . ARG B 1 111 ? 3.818 -2.758 14.273 1 93.81 111 ARG B C 1
ATOM 2540 O O . ARG B 1 111 ? 4.742 -3.236 14.938 1 93.81 111 ARG B O 1
ATOM 2547 N N . ILE B 1 112 ? 3.979 -1.851 13.422 1 91 112 ILE B N 1
ATOM 2548 C CA . ILE B 1 112 ? 5.305 -1.342 13.102 1 91 112 ILE B CA 1
ATOM 2549 C C . ILE B 1 112 ? 5.852 -0.535 14.273 1 91 112 ILE B C 1
ATOM 2551 O O . ILE B 1 112 ? 7.059 -0.533 14.523 1 91 112 ILE B O 1
ATOM 2555 N N . LEU B 1 113 ? 4.992 0.13 14.977 1 89.19 113 LEU B N 1
ATOM 2556 C CA . LEU B 1 113 ? 5.398 0.899 16.141 1 89.19 113 LEU B CA 1
ATOM 2557 C C . LEU B 1 113 ? 5.809 -0.024 17.281 1 89.19 113 LEU B C 1
ATOM 2559 O O . LEU B 1 113 ? 6.445 0.415 18.25 1 89.19 113 LEU B O 1
ATOM 2563 N N . GLY B 1 114 ? 5.363 -1.335 17.234 1 89.69 114 GLY B N 1
ATOM 2564 C CA . GLY B 1 114 ? 5.852 -2.303 18.203 1 89.69 114 GLY B CA 1
ATOM 2565 C C . GLY B 1 114 ? 4.75 -2.902 19.047 1 89.69 114 GLY B C 1
ATOM 2566 O O . GLY B 1 114 ? 5.012 -3.752 19.906 1 89.69 114 GLY B O 1
ATOM 2567 N N . HIS B 1 115 ? 3.551 -2.512 18.844 1 92.44 115 HIS B N 1
ATOM 2568 C CA . HIS B 1 115 ? 2.441 -3.043 19.625 1 92.44 115 HIS B CA 1
ATOM 2569 C C . HIS B 1 115 ? 2.139 -4.488 19.25 1 92.44 115 HIS B C 1
ATOM 2571 O O . HIS B 1 115 ? 2.307 -4.875 18.078 1 92.44 115 HIS B O 1
ATOM 2577 N N . GLY B 1 116 ? 1.725 -5.27 20.203 1 92.44 116 GLY B N 1
ATOM 2578 C CA . GLY B 1 116 ? 1.321 -6.645 19.953 1 92.44 116 GLY B CA 1
ATOM 2579 C C . GLY B 1 116 ? 0.067 -6.75 19.109 1 92.44 116 GLY B C 1
ATOM 2580 O O . GLY B 1 116 ? -0.652 -5.766 18.922 1 92.44 116 GLY B O 1
ATOM 2581 N N . ALA B 1 117 ? -0.183 -7.91 18.578 1 92.38 117 ALA B N 1
ATOM 2582 C CA . ALA B 1 117 ? -1.295 -8.148 17.672 1 92.38 117 ALA B CA 1
ATOM 2583 C C . ALA B 1 117 ? -2.633 -7.844 18.344 1 92.38 117 ALA B C 1
ATOM 2585 O O . ALA B 1 117 ? -3.502 -7.207 17.734 1 92.38 117 ALA B O 1
ATOM 2586 N N . SER B 1 118 ? -2.783 -8.305 19.531 1 95.38 118 SER B N 1
ATOM 2587 C CA 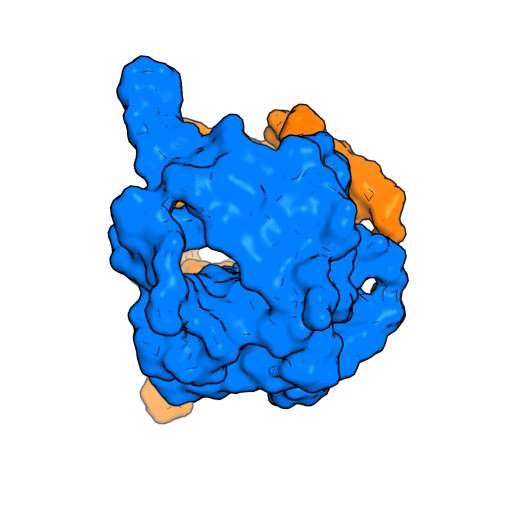. SER B 1 118 ? -4.047 -8.117 20.234 1 95.38 118 SER B CA 1
ATOM 2588 C C . SER B 1 118 ? -4.34 -6.633 20.453 1 95.38 118 SER B C 1
ATOM 2590 O O . SER B 1 118 ? -5.461 -6.176 20.203 1 95.38 118 SER B O 1
ATOM 2592 N N . THR B 1 119 ? -3.352 -5.891 20.906 1 96.19 119 THR B N 1
ATOM 2593 C CA . THR B 1 119 ? -3.506 -4.453 21.109 1 96.19 119 THR B CA 1
ATOM 2594 C C . THR B 1 119 ? -3.805 -3.76 19.781 1 96.19 119 THR B C 1
ATOM 2596 O O . THR B 1 119 ? -4.734 -2.953 19.688 1 96.19 119 THR B O 1
ATOM 2599 N N . ALA B 1 120 ? -3.043 -4.098 18.781 1 96.56 120 ALA B N 1
ATOM 2600 C CA . ALA B 1 120 ? -3.229 -3.504 17.453 1 96.56 120 ALA B CA 1
ATOM 2601 C C . ALA B 1 120 ? -4.637 -3.766 16.922 1 96.56 120 ALA B C 1
ATOM 2603 O O . ALA B 1 120 ? -5.262 -2.879 16.344 1 96.56 120 ALA B O 1
ATOM 2604 N N . GLU B 1 121 ? -5.082 -4.965 17.156 1 96.38 121 GLU B N 1
ATOM 2605 C CA . GLU B 1 121 ? -6.422 -5.344 16.703 1 96.38 121 GLU B CA 1
ATOM 2606 C C . GLU B 1 121 ? -7.492 -4.52 17.406 1 96.38 121 GLU B C 1
ATOM 2608 O O . GLU B 1 121 ? -8.414 -4.008 16.766 1 96.38 121 GLU B O 1
ATOM 2613 N N . SER B 1 122 ? -7.359 -4.414 18.688 1 97.69 122 SER B N 1
ATOM 2614 C CA . SER B 1 122 ? -8.336 -3.68 19.469 1 97.69 122 SER B CA 1
ATOM 2615 C C . SER B 1 122 ? -8.391 -2.211 19.062 1 97.69 122 SER B C 1
ATOM 2617 O O . SER B 1 122 ? -9.469 -1.66 18.828 1 97.69 122 SER B O 1
ATOM 2619 N N . VAL B 1 123 ? -7.277 -1.602 18.938 1 96.81 123 VAL B N 1
ATOM 2620 C CA . VAL B 1 123 ? -7.195 -0.187 18.578 1 96.81 123 VAL B CA 1
ATOM 2621 C C . VAL B 1 123 ? -7.723 0.027 17.172 1 96.81 123 VAL B C 1
ATOM 2623 O O . VAL B 1 123 ? -8.5 0.953 16.922 1 96.81 123 VAL B O 1
ATOM 2626 N N . ALA B 1 124 ? -7.316 -0.842 16.266 1 97.69 124 ALA B N 1
ATOM 2627 C CA . ALA B 1 124 ? -7.754 -0.747 14.867 1 97.69 124 ALA B CA 1
ATOM 2628 C C . ALA B 1 124 ? -9.266 -0.913 14.758 1 97.69 124 ALA B C 1
ATOM 2630 O O . ALA B 1 124 ? -9.922 -0.184 14.008 1 97.69 124 ALA B O 1
ATOM 2631 N N . ALA B 1 125 ? -9.75 -1.844 15.5 1 97.69 125 ALA B N 1
ATOM 2632 C CA . ALA B 1 125 ? -11.188 -2.076 15.484 1 97.69 125 ALA B CA 1
ATOM 2633 C C . ALA B 1 125 ? -11.945 -0.85 15.984 1 97.69 125 ALA B C 1
ATOM 2635 O O . ALA B 1 125 ? -12.984 -0.479 15.422 1 97.69 125 ALA B O 1
ATOM 2636 N N . ALA B 1 126 ? -11.469 -0.239 17 1 96.38 126 ALA B N 1
ATOM 2637 C CA . ALA B 1 126 ? -12.102 0.954 17.547 1 96.38 126 ALA B CA 1
ATOM 2638 C C . ALA B 1 126 ? -12.109 2.094 16.531 1 96.38 126 ALA B C 1
ATOM 2640 O O . ALA B 1 126 ? -13.117 2.789 16.375 1 96.38 126 ALA B O 1
ATOM 2641 N N . ILE B 1 127 ? -11.031 2.275 15.852 1 94.94 127 ILE B N 1
ATOM 2642 C CA . ILE B 1 127 ? -10.938 3.352 14.875 1 94.94 127 ILE B CA 1
ATOM 2643 C C . ILE B 1 127 ? -11.875 3.07 13.703 1 94.94 127 ILE B C 1
ATOM 2645 O O . ILE B 1 127 ? -12.508 3.984 13.172 1 94.94 127 ILE B O 1
ATOM 2649 N N . LEU B 1 128 ? -11.938 1.835 13.281 1 96.94 128 LEU B N 1
ATOM 2650 C CA . LEU B 1 128 ? -12.852 1.468 12.203 1 96.94 128 LEU B CA 1
ATOM 2651 C C . LEU B 1 128 ? -14.297 1.757 12.602 1 96.94 128 LEU B C 1
ATOM 2653 O O . LEU B 1 128 ? -15.094 2.195 11.766 1 96.94 128 LEU B O 1
ATOM 2657 N N . GLU B 1 129 ? -14.594 1.491 13.836 1 95.81 129 GLU B N 1
ATOM 2658 C CA . GLU B 1 129 ? -15.93 1.814 14.336 1 95.81 129 GLU B CA 1
ATOM 2659 C C . GLU B 1 129 ? -16.203 3.312 14.242 1 95.81 129 GLU B C 1
ATOM 2661 O O . GLU B 1 129 ? -17.281 3.727 13.812 1 95.81 129 GLU B O 1
ATOM 2666 N N . GLU B 1 130 ? -15.289 4.109 14.57 1 91.75 130 GLU B N 1
ATOM 2667 C CA . GLU B 1 130 ? -15.422 5.562 14.477 1 91.75 130 GLU B CA 1
ATOM 2668 C C . GLU B 1 130 ? -15.648 5.996 13.031 1 91.75 130 GLU B C 1
ATOM 2670 O O . GLU B 1 130 ? -16.312 7 12.773 1 91.75 130 GLU B O 1
ATOM 2675 N N . MET B 1 131 ? -15.102 5.238 12.109 1 92.56 131 MET B N 1
ATOM 2676 C CA . MET B 1 131 ? -15.219 5.566 10.688 1 92.56 131 MET B CA 1
ATOM 2677 C C . MET B 1 131 ? -16.5 4.973 10.102 1 92.56 131 MET B C 1
ATOM 2679 O O . MET B 1 131 ? -16.75 5.105 8.906 1 92.56 131 MET B O 1
ATOM 2683 N N . GLY B 1 132 ? -17.266 4.301 10.883 1 93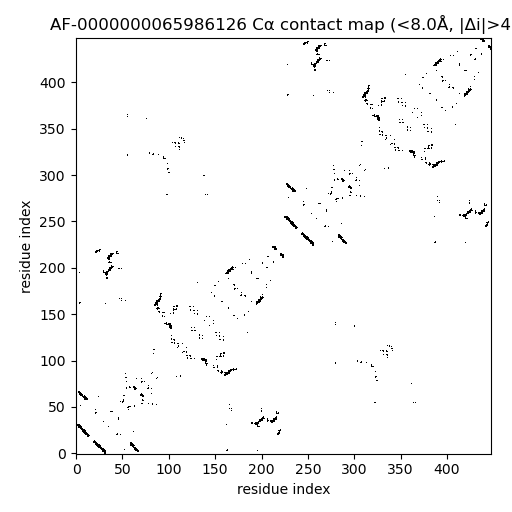 132 GLY B N 1
ATOM 2684 C CA . GLY B 1 132 ? -18.469 3.654 10.398 1 93 132 GLY B CA 1
ATOM 2685 C C . GLY B 1 132 ? -18.203 2.412 9.57 1 93 132 GLY B C 1
ATOM 2686 O O . GLY B 1 132 ? -18.938 2.113 8.625 1 93 132 GLY B O 1
ATOM 2687 N N . LEU B 1 133 ? -17.078 1.728 9.891 1 95.62 133 LEU B N 1
ATOM 2688 C CA . LEU B 1 133 ? -16.656 0.582 9.086 1 95.62 133 LEU B CA 1
ATOM 2689 C C . LEU B 1 133 ? -16.547 -0.673 9.945 1 95.62 133 LEU B C 1
ATOM 2691 O O . LEU B 1 133 ? -15.781 -1.584 9.633 1 95.62 133 LEU B O 1
ATOM 2695 N N . GLN B 1 134 ? -17.188 -0.712 11.086 1 94.56 134 GLN B N 1
ATOM 2696 C CA . GLN B 1 134 ? -17.094 -1.838 12.008 1 94.56 134 GLN B CA 1
ATOM 2697 C C . GLN B 1 134 ? -17.5 -3.141 11.328 1 94.56 134 GLN B C 1
ATOM 2699 O O . GLN B 1 134 ? -16.938 -4.199 11.609 1 94.56 134 GLN B O 1
ATOM 2704 N N . ASP B 1 135 ? -18.422 -3.072 10.422 1 94.5 135 ASP B N 1
ATOM 2705 C CA . ASP B 1 135 ? -18.938 -4.27 9.766 1 94.5 135 ASP B CA 1
ATOM 2706 C C . ASP B 1 135 ? -18.047 -4.688 8.602 1 94.5 135 ASP B C 1
ATOM 2708 O O . ASP B 1 135 ? -18.297 -5.707 7.953 1 94.5 135 ASP B O 1
ATOM 2712 N N . LYS B 1 136 ? -17 -3.959 8.344 1 94.5 136 LYS B N 1
ATOM 2713 C CA . LYS B 1 136 ? -16.156 -4.219 7.191 1 94.5 136 LYS B CA 1
ATOM 2714 C C . LYS B 1 136 ? -14.773 -4.707 7.625 1 94.5 136 LYS B C 1
ATOM 2716 O O . LYS B 1 136 ? -13.898 -4.941 6.789 1 94.5 136 LYS B O 1
ATOM 2721 N N . ALA B 1 137 ? -14.57 -4.953 8.836 1 94.19 137 ALA B N 1
ATOM 2722 C CA . ALA B 1 137 ? -13.25 -5.234 9.391 1 94.19 137 ALA B CA 1
ATOM 2723 C C . ALA B 1 137 ? -12.617 -6.441 8.711 1 94.19 137 ALA B C 1
ATOM 2725 O O . ALA B 1 137 ? -11.422 -6.426 8.391 1 94.19 137 ALA B O 1
ATOM 2726 N N . GLU B 1 138 ? -13.359 -7.383 8.398 1 90.12 138 GLU B N 1
ATOM 2727 C CA . GLU B 1 138 ? -12.82 -8.625 7.859 1 90.12 138 GLU B CA 1
ATOM 2728 C C . GLU B 1 138 ? -12.906 -8.656 6.336 1 90.12 138 GLU B C 1
ATOM 2730 O O . GLU B 1 138 ? -12.391 -9.578 5.699 1 90.12 138 GLU B O 1
ATOM 2735 N N . CYS B 1 139 ? -13.469 -7.664 5.777 1 90.94 139 CYS B N 1
ATOM 2736 C CA . CYS B 1 139 ? -13.664 -7.617 4.332 1 90.94 139 CYS B CA 1
ATOM 2737 C C . CYS B 1 139 ? -12.328 -7.43 3.609 1 90.94 139 CYS B C 1
ATOM 2739 O O . CYS B 1 139 ? -11.367 -6.934 4.195 1 90.94 139 CYS B O 1
ATOM 2741 N N . ARG B 1 140 ? -12.367 -7.852 2.389 1 89.69 140 ARG B N 1
ATOM 2742 C CA . ARG B 1 140 ? -11.273 -7.551 1.476 1 89.69 140 ARG B CA 1
ATOM 2743 C C . ARG B 1 140 ? -11.398 -6.145 0.905 1 89.69 140 ARG B C 1
ATOM 2745 O O . ARG B 1 140 ? -12.508 -5.609 0.801 1 89.69 140 ARG B O 1
ATOM 2752 N N . ILE B 1 141 ? -10.242 -5.613 0.544 1 91.56 141 ILE B N 1
ATOM 2753 C CA . ILE B 1 141 ? -10.227 -4.25 0.022 1 91.56 141 ILE B CA 1
ATOM 2754 C C . ILE B 1 141 ? -11.039 -4.18 -1.265 1 91.56 141 ILE B C 1
ATOM 2756 O O . ILE B 1 141 ? -11.734 -3.189 -1.512 1 91.56 141 ILE B O 1
ATOM 2760 N N . SER B 1 142 ? -11.047 -5.215 -2.037 1 86.25 142 SER B N 1
ATOM 2761 C CA . SER B 1 142 ? -11.727 -5.258 -3.326 1 86.25 142 SER B CA 1
ATOM 2762 C C . SER B 1 142 ? -13.242 -5.195 -3.148 1 86.25 142 SER B C 1
ATOM 2764 O O . SER B 1 142 ? -13.977 -4.902 -4.098 1 86.25 142 SER B O 1
ATOM 2766 N N . GLU B 1 143 ? -13.703 -5.449 -2.045 1 89.25 143 GLU B N 1
ATOM 2767 C CA . GLU B 1 143 ? -15.141 -5.48 -1.777 1 89.25 143 GLU B CA 1
ATOM 2768 C C . GLU B 1 143 ? -15.656 -4.102 -1.372 1 89.25 143 GLU B C 1
ATOM 2770 O O . GLU B 1 143 ? -16.859 -3.906 -1.223 1 89.25 143 GLU B O 1
ATOM 2775 N N . LEU B 1 144 ? -14.812 -3.184 -1.223 1 91.94 144 LEU B N 1
ATOM 2776 C CA . LEU B 1 144 ? -15.172 -1.869 -0.7 1 91.94 144 LEU B CA 1
ATOM 2777 C C . LEU B 1 144 ? -15.461 -0.894 -1.836 1 91.94 144 LEU B C 1
ATOM 2779 O O . LEU B 1 144 ? -14.883 -1.003 -2.918 1 91.94 144 LEU B O 1
ATOM 2783 N N . SER B 1 145 ? -16.391 0.015 -1.501 1 88.31 145 SER B N 1
ATOM 2784 C CA . SER B 1 145 ? -16.562 1.15 -2.402 1 88.31 145 SER B CA 1
ATOM 2785 C C . SER B 1 145 ? -15.383 2.113 -2.311 1 88.31 145 SER B C 1
ATOM 2787 O O . SER B 1 145 ? -14.531 1.982 -1.427 1 88.31 145 SER B O 1
ATOM 2789 N N . GLY B 1 146 ? -15.289 3.027 -3.244 1 85.81 146 GLY B N 1
ATOM 2790 C CA . GLY B 1 146 ? -14.242 4.035 -3.215 1 85.81 146 GLY B CA 1
ATOM 2791 C C . GLY B 1 146 ? -14.195 4.812 -1.913 1 85.81 146 GLY B C 1
ATOM 2792 O O . GLY B 1 146 ? -13.125 4.988 -1.328 1 85.81 146 GLY B O 1
ATOM 2793 N N . GLY B 1 147 ? -15.344 5.27 -1.528 1 87.31 147 GLY B N 1
ATOM 2794 C CA . GLY B 1 147 ? -15.438 6.004 -0.279 1 87.31 147 GLY B CA 1
ATOM 2795 C C . GLY B 1 147 ? -15.031 5.188 0.93 1 87.31 147 GLY B C 1
ATOM 2796 O O . GLY B 1 147 ? -14.391 5.703 1.848 1 87.31 147 GLY B O 1
ATOM 2797 N N . GLU B 1 148 ? -15.414 3.912 0.896 1 92.69 148 GLU B N 1
ATOM 2798 C CA . GLU B 1 148 ? -15.031 3.016 1.982 1 92.69 148 GLU B CA 1
ATOM 2799 C C . GLU B 1 148 ? -13.516 2.809 2.018 1 92.69 148 GLU B C 1
ATOM 2801 O O . GLU B 1 148 ? -12.906 2.834 3.088 1 92.69 148 GLU B O 1
ATOM 2806 N N . ARG B 1 149 ? -12.938 2.668 0.869 1 93.88 149 ARG B N 1
ATOM 2807 C CA . ARG B 1 149 ? -11.492 2.502 0.795 1 93.88 149 ARG B CA 1
ATOM 2808 C C . ARG B 1 149 ? -10.773 3.723 1.358 1 93.88 149 ARG B C 1
ATOM 2810 O O . ARG B 1 149 ? -9.797 3.588 2.104 1 93.88 149 ARG B O 1
ATOM 2817 N N . GLN B 1 150 ? -11.25 4.809 1.023 1 92.25 150 GLN B N 1
ATOM 2818 C CA . GLN B 1 150 ? -10.633 6.035 1.51 1 92.25 150 GLN B CA 1
ATOM 2819 C C . GLN B 1 150 ? -10.773 6.164 3.023 1 92.25 150 GLN B C 1
ATOM 2821 O O . GLN B 1 150 ? -9.844 6.598 3.707 1 92.25 150 GLN B O 1
ATOM 2826 N N . ARG B 1 151 ? -11.906 5.824 3.52 1 93.19 151 ARG B N 1
ATOM 2827 C CA . ARG B 1 151 ? -12.102 5.887 4.965 1 93.19 151 ARG B CA 1
ATOM 2828 C C . ARG B 1 151 ? -11.188 4.895 5.68 1 93.19 151 ARG B C 1
ATOM 2830 O O . ARG B 1 151 ? -10.703 5.168 6.781 1 93.19 151 ARG B O 1
ATOM 2837 N N . VAL B 1 152 ? -10.938 3.756 5.039 1 96.38 152 VAL B N 1
ATOM 2838 C CA . VAL B 1 152 ? -9.984 2.803 5.59 1 96.38 152 VAL B CA 1
ATOM 2839 C C . VAL B 1 152 ? -8.586 3.426 5.609 1 96.38 152 VAL B C 1
ATOM 2841 O O . VAL B 1 152 ? -7.855 3.293 6.594 1 96.38 152 VAL B O 1
ATOM 2844 N N . ALA B 1 153 ? -8.273 4.102 4.555 1 95 153 ALA B N 1
ATOM 2845 C CA . ALA B 1 153 ? -6.977 4.777 4.48 1 95 153 ALA B CA 1
ATOM 2846 C C . ALA B 1 153 ? -6.852 5.84 5.566 1 95 153 ALA B C 1
ATOM 2848 O O . ALA B 1 153 ? -5.789 5.988 6.18 1 95 153 ALA B O 1
ATOM 2849 N N . VAL B 1 154 ? -7.879 6.555 5.793 1 93.44 154 VAL B N 1
ATOM 2850 C CA . VAL B 1 154 ? -7.898 7.555 6.859 1 93.44 154 VAL B CA 1
ATOM 2851 C C . VAL B 1 154 ? -7.715 6.871 8.211 1 93.44 154 VAL B C 1
ATOM 2853 O O . VAL B 1 154 ? -6.91 7.316 9.031 1 93.44 154 VAL B O 1
ATOM 2856 N N . ALA B 1 155 ? -8.461 5.781 8.398 1 95.75 155 ALA B N 1
ATOM 2857 C CA . ALA B 1 155 ? -8.344 5.023 9.641 1 95.75 155 ALA B CA 1
ATOM 2858 C C . ALA B 1 155 ? -6.898 4.586 9.883 1 95.75 155 ALA B C 1
ATOM 2860 O O . ALA B 1 155 ? -6.375 4.738 10.984 1 95.75 155 ALA B O 1
ATOM 2861 N N . ARG B 1 156 ? -6.301 4.105 8.859 1 96.31 156 ARG B N 1
ATOM 2862 C CA . ARG B 1 156 ? -4.914 3.67 8.961 1 96.31 156 ARG B CA 1
ATOM 2863 C C . ARG B 1 156 ? -3.998 4.84 9.32 1 96.31 156 ARG B C 1
ATOM 2865 O O . ARG B 1 156 ? -3.068 4.684 10.109 1 96.31 156 ARG B O 1
ATOM 2872 N N . GLY B 1 157 ? -4.27 5.914 8.781 1 94.69 157 GLY B N 1
ATOM 2873 C CA . GLY B 1 157 ? -3.451 7.098 9.008 1 94.69 157 GLY B CA 1
ATOM 2874 C C . GLY B 1 157 ? -3.559 7.637 10.422 1 94.69 157 GLY B C 1
ATOM 2875 O O . GLY B 1 157 ? -2.633 8.281 10.922 1 94.69 157 GLY B O 1
ATOM 2876 N N . ILE B 1 158 ? -4.645 7.336 11.125 1 93.88 158 ILE B N 1
ATOM 2877 C CA . ILE B 1 158 ? -4.844 8.008 12.406 1 93.88 158 ILE B CA 1
ATOM 2878 C C . ILE B 1 158 ? -4.82 6.977 13.539 1 93.88 158 ILE B C 1
ATOM 2880 O O . ILE B 1 158 ? -5.004 7.324 14.703 1 93.88 158 ILE B O 1
ATOM 2884 N N . VAL B 1 159 ? -4.562 5.766 13.234 1 94.94 159 VAL B N 1
ATOM 2885 C CA . VAL B 1 159 ? -4.719 4.66 14.172 1 94.94 159 VAL B CA 1
ATOM 2886 C C . VAL B 1 159 ? -3.74 4.824 15.336 1 94.94 159 VAL B C 1
ATOM 2888 O O . VAL B 1 159 ? -4.031 4.418 16.453 1 94.94 159 VAL B O 1
ATOM 2891 N N . ASN B 1 160 ? -2.588 5.441 15.109 1 93.5 160 ASN B N 1
ATOM 2892 C CA . ASN B 1 160 ? -1.587 5.637 16.156 1 93.5 160 ASN B CA 1
ATOM 2893 C C . ASN B 1 160 ? -1.84 6.918 16.938 1 93.5 160 ASN B C 1
ATOM 2895 O O . ASN B 1 160 ? -0.979 7.367 17.703 1 93.5 160 ASN B O 1
ATOM 2899 N N . SER B 1 161 ? -2.939 7.512 16.734 1 92 161 SER B N 1
ATOM 2900 C CA . SER B 1 161 ? -3.275 8.773 17.375 1 92 161 SER B CA 1
ATOM 2901 C C . SER B 1 161 ? -2.182 9.812 17.172 1 92 161 SER B C 1
ATOM 2903 O O . SER B 1 161 ? -1.628 10.344 18.141 1 92 161 SER B O 1
ATOM 2905 N N . PRO B 1 162 ? -1.91 10.133 15.977 1 95.75 162 PRO B N 1
ATOM 2906 C CA . PRO B 1 162 ? -0.848 11.094 15.672 1 95.75 162 PRO B CA 1
ATOM 2907 C C . PRO B 1 162 ? -1.153 12.492 16.188 1 95.75 162 PRO B C 1
ATOM 2909 O O . PRO B 1 162 ? -2.291 12.781 16.562 1 95.75 162 PRO B O 1
ATOM 2912 N N . THR B 1 163 ? -0.065 13.32 16.281 1 96.75 163 THR B N 1
ATOM 2913 C CA . THR B 1 163 ? -0.276 14.703 16.688 1 96.75 163 THR B CA 1
ATOM 2914 C C . THR B 1 163 ? -0.655 15.57 15.492 1 96.75 163 THR B C 1
ATOM 2916 O O . THR B 1 163 ? -1.194 16.672 15.656 1 96.75 163 THR B O 1
ATOM 2919 N N . ILE B 1 164 ? -0.339 15.047 14.289 1 97.56 164 ILE B N 1
ATOM 2920 C CA . ILE B 1 164 ? -0.697 15.789 13.086 1 97.56 164 ILE B CA 1
ATOM 2921 C C . ILE B 1 164 ? -1.044 14.812 11.961 1 97.56 164 ILE B C 1
ATOM 2923 O O . ILE B 1 164 ? -0.398 13.773 11.812 1 97.56 164 ILE B O 1
ATOM 2927 N N . ILE B 1 165 ? -2.057 15.164 11.219 1 96.75 165 ILE B N 1
ATOM 2928 C CA . ILE B 1 165 ? -2.43 14.422 10.023 1 96.75 165 ILE B CA 1
ATOM 2929 C C . ILE B 1 165 ? -2.061 15.227 8.773 1 96.75 165 ILE B C 1
ATOM 2931 O O . ILE B 1 165 ? -2.359 16.422 8.688 1 96.75 165 ILE B O 1
ATOM 2935 N N . LEU B 1 166 ? -1.341 14.578 7.871 1 96.69 166 LEU B N 1
ATOM 2936 C CA . LEU B 1 166 ? -1.005 15.164 6.574 1 96.69 166 LEU B CA 1
ATOM 2937 C C . LEU B 1 166 ? -1.697 14.414 5.445 1 96.69 166 LEU B C 1
ATOM 2939 O O . LEU B 1 166 ? -1.547 13.195 5.32 1 96.69 166 LEU B O 1
ATOM 2943 N N . ALA B 1 167 ? -2.424 15.125 4.668 1 95.12 167 ALA B N 1
ATOM 2944 C CA . ALA B 1 167 ? -3.188 14.492 3.596 1 95.12 167 ALA B CA 1
ATOM 2945 C C . ALA B 1 167 ? -2.861 15.125 2.244 1 95.12 167 ALA B C 1
ATOM 2947 O O . ALA B 1 167 ? -2.867 16.344 2.107 1 95.12 167 ALA B O 1
ATOM 2948 N N . ASP B 1 168 ? -2.537 14.297 1.279 1 93.19 168 ASP B N 1
ATOM 2949 C CA . ASP B 1 168 ? -2.258 14.734 -0.084 1 93.19 168 ASP B CA 1
ATOM 2950 C C . ASP B 1 168 ? -3.391 14.344 -1.031 1 93.19 168 ASP B C 1
ATOM 2952 O O . ASP B 1 168 ? -3.449 13.211 -1.501 1 93.19 168 ASP B O 1
ATOM 2956 N N . GLU B 1 169 ? -4.195 15.258 -1.281 1 91.62 169 GLU B N 1
ATOM 2957 C CA . GLU B 1 169 ? -5.359 15.07 -2.143 1 91.62 169 GLU B CA 1
ATOM 2958 C C . GLU B 1 169 ? -6.156 13.836 -1.734 1 91.62 169 GLU B C 1
ATOM 2960 O O . GLU B 1 169 ? -6.449 12.977 -2.568 1 91.62 169 GLU B O 1
ATOM 2965 N N . PRO B 1 170 ? -6.664 13.82 -0.531 1 91.5 170 PRO B N 1
ATOM 2966 C CA . PRO B 1 170 ? -7.285 12.602 -0.019 1 91.5 170 PRO B CA 1
ATOM 2967 C C . PRO B 1 170 ? -8.617 12.281 -0.701 1 91.5 170 PRO B C 1
ATOM 2969 O O . PRO B 1 170 ? -9.133 11.172 -0.574 1 91.5 170 PRO B O 1
ATOM 2972 N N . THR B 1 171 ? -9.133 13.203 -1.398 1 88.5 171 THR B N 1
ATOM 2973 C CA . THR B 1 171 ? -10.445 12.984 -2.002 1 88.5 171 THR B CA 1
ATOM 2974 C C . THR B 1 171 ? -10.367 13.109 -3.521 1 88.5 171 THR B C 1
ATOM 2976 O O . THR B 1 171 ? -11.391 13.234 -4.191 1 88.5 171 THR B O 1
ATOM 2979 N N . GLY B 1 172 ? -9.234 13.125 -4.078 1 81.75 172 GLY B N 1
ATOM 2980 C CA . GLY B 1 172 ? -9.031 13.406 -5.492 1 81.75 172 GLY B CA 1
ATOM 2981 C C . GLY B 1 172 ? -9.672 12.375 -6.402 1 81.75 172 GLY B C 1
ATOM 2982 O O . GLY B 1 172 ? -9.992 12.672 -7.555 1 81.75 172 GLY B O 1
ATOM 2983 N N . SER B 1 173 ? -9.891 11.242 -5.977 1 80.25 173 SER B N 1
ATOM 2984 C CA . SER B 1 173 ? -10.398 10.172 -6.828 1 80.25 173 SER B CA 1
ATOM 2985 C C . SER B 1 173 ? -11.867 9.883 -6.535 1 80.25 173 SER B C 1
ATOM 2987 O O . SER B 1 173 ? -12.43 8.906 -7.039 1 80.25 173 SER B O 1
ATOM 2989 N N . LEU B 1 174 ? -12.5 10.75 -5.773 1 84.88 174 LEU B N 1
ATOM 2990 C CA . LEU B 1 174 ? -13.852 10.469 -5.309 1 84.88 174 LEU B CA 1
ATOM 2991 C C . LEU B 1 174 ? -14.852 11.438 -5.926 1 84.88 174 LEU B C 1
ATOM 2993 O O . LEU B 1 174 ? -14.477 12.523 -6.363 1 84.88 174 LEU B O 1
ATOM 2997 N N . ASP B 1 175 ? -16.062 10.922 -5.996 1 85.56 175 ASP B N 1
ATOM 2998 C CA . ASP B 1 175 ? -17.125 11.852 -6.383 1 85.56 175 ASP B CA 1
ATOM 2999 C C . ASP B 1 175 ? -17.344 12.914 -5.309 1 85.56 175 ASP B C 1
ATOM 3001 O O . ASP B 1 175 ? -16.906 12.75 -4.168 1 85.56 175 ASP B O 1
ATOM 3005 N N . PRO B 1 176 ? -17.984 14 -5.684 1 85.88 176 PRO B N 1
ATOM 3006 C CA . PRO B 1 176 ? -18.125 15.148 -4.777 1 85.88 176 PRO B CA 1
ATOM 3007 C C . PRO B 1 176 ? -18.797 14.781 -3.457 1 85.88 176 PRO B C 1
ATOM 3009 O O . PRO B 1 176 ? -18.375 15.25 -2.395 1 85.88 176 PRO B O 1
ATOM 3012 N N . GLN B 1 177 ? -19.812 14 -3.551 1 86.88 177 GLN B N 1
ATOM 3013 C CA . GLN B 1 177 ? -20.516 13.633 -2.326 1 86.88 177 GLN B CA 1
ATOM 3014 C C . GLN B 1 177 ? -19.609 12.836 -1.389 1 86.88 177 GLN B C 1
ATOM 3016 O O . GLN B 1 177 ? -19.531 13.133 -0.196 1 86.88 177 GLN B O 1
ATOM 3021 N N . MET B 1 178 ? -18.938 11.898 -1.901 1 86.94 178 MET B N 1
ATOM 3022 C CA . MET B 1 178 ? -18.016 11.086 -1.108 1 86.94 178 MET B CA 1
ATOM 3023 C C . MET B 1 178 ? -16.828 11.922 -0.629 1 86.94 178 MET B C 1
ATOM 3025 O O . MET B 1 178 ? -16.344 11.727 0.484 1 86.94 178 MET B O 1
ATOM 3029 N N . SER B 1 179 ? -16.453 12.781 -1.489 1 90 179 SER B N 1
ATOM 3030 C CA . SER B 1 179 ? -15.359 13.672 -1.109 1 90 179 SER B CA 1
ATOM 3031 C C . SER B 1 179 ? -15.711 14.477 0.135 1 90 179 SER B C 1
ATOM 3033 O O . SER B 1 179 ? -14.914 14.562 1.073 1 90 179 SER B O 1
ATOM 3035 N N . LYS B 1 180 ? -16.844 15.008 0.114 1 90.38 180 LYS B N 1
ATOM 3036 C CA . LYS B 1 180 ? -17.297 15.797 1.254 1 90.38 180 LYS B CA 1
ATOM 3037 C C . LYS B 1 180 ? -17.375 14.945 2.518 1 90.38 180 LYS B C 1
ATOM 3039 O O . LYS B 1 180 ? -16.984 15.398 3.6 1 90.38 180 LYS B O 1
ATOM 3044 N N . ALA B 1 181 ? -17.797 13.758 2.328 1 88.81 181 ALA B N 1
ATOM 3045 C CA . ALA B 1 181 ? -17.938 12.859 3.469 1 88.81 181 ALA B CA 1
ATOM 3046 C C . ALA B 1 181 ? -16.578 12.531 4.078 1 88.81 181 ALA B C 1
ATOM 3048 O O . ALA B 1 181 ? -16.406 12.602 5.297 1 88.81 181 ALA B O 1
ATOM 3049 N N . VAL B 1 182 ? -15.695 12.203 3.246 1 88.69 182 VAL B N 1
ATOM 3050 C CA . VAL B 1 182 ? -14.359 11.836 3.717 1 88.69 182 VAL B CA 1
ATOM 3051 C C . VAL B 1 182 ? -13.68 13.047 4.352 1 88.69 182 VAL B C 1
ATOM 3053 O O . VAL B 1 182 ? -13.062 12.938 5.414 1 88.69 182 VAL B O 1
ATOM 3056 N N . PHE B 1 183 ? -13.82 14.164 3.746 1 90.5 183 PHE B N 1
ATOM 3057 C CA . PHE B 1 183 ? -13.25 15.398 4.277 1 90.5 183 PHE B CA 1
ATOM 3058 C C . PHE B 1 183 ? -13.828 15.719 5.648 1 90.5 183 PHE B C 1
ATOM 3060 O O . PHE B 1 183 ? -13.102 16.109 6.562 1 90.5 183 PHE B O 1
ATOM 3067 N N . SER B 1 184 ? -15.047 15.508 5.746 1 91.31 184 SER B N 1
ATOM 3068 C CA . SER B 1 184 ? -15.734 15.758 7.012 1 91.31 184 SER B CA 1
ATOM 3069 C C . SER B 1 184 ? -15.219 14.828 8.109 1 91.31 184 SER B C 1
ATOM 3071 O O . SER B 1 184 ? -15.078 15.242 9.258 1 91.31 184 SER B O 1
ATOM 3073 N N . VAL B 1 185 ? -14.961 13.664 7.742 1 88.94 185 VAL B N 1
ATOM 3074 C CA . VAL B 1 185 ? -14.43 12.695 8.703 1 88.94 185 VAL B CA 1
ATOM 3075 C C . VAL B 1 185 ? -13.062 13.164 9.195 1 88.94 185 VAL B C 1
ATOM 3077 O O . VAL B 1 185 ? -12.789 13.133 10.398 1 88.94 185 VAL B O 1
ATOM 3080 N N . LEU B 1 186 ? -12.289 13.609 8.32 1 91.25 186 LEU B N 1
ATOM 3081 C CA . LEU B 1 186 ? -10.969 14.117 8.68 1 91.25 186 LEU B CA 1
ATOM 3082 C C . LEU B 1 186 ? -11.078 15.336 9.594 1 91.25 186 LEU B C 1
ATOM 3084 O O . LEU B 1 186 ? -10.422 15.398 10.633 1 91.25 186 LEU B O 1
ATOM 3088 N N . HIS B 1 187 ? -11.883 16.188 9.164 1 92.94 187 HIS B N 1
ATOM 3089 C CA . HIS B 1 187 ? -12.094 17.422 9.93 1 92.94 187 HIS B CA 1
ATOM 3090 C C . HIS B 1 187 ? -12.578 17.109 11.344 1 92.94 187 HIS B C 1
ATOM 3092 O O . HIS B 1 187 ? -12.023 17.609 12.32 1 92.94 187 HIS B O 1
ATOM 3098 N N . LYS B 1 188 ? -13.555 16.281 11.453 1 91 188 LYS B N 1
ATOM 3099 C CA . LYS B 1 188 ? -14.133 15.922 12.742 1 91 188 LYS B CA 1
ATOM 3100 C C . LYS B 1 188 ? -13.094 15.25 13.641 1 91 188 LYS B C 1
ATOM 3102 O O . LYS B 1 188 ? -13.047 15.508 14.844 1 91 188 LYS B O 1
ATOM 3107 N N . HIS B 1 189 ? -12.344 14.43 13 1 89.69 189 HIS B N 1
ATOM 3108 C CA . HIS B 1 189 ? -11.328 13.727 13.781 1 89.69 189 HIS B CA 1
ATOM 3109 C C . HIS B 1 189 ? -10.281 14.695 14.312 1 89.69 189 HIS B C 1
ATOM 3111 O O . HIS B 1 189 ? -9.844 14.57 15.461 1 89.69 189 HIS B O 1
ATOM 3117 N N . VAL B 1 190 ? -9.891 15.633 13.547 1 92.56 190 VAL B N 1
ATOM 3118 C CA . VAL B 1 190 ? -8.922 16.641 13.953 1 92.56 190 VAL B CA 1
ATOM 3119 C C . VAL B 1 190 ? -9.469 17.438 15.141 1 92.56 190 VAL B C 1
ATOM 3121 O O . VAL B 1 190 ? -8.773 17.625 16.141 1 92.56 190 VAL B O 1
ATOM 3124 N N . LYS B 1 191 ? -10.664 17.781 15.039 1 93.81 191 LYS B N 1
ATOM 3125 C CA . LYS B 1 191 ? -11.273 18.609 16.062 1 93.81 191 LYS B CA 1
ATOM 3126 C C . LYS B 1 191 ? -11.547 17.797 17.328 1 93.81 191 LYS B C 1
ATOM 3128 O O . LYS B 1 191 ? -11.227 18.234 18.438 1 93.81 191 LYS B O 1
ATOM 3133 N N . ALA B 1 192 ? -12.07 16.672 17.188 1 91.69 192 ALA B N 1
ATOM 3134 C CA . ALA B 1 192 ? -12.484 15.844 18.312 1 91.69 192 ALA B CA 1
ATOM 3135 C C . ALA B 1 192 ? -11.281 15.367 19.125 1 91.69 192 ALA B C 1
ATOM 3137 O O . ALA B 1 192 ? -11.336 15.297 20.359 1 91.69 192 ALA B O 1
ATOM 3138 N N . LYS B 1 193 ? -10.211 15.109 18.453 1 91.94 193 LYS B N 1
ATOM 3139 C CA . LYS B 1 193 ? -9.039 14.555 19.125 1 91.94 193 LYS B CA 1
ATOM 3140 C C . LYS B 1 193 ? -7.973 15.625 19.344 1 91.94 193 LYS B C 1
ATOM 3142 O O . LYS B 1 193 ? -6.875 15.328 19.812 1 91.94 193 LYS B O 1
ATOM 3147 N N . ASN B 1 194 ? -8.219 16.812 18.953 1 94.06 194 ASN B N 1
ATOM 3148 C CA . ASN B 1 194 ? -7.34 17.969 19.109 1 94.06 194 ASN B CA 1
ATOM 3149 C C . ASN B 1 194 ? -5.992 17.75 18.422 1 94.06 194 ASN B C 1
ATOM 3151 O O . ASN B 1 194 ? -4.945 18.031 19 1 94.06 194 ASN B O 1
ATOM 3155 N N . LEU B 1 195 ? -6.062 17.172 17.234 1 95 195 LEU B N 1
ATOM 3156 C CA . LEU B 1 195 ? -4.887 16.969 16.391 1 95 195 LEU B CA 1
ATOM 3157 C C . LEU B 1 195 ? -4.688 18.156 15.445 1 95 195 LEU B C 1
ATOM 3159 O O . LEU B 1 195 ? -5.637 18.891 15.164 1 95 195 LEU B O 1
ATOM 3163 N N . ALA B 1 196 ? -3.477 18.375 15.062 1 97.56 196 ALA B N 1
ATOM 3164 C CA . ALA B 1 196 ? -3.244 19.266 13.93 1 97.56 196 ALA B CA 1
ATOM 3165 C C . ALA B 1 196 ? -3.506 18.562 12.609 1 97.56 196 ALA B C 1
ATOM 3167 O O . ALA B 1 196 ? -3.488 17.328 12.539 1 97.56 196 ALA B O 1
ATOM 3168 N N . GLY B 1 197 ? -3.814 19.328 11.594 1 97.5 197 GLY B N 1
ATOM 3169 C CA . GLY B 1 197 ? -4.043 18.766 10.273 1 97.5 197 GLY B CA 1
ATOM 3170 C C . GLY B 1 197 ? -3.633 19.703 9.148 1 97.5 197 GLY B C 1
ATOM 3171 O O . GLY B 1 197 ? -3.834 20.906 9.234 1 97.5 197 GLY B O 1
ATOM 3172 N N . LEU B 1 198 ? -3.025 19.188 8.148 1 97.69 198 LEU B N 1
ATOM 3173 C CA . LEU B 1 198 ? -2.689 19.891 6.918 1 97.69 198 LEU B CA 1
ATOM 3174 C C . LEU B 1 198 ? -3.1 19.078 5.699 1 97.69 198 LEU B C 1
ATOM 3176 O O . LEU B 1 198 ? -2.629 17.953 5.516 1 97.69 198 LEU B O 1
ATOM 3180 N N . VAL B 1 199 ? -3.988 19.625 4.887 1 96.38 199 VAL B N 1
ATOM 3181 C CA . VAL B 1 199 ? -4.477 18.906 3.721 1 96.38 199 VAL B CA 1
ATOM 3182 C C . VAL B 1 199 ? -4.184 19.719 2.455 1 96.38 199 VAL B C 1
ATOM 3184 O O . VAL B 1 199 ? -4.449 20.922 2.4 1 96.38 199 VAL B O 1
ATOM 3187 N N . ALA B 1 200 ? -3.502 19.047 1.533 1 95.25 200 ALA B N 1
ATOM 3188 C CA . ALA B 1 200 ? -3.369 19.625 0.199 1 95.25 200 ALA B CA 1
ATOM 3189 C C . ALA B 1 200 ? -4.543 19.219 -0.691 1 95.25 200 ALA B C 1
ATOM 3191 O O . ALA B 1 200 ? -4.895 18.047 -0.776 1 95.25 200 ALA B O 1
ATOM 3192 N N . THR B 1 201 ? -5.18 20.219 -1.328 1 92.81 201 THR B N 1
ATOM 3193 C CA . THR B 1 201 ? -6.312 19.922 -2.201 1 92.81 201 THR B CA 1
ATOM 3194 C C . THR B 1 201 ? -6.445 20.969 -3.295 1 92.81 201 THR B C 1
ATOM 3196 O O . THR B 1 201 ? -6.086 22.141 -3.088 1 92.81 201 THR B O 1
ATOM 3199 N N . HIS B 1 202 ? -6.895 20.484 -4.34 1 87.94 202 HIS B N 1
ATOM 3200 C CA . HIS B 1 202 ? -7.219 21.422 -5.406 1 87.94 202 HIS B CA 1
ATOM 3201 C C . HIS B 1 202 ? -8.68 21.859 -5.336 1 87.94 202 HIS B C 1
ATOM 3203 O O . HIS B 1 202 ? -9.102 22.75 -6.074 1 87.94 202 HIS B O 1
ATOM 3209 N N . ASP B 1 203 ? -9.422 21.297 -4.539 1 89.38 203 ASP B N 1
ATOM 3210 C CA . ASP B 1 203 ? -10.836 21.625 -4.367 1 89.38 203 ASP B CA 1
ATOM 3211 C C . ASP B 1 203 ? -11.016 22.797 -3.42 1 89.38 203 ASP B C 1
ATOM 3213 O O . ASP B 1 203 ? -10.969 22.641 -2.199 1 89.38 203 ASP B O 1
ATOM 3217 N N . ARG B 1 204 ? -11.414 23.859 -3.949 1 91.38 204 ARG B N 1
ATOM 3218 C CA . ARG B 1 204 ? -11.523 25.094 -3.168 1 91.38 204 ARG B CA 1
ATOM 3219 C C . ARG B 1 204 ? -12.719 25.047 -2.23 1 91.38 204 ARG B C 1
ATOM 3221 O O . ARG B 1 204 ? -12.703 25.641 -1.157 1 91.38 204 ARG B O 1
ATOM 3228 N N . THR B 1 205 ? -13.711 24.391 -2.691 1 92.56 205 THR B N 1
ATOM 3229 C CA . THR B 1 205 ? -14.898 24.266 -1.86 1 92.56 205 THR B CA 1
ATOM 3230 C C . THR B 1 205 ? -14.594 23.5 -0.579 1 92.56 205 THR B C 1
ATOM 3232 O O . THR B 1 205 ? -15.016 23.891 0.507 1 92.56 205 THR B O 1
ATOM 3235 N N . LEU B 1 206 ? -13.859 22.5 -0.712 1 93.69 206 LEU B N 1
ATOM 3236 C CA . LEU B 1 206 ? -13.453 21.719 0.458 1 93.69 206 LEU B CA 1
ATOM 3237 C C . LEU B 1 206 ? -12.469 22.516 1.312 1 93.69 206 LEU B C 1
ATOM 3239 O O . LEU B 1 206 ? -12.547 22.484 2.543 1 93.69 206 LEU B O 1
ATOM 3243 N N . ALA B 1 207 ? -11.578 23.188 0.684 1 94.94 207 ALA B N 1
ATOM 3244 C CA . ALA B 1 207 ? -10.57 23.984 1.385 1 94.94 207 ALA B CA 1
ATOM 3245 C C . ALA B 1 207 ? -11.227 25.016 2.295 1 94.94 207 ALA B C 1
ATOM 3247 O O . ALA B 1 207 ? -10.773 25.234 3.418 1 94.94 207 ALA B O 1
ATOM 3248 N N . LYS B 1 208 ? -12.273 25.547 1.872 1 94.25 208 LYS B N 1
ATOM 3249 C CA . LYS B 1 208 ? -12.953 26.609 2.6 1 94.25 208 LYS B CA 1
ATOM 3250 C C . LYS B 1 208 ? -13.578 26.094 3.887 1 94.25 208 LYS B C 1
ATOM 3252 O O . LYS B 1 208 ? -13.961 26.875 4.762 1 94.25 208 LYS B O 1
ATOM 3257 N N . GLN B 1 209 ? -13.648 24.844 3.984 1 92.75 209 GLN B N 1
ATOM 3258 C CA . GLN B 1 209 ? -14.234 24.25 5.176 1 92.75 209 GLN B CA 1
ATOM 3259 C C . GLN B 1 209 ? -13.195 24.078 6.277 1 92.75 209 GLN B C 1
ATOM 3261 O O . GLN B 1 209 ? -13.516 23.641 7.387 1 92.75 209 GLN B O 1
ATOM 3266 N N . THR B 1 210 ? -12.008 24.391 6.031 1 96.25 210 THR B N 1
ATOM 3267 C CA . THR B 1 210 ? -10.945 24.266 7.023 1 96.25 210 THR B CA 1
ATOM 3268 C C . THR B 1 210 ? -10.797 25.562 7.816 1 96.25 210 THR B C 1
ATOM 3270 O O . THR B 1 210 ? -11.477 26.547 7.527 1 96.25 210 THR B O 1
ATOM 3273 N N . ASP B 1 211 ? -9.93 25.5 8.844 1 96.56 211 ASP B N 1
ATOM 3274 C CA . ASP B 1 211 ? -9.742 26.656 9.711 1 96.56 211 ASP B CA 1
ATOM 3275 C C . ASP B 1 211 ? -8.953 27.766 9 1 96.56 211 ASP B C 1
ATOM 3277 O O . ASP B 1 211 ? -9.109 28.938 9.305 1 96.56 211 ASP B O 1
ATOM 3281 N N . ARG B 1 212 ? -8.102 27.344 8.195 1 96.12 212 ARG B N 1
ATOM 3282 C CA . ARG B 1 212 ? -7.191 28.25 7.492 1 96.12 212 ARG B CA 1
ATOM 3283 C C . ARG B 1 212 ? -6.871 27.719 6.098 1 96.12 212 ARG B C 1
ATOM 3285 O O . ARG B 1 212 ? -6.684 26.516 5.906 1 96.12 212 ARG B O 1
ATOM 3292 N N . VAL B 1 213 ? -6.82 28.672 5.137 1 97.44 213 VAL B N 1
ATOM 3293 C CA . VAL B 1 213 ? -6.469 28.312 3.77 1 97.44 213 VAL B CA 1
ATOM 3294 C C . VAL B 1 213 ? -5.16 28.984 3.371 1 97.44 213 VAL B C 1
ATOM 3296 O O . VAL B 1 213 ? -5.023 30.203 3.477 1 97.44 213 VAL B O 1
ATOM 3299 N N . LEU B 1 214 ? -4.238 28.141 2.936 1 97.69 214 LEU B N 1
ATOM 3300 C CA . LEU B 1 214 ? -2.926 28.578 2.473 1 97.69 214 LEU B CA 1
ATOM 3301 C C . LEU B 1 214 ? -2.771 28.344 0.974 1 97.69 214 LEU B C 1
ATOM 3303 O O . LEU B 1 214 ? -3.205 27.328 0.454 1 97.69 214 LEU B O 1
ATOM 3307 N N . SER B 1 215 ? -2.182 29.312 0.296 1 96.94 215 SER B N 1
ATOM 3308 C CA . SER B 1 215 ? -1.965 29.203 -1.144 1 96.94 215 SER B CA 1
ATOM 3309 C C . SER B 1 215 ? -0.477 29.203 -1.479 1 96.94 215 SER B C 1
ATOM 3311 O O . SER B 1 215 ? 0.285 30.016 -0.96 1 96.94 215 SER B O 1
ATOM 3313 N N . LEU B 1 216 ? -0.17 28.25 -2.26 1 96.12 216 LEU B N 1
ATOM 3314 C CA . LEU B 1 216 ? 1.2 28.156 -2.752 1 96.12 216 LEU B CA 1
ATOM 3315 C C . LEU B 1 216 ? 1.276 28.562 -4.223 1 96.12 216 LEU B C 1
ATOM 3317 O O . LEU B 1 216 ? 0.643 27.938 -5.074 1 96.12 216 LEU B O 1
ATOM 3321 N N . SER B 1 217 ? 2.07 29.609 -4.512 1 93.5 217 SER B N 1
ATOM 3322 C CA . SER B 1 217 ? 2.266 30.125 -5.863 1 93.5 217 SER B CA 1
ATOM 3323 C C . SER B 1 217 ? 3.678 30.672 -6.047 1 93.5 217 SER B C 1
ATOM 3325 O O . SER B 1 217 ? 4.152 31.469 -5.23 1 93.5 217 SER B O 1
ATOM 3327 N N . GLY B 1 218 ? 4.316 30.219 -7.141 1 90.75 218 GLY B N 1
ATOM 3328 C CA . GLY B 1 218 ? 5.664 30.688 -7.422 1 90.75 218 GLY B CA 1
ATOM 3329 C C . GLY B 1 218 ? 6.645 30.375 -6.309 1 90.75 218 GLY B C 1
ATOM 3330 O O . GLY B 1 218 ? 7.551 31.172 -6.027 1 90.75 218 GLY B O 1
ATOM 3331 N N . GLY B 1 219 ? 6.371 29.359 -5.578 1 93.56 219 GLY B N 1
ATOM 3332 C CA . GLY B 1 219 ? 7.273 28.922 -4.52 1 93.56 219 GLY B CA 1
ATOM 3333 C C . GLY B 1 219 ? 7.066 29.672 -3.219 1 93.56 219 GLY B C 1
ATOM 3334 O O . GLY B 1 219 ? 7.828 29.5 -2.266 1 93.56 219 GLY B O 1
ATOM 3335 N N . MET B 1 220 ? 6.055 30.484 -3.219 1 94.56 220 MET B N 1
ATOM 3336 C CA . MET B 1 220 ? 5.766 31.281 -2.033 1 94.56 220 MET B CA 1
ATOM 3337 C C . MET B 1 220 ? 4.434 30.875 -1.413 1 94.56 220 MET B C 1
ATOM 3339 O O . MET B 1 220 ? 3.49 30.516 -2.127 1 94.56 220 MET B O 1
ATOM 3343 N N . LEU B 1 221 ? 4.402 30.953 -0.087 1 96.44 221 LEU B N 1
ATOM 3344 C CA . LEU B 1 221 ? 3.213 30.578 0.667 1 96.44 221 LEU B CA 1
ATOM 3345 C C . LEU B 1 221 ? 2.496 31.812 1.207 1 96.44 221 LEU B C 1
ATOM 3347 O O . LEU B 1 221 ? 3.119 32.656 1.835 1 96.44 221 LEU B O 1
ATOM 3351 N N . THR B 1 222 ? 1.22 31.891 0.897 1 95.5 222 THR B N 1
ATOM 3352 C CA . THR B 1 222 ? 0.42 33 1.376 1 95.5 222 THR B CA 1
ATOM 3353 C C . THR B 1 222 ? -0.873 32.531 2.02 1 95.5 222 THR B C 1
ATOM 3355 O O . THR B 1 222 ? -1.47 31.547 1.56 1 95.5 222 THR B O 1
ATOM 3358 N N . GLU B 1 223 ? -1.277 33.188 3.006 1 94.19 223 GLU B N 1
ATOM 3359 C CA . GLU B 1 223 ? -2.564 32.875 3.621 1 94.19 223 GLU B CA 1
ATOM 3360 C C . GLU B 1 223 ? -3.695 33.656 2.953 1 94.19 223 GLU B C 1
ATOM 3362 O O . GLU B 1 223 ? -3.561 34.875 2.689 1 94.19 223 GLU B O 1
ATOM 3367 N N . LEU B 1 224 ? -4.68 32.938 2.703 1 89.69 224 LEU B N 1
ATOM 3368 C CA . LEU B 1 224 ? -5.82 33.594 2.072 1 89.69 224 LEU B CA 1
ATOM 3369 C C . LEU B 1 224 ? -6.84 34.031 3.115 1 89.69 224 LEU B C 1
ATOM 3371 O O . LEU B 1 224 ? -6.984 33.375 4.156 1 89.69 224 LEU B O 1
#

Radius of gyration: 22.79 Å; Cα contacts (8 Å, |Δi|>4): 1008; chains: 2; bounding box: 54×67×46 Å

pLDDT: mean 92.67, std 4.69, range [70.06, 98.19]